Protein AF-0000000085180875 (afdb_homodimer)

Solvent-accessible surface area (backbone atoms only — not comparable to full-atom values): 29212 Å² total; per-residue (Å²): 130,82,75,75,70,64,61,53,44,63,60,20,46,56,50,46,49,47,49,50,52,55,62,44,45,40,51,49,42,30,55,54,34,19,26,27,38,70,79,54,93,87,38,73,40,86,44,51,62,46,39,47,50,53,46,75,67,27,64,68,47,51,51,15,48,50,47,34,52,50,48,37,49,51,48,51,66,47,28,49,58,49,9,45,54,52,26,71,31,47,62,91,64,67,81,59,31,60,54,51,52,51,60,45,46,50,52,66,65,49,45,51,56,40,52,8,45,32,49,40,52,18,42,31,34,81,73,9,58,56,10,25,44,33,37,73,70,71,61,41,94,46,35,35,74,72,31,50,66,42,23,50,52,47,53,51,50,50,47,44,63,41,48,22,36,58,34,19,52,47,41,32,54,38,57,69,66,52,61,64,63,61,56,52,52,36,54,74,69,64,53,48,71,66,49,44,41,65,69,46,50,48,65,69,24,42,66,47,49,48,50,41,50,50,52,49,47,55,50,51,65,63,48,42,57,35,56,41,57,43,49,64,14,23,28,82,63,66,54,26,29,51,52,49,50,46,48,45,36,41,68,70,62,61,39,62,23,54,26,27,24,48,36,53,50,54,40,51,48,51,51,49,53,51,49,51,53,50,50,64,61,46,59,63,63,79,101,132,81,74,75,72,63,63,54,43,62,61,19,46,56,49,45,48,47,49,50,51,55,62,46,45,41,52,49,40,28,56,53,34,19,26,27,37,71,83,54,92,88,38,74,40,85,44,52,61,48,40,46,50,52,47,76,67,27,65,68,48,52,50,15,49,51,48,35,52,50,49,36,50,51,48,50,66,48,25,50,58,49,9,46,53,53,26,71,32,48,62,92,64,66,83,59,31,61,53,51,53,51,59,44,46,50,51,65,67,50,46,52,58,39,50,10,45,31,48,40,52,17,42,31,36,81,73,9,56,56,11,25,43,33,37,73,70,69,62,41,94,46,37,34,74,72,31,48,65,44,24,51,52,47,52,52,50,50,48,44,63,42,48,22,35,58,32,19,53,46,42,32,53,38,56,69,66,52,62,64,65,60,57,52,52,35,54,74,69,64,54,49,71,66,50,44,40,65,70,46,52,49,63,70,25,42,66,48,49,48,50,42,51,51,51,49,47,56,50,50,66,62,49,44,58,33,56,41,57,44,50,64,15,24,28,83,63,66,54,25,30,53,52,48,49,46,48,44,37,41,67,69,62,61,37,61,24,54,26,27,24,46,37,52,50,52,41,49,49,52,50,49,51,52,47,50,53,49,49,64,61,47,60,64,64,79,101

Radius of gyration: 25.82 Å; Cα contacts (8 Å, |Δi|>4): 760; chains: 2; bounding box: 64×76×68 Å

Foldseek 3Di:
DPPPPCVVVVVVVVVCCVVVVVVCVVLVVLVVLLQWADPDPPDTDGNGNVLVVCLVPDPLNVLQAVLLVVLLVLLLVPLQVVLLVLLVVADLDDPCNVVSLVVLCVLQPDDLLRLQQVLLQQCDLCRHVVNNCQCPVVNHNADLQADLVNVSVSVSVSCSSRCSSVSNVLLNVQQSPFDCVLVVVCVVVVHDPVRCCVPPSCVSCLVSSLVSSLVSSLDSSQDDNRSCSNHVCDPVNSNPHLNSVLCCVCPVVVGSNNSSSSVVVSVVVSVVVSVVSNCVSCVVVVD/DPPPPCVVVVVVVVVCCVVVVVVCVVLVVLVVLLQWADPDPPDTDGNGNVLVVCLVPDPLNVLQAVLLVVLLVLLLVPLQVVLLVLLVVADLDDPCNVVSLVVLCVLQPDDLLRLQQVLLQQCDLCRHVVNNCQCPVVNHNADLQADLVNVSVSVSVSCSSRCSSVNNVLLNVQQSPFDCVLVVVCVVVVHDPVRCCVPPSCVSCLVSSLVSSLVSSLPSSQDDNRSCSNHVCDDVNSNPHLNSVLCCVCPVVVGSNNSSSSVVVSVVVSVVVSVVSNCVSCVVVVD

Nearest PDB structures (foldseek):
  8ja7-assembly1_A  TM=8.973E-01  e=9.874E-13  Mycobacterium tuberculosis H37Rv
  7cad-assembly1_A  TM=8.819E-01  e=2.146E-12  Mycolicibacterium smegmatis MC2 155
  8hps-assembly1_A  TM=8.565E-01  e=3.602E-12  Mycolicibacterium smegmatis MC2 155
  3puz-assembly1_F  TM=8.350E-01  e=1.767E-08  Escherichia coli K-12
  2r6g-assembly1_F  TM=8.407E-01  e=3.096E-08  Escherichia coli K-12

Secondary structure (DSSP, 8-state):
-----THHHHHHHHHHHHHHHHHHHHHHHHHHHHTEEE-STT-EEE-TTHHHHHHHT-HHHHHHHHHHHHHHHHHHHHHHHHHHHHHHHS-SSSTHHHHHHHHHHHHHHS-HHHHHHHHHHHT-TTTSHHHHIIIIII-----TTT-HHHHHHHHHHHHHHHHHHHHHHHHHHHHHTS-HHHHHHHHHTT--HHHHIIIIIHHHTHHHHHHHHHHHHHHHHT--HHHHHHHTT-STTTT--HHHHHHIIIIIS--HHHHHHHHHHHHHHHHHHHHHHHHHHHTTT--/-----THHHHHHHHHHHHHHHHHHHHHHHHHHHHTEEE-STT-EEE-TTHHHHHHHT-HHHHHHHHHHHHHHHHHHHHHHHHHHHHHHHS-SSSTHHHHHHHHHHHHHHS-HHHHHHHHHHHT-TTTSHHHHIIIIII-----TTT-HHHHHHHHHHHHHHHHHHHHHHHHHHHHHTS-HHHHHHHHHTT--HHHHIIIIIHHHTHHHHHHHHHHHHHHHHT--HHHHHHHTT-STTTT--HHHHHHIIIIIS--HHHHHHHHHHHHHHHHHHHHHHHHHHHTTT--

Structure (mmCIF, N/CA/C/O backbone):
data_AF-0000000085180875-model_v1
#
loop_
_entity.id
_entity.type
_entity.pdbx_description
1 polymer 'Sugar ABC transporter permease'
#
loop_
_atom_site.group_PDB
_atom_site.id
_atom_site.type_symbol
_atom_site.label_atom_id
_atom_site.label_alt_id
_atom_site.label_comp_id
_atom_site.label_asym_id
_atom_site.label_entity_id
_atom_site.label_seq_id
_atom_site.pdbx_PDB_ins_code
_atom_site.Cartn_x
_atom_site.Cartn_y
_atom_site.Cartn_z
_atom_site.occupancy
_atom_site.B_iso_or_equiv
_atom_site.auth_seq_id
_atom_site.auth_comp_id
_atom_site.auth_asym_id
_atom_site.auth_atom_id
_atom_site.pdbx_PDB_model_num
ATOM 1 N N . MET A 1 1 ? -27.078 21.562 34.969 1 32.06 1 MET A N 1
ATOM 2 C CA . MET A 1 1 ? -26.094 21 34.062 1 32.06 1 MET A CA 1
ATOM 3 C C . MET A 1 1 ? -26.734 19.922 33.188 1 32.06 1 MET A C 1
ATOM 5 O O . MET A 1 1 ? -27.156 18.891 33.656 1 32.06 1 MET A O 1
ATOM 9 N N . ARG A 1 2 ? -27.578 20.344 32.156 1 39.72 2 ARG A N 1
ATOM 10 C CA . ARG A 1 2 ? -28.469 19.484 31.391 1 39.72 2 ARG A CA 1
ATOM 11 C C . ARG A 1 2 ? -27.734 18.25 30.859 1 39.72 2 ARG A C 1
ATOM 13 O O . ARG A 1 2 ? -26.547 18.328 30.531 1 39.72 2 ARG A O 1
ATOM 20 N N . LYS A 1 3 ? -28.188 17.078 31.109 1 38.84 3 LYS A N 1
ATOM 21 C CA . LYS A 1 3 ? -27.75 15.711 30.844 1 38.84 3 LYS A CA 1
ATOM 22 C C . LYS A 1 3 ? -27.344 15.523 29.391 1 38.84 3 LYS A C 1
ATOM 24 O O . LYS A 1 3 ? -28.125 15.828 28.484 1 38.84 3 LYS A O 1
ATOM 29 N N . VAL A 1 4 ? -26.125 15.727 29.062 1 44.25 4 VAL A N 1
ATOM 30 C CA . VAL A 1 4 ? -25.562 15.375 27.766 1 44.25 4 VAL A CA 1
ATOM 31 C C . VAL A 1 4 ? -26.188 14.07 27.266 1 44.25 4 VAL A C 1
ATOM 33 O O . VAL A 1 4 ? -26.203 13.07 28 1 44.25 4 VAL A O 1
ATOM 36 N N . ASN A 1 5 ? -27.297 14.117 26.609 1 43 5 ASN A N 1
ATOM 37 C CA . ASN A 1 5 ? -28.047 13 26.062 1 43 5 ASN A CA 1
ATOM 38 C C . ASN A 1 5 ? -27.125 11.859 25.641 1 43 5 ASN A C 1
ATOM 40 O O . ASN A 1 5 ? -26.406 11.961 24.641 1 43 5 ASN A O 1
ATOM 44 N N . GLN A 1 6 ? -26.594 11.094 26.516 1 45 6 GLN A N 1
ATOM 45 C CA . GLN A 1 6 ? -25.922 9.797 26.422 1 45 6 GLN A CA 1
ATOM 46 C C . GLN A 1 6 ? -26.594 8.914 25.359 1 45 6 GLN A C 1
ATOM 48 O O . GLN A 1 6 ? -26.203 7.762 25.172 1 45 6 GLN A O 1
ATOM 53 N N . LYS A 1 7 ? -27.688 9.312 24.891 1 45.12 7 LYS A N 1
ATOM 54 C CA . LYS A 1 7 ? -28.422 8.5 23.922 1 45.12 7 LYS A CA 1
ATOM 55 C C . LYS A 1 7 ? -27.625 8.336 22.625 1 45.12 7 LYS A C 1
ATOM 57 O O . LYS A 1 7 ? -27.922 7.453 21.812 1 45.12 7 LYS A O 1
ATOM 62 N N . ALA A 1 8 ? -26.812 9.266 22.344 1 48.25 8 ALA A N 1
ATOM 63 C CA . ALA A 1 8 ? -25.969 9.102 21.172 1 48.25 8 ALA A CA 1
ATOM 64 C C . ALA A 1 8 ? -25.062 7.875 21.312 1 48.25 8 ALA A C 1
ATOM 66 O O . ALA A 1 8 ? -24.703 7.25 20.312 1 48.25 8 ALA A O 1
ATOM 67 N N . TRP A 1 9 ? -24.812 7.551 22.531 1 48.56 9 TRP A N 1
ATOM 68 C CA . TRP A 1 9 ? -24.047 6.344 22.797 1 48.56 9 TRP A CA 1
ATOM 69 C C . TRP A 1 9 ? -24.797 5.102 22.328 1 48.56 9 TRP A C 1
ATOM 71 O O . TRP A 1 9 ? -24.172 4.129 21.891 1 48.56 9 TRP A O 1
ATOM 81 N N . PHE A 1 10 ? -26.047 5.062 22.547 1 50.56 10 PHE A N 1
ATOM 82 C CA . PHE A 1 10 ? -26.828 3.891 22.188 1 50.56 10 PHE A CA 1
ATOM 83 C C . PHE A 1 10 ? -26.734 3.625 20.688 1 50.56 10 PHE A C 1
ATOM 85 O O . PHE A 1 10 ? -26.812 2.475 20.25 1 50.56 10 PHE A O 1
ATOM 92 N N . PHE A 1 11 ? -26.609 4.594 19.953 1 50.25 11 PHE A N 1
ATOM 93 C CA . PHE A 1 11 ? -26.484 4.363 18.531 1 50.25 11 PHE A CA 1
ATOM 94 C C . PHE A 1 11 ? -25.047 4.02 18.156 1 50.25 11 PHE A C 1
ATOM 96 O O . PHE A 1 11 ? -24.797 3.305 17.172 1 50.25 11 PHE A O 1
ATOM 103 N N . VAL A 1 12 ? -24.172 4.52 18.953 1 51.34 12 VAL A N 1
ATOM 104 C CA . VAL A 1 12 ? -22.75 4.305 18.672 1 51.34 12 VAL A CA 1
ATOM 105 C C . VAL A 1 12 ? -22.359 2.891 19.078 1 51.34 12 VAL A C 1
ATOM 107 O O . VAL A 1 12 ? -21.562 2.238 18.406 1 51.34 12 VAL A O 1
ATOM 110 N N . LEU A 1 13 ? -22.875 2.459 20.219 1 55.06 13 LEU A N 1
ATOM 111 C CA . LEU A 1 13 ? -22.5 1.152 20.75 1 55.06 13 LEU A CA 1
ATOM 112 C C . LEU A 1 13 ? -22.781 0.054 19.734 1 55.06 13 LEU A C 1
ATOM 114 O O . LEU A 1 13 ? -21.938 -0.815 19.5 1 55.06 13 LEU A O 1
ATOM 118 N N . PRO A 1 14 ? -23.953 0.112 19.203 1 54.34 14 PRO A N 1
ATOM 119 C CA . PRO A 1 14 ? -24.188 -0.973 18.25 1 54.34 14 PRO A CA 1
ATOM 120 C C . PRO A 1 14 ? -23.203 -0.927 17.078 1 54.34 14 PRO A C 1
ATOM 122 O O . PRO A 1 14 ? -22.734 -1.972 16.609 1 54.34 14 PRO A O 1
ATOM 125 N N . VAL A 1 15 ? -22.969 0.274 16.688 1 55.22 15 VAL A N 1
ATOM 126 C CA . VAL A 1 15 ? -22.078 0.363 15.547 1 55.22 15 VAL A CA 1
ATOM 127 C C . VAL A 1 15 ? -20.672 -0.065 15.953 1 55.22 15 VAL A C 1
ATOM 129 O O . VAL A 1 15 ? -20 -0.797 15.219 1 55.22 15 VAL A O 1
ATOM 132 N N . LEU A 1 16 ? -20.297 0.406 17.172 1 55.19 16 LEU A N 1
ATOM 133 C CA . LEU A 1 16 ? -18.969 0.04 17.656 1 55.19 16 LEU A CA 1
ATOM 134 C C . LEU A 1 16 ? -18.875 -1.463 17.906 1 55.19 16 LEU A C 1
ATOM 136 O O . LEU A 1 16 ? -17.859 -2.088 17.578 1 55.19 16 LEU A O 1
ATOM 140 N N . VAL A 1 17 ? -19.859 -1.943 18.594 1 56.47 17 VAL A N 1
ATOM 141 C CA . VAL A 1 17 ? -19.875 -3.385 18.828 1 56.47 17 VAL A CA 1
ATOM 142 C C . VAL A 1 17 ? -19.844 -4.117 17.484 1 56.47 17 VAL A C 1
ATOM 144 O O . VAL A 1 17 ? -19.125 -5.109 17.328 1 56.47 17 VAL A O 1
ATOM 147 N N . LEU A 1 18 ? -20.516 -3.561 16.547 1 55.06 18 LEU A N 1
ATOM 148 C CA . LEU A 1 18 ? -20.562 -4.176 15.227 1 55.06 18 LEU A CA 1
ATOM 149 C C . LEU A 1 18 ? -19.203 -4.098 14.547 1 55.06 18 LEU A C 1
ATOM 151 O O . LEU A 1 18 ? -18.75 -5.078 13.953 1 55.06 18 LEU A O 1
ATOM 155 N N . VAL A 1 19 ? -18.734 -2.928 14.703 1 55.16 19 VAL A N 1
ATOM 156 C CA . VAL A 1 19 ? -17.453 -2.775 14.008 1 55.16 19 VAL A CA 1
ATOM 157 C C . VAL A 1 19 ? -16.375 -3.562 14.75 1 55.16 19 VAL A C 1
ATOM 159 O O . VAL A 1 19 ? -15.562 -4.242 14.125 1 55.16 19 VAL A O 1
ATOM 162 N N . ALA A 1 20 ? -16.344 -3.377 16.094 1 54.97 20 ALA A N 1
ATOM 163 C CA . ALA A 1 20 ? -15.359 -4.098 16.891 1 54.97 20 ALA A CA 1
ATOM 164 C C . ALA A 1 20 ? -15.523 -5.605 16.734 1 54.97 20 ALA A C 1
ATOM 166 O O . ALA A 1 20 ? -14.547 -6.324 16.547 1 54.97 20 ALA A O 1
ATOM 167 N N . PHE A 1 21 ? -16.734 -6.055 16.984 1 56.59 21 PHE A N 1
ATOM 168 C CA . PHE A 1 21 ? -16.984 -7.484 16.859 1 56.59 21 PHE A CA 1
ATOM 169 C C . PHE A 1 21 ? -16.625 -7.977 15.461 1 56.59 21 PHE A C 1
ATOM 171 O O . PHE A 1 21 ? -16.047 -9.055 15.305 1 56.59 21 PHE A O 1
ATOM 178 N N . ASN A 1 22 ? -16.938 -7.137 14.547 1 55.28 22 ASN A N 1
ATOM 179 C CA . ASN A 1 22 ? -16.656 -7.516 13.172 1 55.28 22 ASN A CA 1
ATOM 180 C C . ASN A 1 22 ? -15.148 -7.516 12.891 1 55.28 22 ASN A C 1
ATOM 182 O O . ASN A 1 22 ? -14.656 -8.328 12.102 1 55.28 22 ASN A O 1
ATOM 186 N N . ALA A 1 23 ? -14.5 -6.629 13.617 1 58.94 23 ALA A N 1
ATOM 187 C CA . ALA A 1 23 ? -13.055 -6.582 13.406 1 58.94 23 ALA A CA 1
ATOM 188 C C . ALA A 1 23 ? -12.375 -7.816 13.992 1 58.94 23 ALA A C 1
ATOM 190 O O . ALA A 1 23 ? -11.414 -8.336 13.414 1 58.94 23 ALA A O 1
ATOM 191 N N . LEU A 1 24 ? -13 -8.391 14.992 1 72.56 24 LEU A N 1
ATOM 192 C CA . LEU A 1 24 ? -12.32 -9.453 15.734 1 72.56 24 LEU A CA 1
ATOM 193 C C . LEU A 1 24 ? -12.742 -10.828 15.227 1 72.56 24 LEU A C 1
ATOM 195 O O . LEU A 1 24 ? -12.016 -11.805 15.406 1 72.56 24 LEU A O 1
ATOM 199 N N . VAL A 1 25 ? -13.781 -10.812 14.484 1 79.5 25 VAL A N 1
ATOM 200 C CA . VAL A 1 25 ? -14.367 -12.109 14.141 1 79.5 25 VAL A CA 1
ATOM 201 C C . VAL A 1 25 ? -13.453 -12.844 13.172 1 79.5 25 VAL A C 1
ATOM 203 O O . VAL A 1 25 ? -13.117 -14.016 13.391 1 79.5 25 VAL A O 1
ATOM 206 N N . PRO A 1 26 ? -12.977 -12.18 12.164 1 80.94 26 PRO A N 1
ATOM 207 C CA . PRO A 1 26 ? -12.07 -12.914 11.281 1 80.94 26 PRO A CA 1
ATOM 208 C C . PRO A 1 26 ? -10.812 -13.391 11.992 1 80.94 26 PRO A C 1
ATOM 210 O O . PRO A 1 26 ? -10.305 -14.484 11.703 1 80.94 26 PRO A O 1
ATOM 213 N N . MET A 1 27 ? -10.508 -12.586 12.867 1 82.44 27 MET A N 1
ATOM 214 C CA . MET A 1 27 ? -9.289 -12.93 13.602 1 82.44 27 MET A CA 1
ATOM 215 C C . MET A 1 27 ? -9.523 -14.141 14.5 1 82.44 27 MET A C 1
ATOM 217 O O . MET A 1 27 ? -8.633 -14.977 14.664 1 82.44 27 MET A O 1
ATOM 221 N N . MET A 1 28 ? -10.68 -14.219 15.016 1 82.25 28 MET A N 1
ATOM 222 C CA . MET A 1 28 ? -11.008 -15.336 15.898 1 82.25 28 MET A CA 1
ATOM 223 C C . MET A 1 28 ? -10.961 -16.656 15.141 1 82.25 28 MET A C 1
ATOM 225 O O . MET A 1 28 ? -10.531 -17.672 15.68 1 82.25 28 MET A O 1
ATOM 229 N N . THR A 1 29 ? -11.445 -16.656 13.906 1 82.12 29 THR A N 1
ATOM 230 C CA . THR A 1 29 ? -11.406 -17.859 13.086 1 82.12 29 THR A CA 1
ATOM 231 C C . THR A 1 29 ? -9.961 -18.281 12.828 1 82.12 29 THR A C 1
ATOM 233 O O . THR A 1 29 ? -9.656 -19.484 12.875 1 82.12 29 THR A O 1
ATOM 236 N N . VAL A 1 30 ? -9.133 -17.328 12.578 1 84.88 30 VAL A N 1
ATOM 237 C CA . VAL A 1 30 ? -7.734 -17.625 12.297 1 84.88 30 VAL A CA 1
ATOM 238 C C . VAL A 1 30 ? -7.059 -18.172 13.547 1 84.88 30 VAL A C 1
ATOM 240 O O . VAL A 1 30 ? -6.277 -19.125 13.477 1 84.88 30 VAL A O 1
ATOM 243 N N . VAL A 1 31 ? -7.426 -17.594 14.656 1 86.56 31 VAL A N 1
ATOM 244 C CA . VAL A 1 31 ? -6.883 -18.078 15.922 1 86.56 31 VAL A CA 1
ATOM 245 C C . VAL A 1 31 ? -7.309 -19.531 16.156 1 86.56 31 VAL A C 1
ATOM 247 O O . VAL A 1 31 ? -6.492 -20.359 16.547 1 86.56 31 VAL A O 1
ATOM 250 N N . ASN A 1 32 ? -8.516 -19.812 15.836 1 84.06 32 ASN A N 1
ATOM 251 C CA . ASN A 1 32 ? -9.039 -21.172 16.016 1 84.06 32 ASN A CA 1
ATOM 252 C C . ASN A 1 32 ? -8.312 -22.172 15.133 1 84.06 32 ASN A C 1
ATOM 254 O O . ASN A 1 32 ? -7.941 -23.25 15.602 1 84.06 32 ASN A O 1
ATOM 258 N N . TYR A 1 33 ? -8.031 -21.844 13.945 1 86.31 33 TYR A N 1
ATOM 259 C CA . TYR A 1 33 ? -7.406 -22.781 13.016 1 86.31 33 TYR A CA 1
ATOM 260 C C . TYR A 1 33 ? -5.906 -22.875 13.266 1 86.31 33 TYR A C 1
ATOM 262 O O . TYR A 1 33 ? -5.27 -23.859 12.906 1 86.31 33 TYR A O 1
ATOM 270 N N . SER A 1 34 ? -5.398 -21.828 13.898 1 89.94 34 SER A N 1
ATOM 271 C CA . SER A 1 34 ? -3.971 -21.859 14.195 1 89.94 34 SER A CA 1
ATOM 272 C C . SER A 1 34 ? -3.643 -22.906 15.25 1 89.94 34 SER A C 1
ATOM 274 O O . SER A 1 34 ? -2.482 -23.281 15.422 1 89.94 34 SER A O 1
ATOM 276 N N . VAL A 1 35 ? -4.707 -23.344 15.922 1 88.75 35 VAL A N 1
ATOM 277 C CA . VAL A 1 35 ? -4.465 -24.312 16.984 1 88.75 35 VAL A CA 1
ATOM 278 C C . VAL A 1 35 ? -5.109 -25.656 16.609 1 88.75 35 VAL A C 1
ATOM 280 O O . VAL A 1 35 ? -5.277 -26.531 17.453 1 88.75 35 VAL A O 1
ATOM 283 N N . GLN A 1 36 ? -5.555 -25.766 15.359 1 86.69 36 GLN A N 1
ATOM 284 C CA . GLN A 1 36 ? -6.215 -26.984 14.906 1 86.69 36 GLN A CA 1
ATOM 285 C C . GLN A 1 36 ? -5.484 -27.594 13.711 1 86.69 36 GLN A C 1
ATOM 287 O O . GLN A 1 36 ? -4.762 -26.891 13 1 86.69 36 GLN A O 1
ATOM 292 N N . GLU A 1 37 ? -5.578 -28.875 13.602 1 80.19 37 GLU A N 1
ATOM 293 C CA . GLU A 1 37 ? -5.109 -29.609 12.438 1 80.19 37 GLU A CA 1
ATOM 294 C C . GLU A 1 37 ? -6.281 -30.188 11.641 1 80.19 37 GLU A C 1
ATOM 296 O O . GLU A 1 37 ? -7.305 -30.562 12.211 1 80.19 37 GLU A O 1
ATOM 301 N N . THR A 1 38 ? -6.117 -29.969 10.273 1 75.5 38 THR A N 1
ATOM 302 C CA . THR A 1 38 ? -7.191 -30.484 9.438 1 75.5 38 THR A CA 1
ATOM 303 C C . THR A 1 38 ? -6.703 -31.688 8.633 1 75.5 38 THR A C 1
ATOM 305 O O . THR A 1 38 ? -5.621 -31.656 8.047 1 75.5 38 THR A O 1
ATOM 308 N N . PHE A 1 39 ? -7.336 -32.844 8.844 1 65.81 39 PHE A N 1
ATOM 309 C CA . PHE A 1 39 ? -7.004 -34.062 8.102 1 65.81 39 PHE A CA 1
ATOM 310 C C . PHE A 1 39 ? -7.988 -34.281 6.953 1 65.81 39 PHE A C 1
ATOM 312 O O . PHE A 1 39 ? -8.289 -35.406 6.59 1 65.81 39 PHE A O 1
ATOM 319 N N . GLY A 1 40 ? -8.445 -33.25 6.461 1 63.62 40 GLY A N 1
ATOM 320 C CA . GLY A 1 40 ? -9.422 -33.438 5.398 1 63.62 40 GLY A CA 1
ATOM 321 C C . GLY A 1 40 ? -10.836 -33.656 5.922 1 63.62 40 GLY A C 1
ATOM 322 O O . GLY A 1 40 ? -11.031 -33.906 7.109 1 63.62 40 GLY A O 1
ATOM 323 N N . ASN A 1 41 ? -11.891 -33.531 5.074 1 67.12 41 ASN A N 1
ATOM 324 C CA . ASN A 1 41 ? -13.305 -33.75 5.344 1 67.12 41 ASN A CA 1
ATOM 325 C C . ASN A 1 41 ? -13.812 -32.875 6.48 1 67.12 41 ASN A C 1
ATOM 327 O O . ASN A 1 41 ? -14.594 -33.312 7.316 1 67.12 41 ASN A O 1
ATOM 331 N N . ASN A 1 42 ? -13.195 -31.75 6.672 1 70.19 42 ASN A N 1
ATOM 332 C CA . ASN A 1 42 ? -13.633 -30.75 7.648 1 70.19 42 ASN A CA 1
ATOM 333 C C . ASN A 1 42 ? -13.492 -31.281 9.078 1 70.19 42 ASN A C 1
ATOM 335 O O . ASN A 1 42 ? -14.336 -30.984 9.93 1 70.19 42 ASN A O 1
ATOM 339 N N . GLN A 1 43 ? -12.625 -32.281 9.219 1 77 43 GLN A N 1
ATOM 340 C CA . GLN A 1 43 ? -12.312 -32.75 10.562 1 77 43 GLN A CA 1
ATOM 341 C C . GLN A 1 43 ? -11.117 -32.031 11.148 1 77 43 GLN A C 1
ATOM 343 O O . GLN A 1 43 ? -10.117 -31.812 10.453 1 77 43 GLN A O 1
ATOM 348 N N . PHE A 1 44 ? -11.461 -31.562 12.406 1 82.19 44 PHE A N 1
ATOM 349 C CA . PHE A 1 44 ? -10.43 -30.75 13.047 1 82.19 44 PHE A CA 1
ATOM 350 C C . PHE A 1 44 ? -10.031 -31.359 14.391 1 82.19 44 PHE A C 1
ATOM 352 O O . PHE A 1 44 ? -10.875 -31.875 15.125 1 82.19 44 PHE A O 1
ATOM 359 N N . PHE A 1 45 ? -8.719 -31.469 14.562 1 84.06 45 PHE A N 1
ATOM 360 C CA . PHE A 1 45 ? -8.172 -31.953 15.82 1 84.06 45 PHE A CA 1
ATOM 361 C C . PHE A 1 45 ? -7.324 -30.875 16.484 1 84.06 45 PHE A C 1
ATOM 363 O O . PHE A 1 45 ? -6.664 -30.078 15.805 1 84.06 45 PHE A O 1
ATOM 370 N N . TRP A 1 46 ? -7.438 -30.922 17.812 1 87.69 46 TRP A N 1
ATOM 371 C CA . TRP A 1 46 ? -6.652 -29.969 18.578 1 87.69 46 TRP A CA 1
ATOM 372 C C . TRP A 1 46 ? -5.156 -30.219 18.391 1 87.69 46 TRP A C 1
ATOM 374 O O . TRP A 1 46 ? -4.68 -31.328 18.578 1 87.69 46 TRP A O 1
ATOM 384 N N . HIS A 1 47 ? -4.422 -29.266 17.891 1 87.44 47 HIS A N 1
ATOM 385 C CA . HIS A 1 47 ? -2.986 -29.344 17.641 1 87.44 47 HIS A CA 1
ATOM 386 C C . HIS A 1 47 ? -2.217 -28.406 18.562 1 87.44 47 HIS A C 1
ATOM 388 O O . HIS A 1 47 ? -0.984 -28.391 18.562 1 87.44 47 HIS A O 1
ATOM 394 N N . GLY A 1 48 ? -2.994 -27.625 19.422 1 88.56 48 GLY A N 1
ATOM 395 C CA . GLY A 1 48 ? -2.357 -26.703 20.344 1 88.56 48 GLY A CA 1
ATOM 396 C C . GLY A 1 48 ? -1.466 -25.688 19.656 1 88.56 48 GLY A C 1
ATOM 397 O O . GLY A 1 48 ? -1.88 -25.047 18.688 1 88.56 48 GLY A O 1
ATOM 398 N N . LEU A 1 49 ? -0.309 -25.594 20.219 1 91.69 49 LEU A N 1
ATOM 399 C CA . LEU A 1 49 ? 0.622 -24.594 19.688 1 91.69 49 LEU A CA 1
ATOM 400 C C . LEU A 1 49 ? 1.634 -25.25 18.75 1 91.69 49 LEU A C 1
ATOM 402 O O . LEU A 1 49 ? 2.684 -24.656 18.469 1 91.69 49 LEU A O 1
ATOM 406 N N . GLY A 1 50 ? 1.272 -26.391 18.25 1 92.56 50 GLY A N 1
ATOM 407 C CA . GLY A 1 50 ? 2.168 -27.156 17.391 1 92.56 50 GLY A CA 1
ATOM 408 C C . GLY A 1 50 ? 2.584 -26.406 16.141 1 92.56 50 GLY A C 1
ATOM 409 O O . GLY A 1 50 ? 3.768 -26.359 15.805 1 92.56 50 GLY A O 1
ATOM 410 N N . TRP A 1 51 ? 1.628 -25.797 15.523 1 92.75 51 TRP A N 1
ATOM 411 C CA . TRP A 1 51 ? 1.929 -25.062 14.297 1 92.75 51 TRP A CA 1
ATOM 412 C C . TRP A 1 51 ? 2.836 -23.875 14.594 1 92.75 51 TRP A C 1
ATOM 414 O O . TRP A 1 51 ? 3.73 -23.562 13.805 1 92.75 51 TRP A O 1
ATOM 424 N N . PHE A 1 52 ? 2.598 -23.266 15.742 1 94.69 52 PHE A N 1
ATOM 425 C CA . PHE A 1 52 ? 3.434 -22.141 16.141 1 94.69 52 PHE A CA 1
ATOM 426 C C . PHE A 1 52 ? 4.871 -22.594 16.375 1 94.69 52 PHE A C 1
ATOM 428 O O . PHE A 1 52 ? 5.812 -21.938 15.914 1 94.69 52 PHE A O 1
ATOM 435 N N . GLN A 1 53 ? 4.98 -23.656 16.984 1 94.25 53 GLN A N 1
ATOM 436 C CA . GLN A 1 53 ? 6.309 -24.203 17.25 1 94.25 53 GLN A CA 1
ATOM 437 C C . GLN A 1 53 ? 7.008 -24.594 15.961 1 94.25 53 GLN A C 1
ATOM 439 O O . GLN A 1 53 ? 8.195 -24.328 15.781 1 94.25 53 GLN A O 1
ATOM 444 N N . ASP A 1 54 ? 6.289 -25.234 15.109 1 93.62 54 ASP A N 1
ATOM 445 C CA . ASP A 1 54 ? 6.848 -25.656 13.828 1 93.62 54 ASP A CA 1
ATOM 446 C C . ASP A 1 54 ? 7.352 -24.469 13.023 1 93.62 54 ASP A C 1
ATOM 448 O O . ASP A 1 54 ? 8.445 -24.516 12.453 1 93.62 54 ASP A O 1
ATOM 452 N N . ILE A 1 55 ? 6.598 -23.453 13.016 1 94.06 55 ILE A N 1
ATOM 453 C CA . ILE A 1 55 ? 6.953 -22.266 12.234 1 94.06 55 ILE A CA 1
ATOM 454 C C . ILE A 1 55 ? 8.133 -21.547 12.891 1 94.06 55 ILE A C 1
ATOM 456 O O . ILE A 1 55 ? 9.102 -21.203 12.211 1 94.06 55 ILE A O 1
ATOM 460 N N . LEU A 1 56 ? 8.07 -21.391 14.25 1 94.75 56 LEU A N 1
ATOM 461 C CA . LEU A 1 56 ? 9.086 -20.625 14.961 1 94.75 56 LEU A CA 1
ATOM 462 C C . LEU A 1 56 ? 10.422 -21.375 14.969 1 94.75 56 LEU A C 1
ATOM 464 O O . LEU A 1 56 ? 11.477 -20.75 15.125 1 94.75 56 LEU A O 1
ATOM 468 N N . ARG A 1 57 ? 10.383 -22.641 14.711 1 94.69 57 ARG A N 1
ATOM 469 C CA . ARG A 1 57 ? 11.602 -23.438 14.711 1 94.69 57 ARG A CA 1
ATOM 470 C C . ARG A 1 57 ? 12.062 -23.734 13.289 1 94.69 57 ARG A C 1
ATOM 472 O O . ARG A 1 57 ? 13.141 -24.312 13.086 1 94.69 57 ARG A O 1
ATOM 479 N N . SER A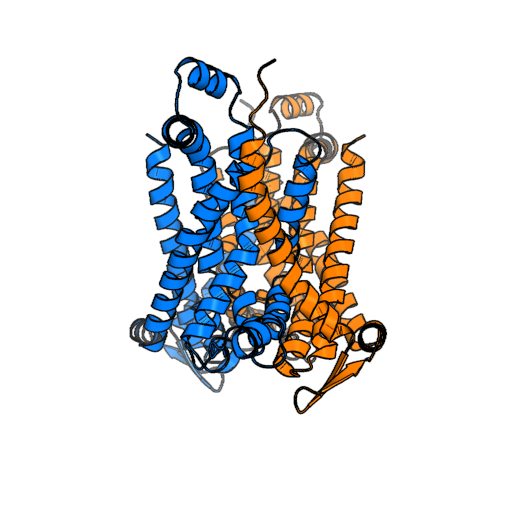 1 58 ? 11.305 -23.297 12.391 1 95.12 58 SER A N 1
ATOM 480 C CA . SER A 1 58 ? 11.617 -23.562 10.992 1 95.12 58 SER A CA 1
ATOM 481 C C . SER A 1 58 ? 12.773 -22.703 10.5 1 95.12 58 SER A C 1
ATOM 483 O O . SER A 1 58 ? 12.797 -21.5 10.75 1 95.12 58 SER A O 1
ATOM 485 N N . GLU A 1 59 ? 13.719 -23.375 9.828 1 95.5 59 GLU A N 1
ATOM 486 C CA . GLU A 1 59 ? 14.82 -22.641 9.211 1 95.5 59 GLU A CA 1
ATOM 487 C C . GLU A 1 59 ? 14.328 -21.719 8.109 1 95.5 59 GLU A C 1
ATOM 489 O O . GLU A 1 59 ? 14.875 -20.625 7.91 1 95.5 59 GLU A O 1
ATOM 494 N N . ARG A 1 60 ? 13.312 -22.188 7.453 1 93.94 60 ARG A N 1
ATOM 495 C CA . ARG A 1 60 ? 12.719 -21.375 6.395 1 93.94 60 ARG A CA 1
ATOM 496 C C . ARG A 1 60 ? 12.188 -20.062 6.949 1 93.94 60 ARG A C 1
ATOM 498 O O . ARG A 1 60 ? 12.414 -19 6.363 1 93.94 60 ARG A O 1
ATOM 505 N N . PHE A 1 61 ? 11.5 -20.219 8.109 1 96 61 PHE A N 1
ATOM 506 C CA . PHE A 1 61 ? 10.93 -19.031 8.742 1 96 61 PHE A CA 1
ATOM 507 C C . PHE A 1 61 ? 12.023 -18.094 9.227 1 96 61 PHE A C 1
ATOM 509 O O . PHE A 1 61 ? 11.961 -16.891 8.992 1 96 61 PHE A O 1
ATOM 516 N N . HIS A 1 62 ? 13.055 -18.594 9.836 1 97.19 62 HIS A N 1
ATOM 517 C CA . HIS A 1 62 ? 14.148 -17.781 10.352 1 97.19 62 HIS A CA 1
ATOM 518 C C . HIS A 1 62 ? 14.898 -17.094 9.219 1 97.19 62 HIS A C 1
ATOM 520 O O . HIS A 1 62 ? 15.312 -15.938 9.359 1 97.19 62 HIS A O 1
ATOM 526 N N . ALA A 1 63 ? 15.062 -17.812 8.156 1 97.56 63 ALA A N 1
ATOM 527 C CA . ALA A 1 63 ? 15.734 -17.234 6.996 1 97.56 63 ALA A CA 1
ATOM 528 C C . ALA A 1 63 ? 14.922 -16.078 6.414 1 97.56 63 ALA A C 1
ATOM 530 O O . ALA A 1 63 ? 15.469 -15.023 6.098 1 97.56 63 ALA A O 1
ATOM 531 N N . ALA A 1 64 ? 13.641 -16.25 6.273 1 97.31 64 ALA A N 1
ATOM 532 C CA . ALA A 1 64 ? 12.773 -15.203 5.758 1 97.31 64 ALA A CA 1
ATOM 533 C C . ALA A 1 64 ? 12.766 -13.992 6.688 1 97.31 64 ALA A C 1
ATOM 535 O O . ALA A 1 64 ? 12.781 -12.844 6.227 1 97.31 64 ALA A O 1
ATOM 536 N N . LEU A 1 65 ? 12.711 -14.273 7.992 1 97 65 LEU A N 1
ATOM 537 C CA . LEU A 1 65 ? 12.742 -13.211 8.984 1 97 65 LEU A CA 1
ATOM 538 C C . LEU A 1 65 ? 14.047 -12.43 8.906 1 97 65 LEU A C 1
ATOM 540 O O . LEU A 1 65 ? 14.047 -11.195 8.945 1 97 65 LEU A O 1
ATOM 544 N N . GLY A 1 66 ? 15.125 -13.172 8.812 1 97.62 66 GLY A N 1
ATOM 545 C CA . GLY A 1 66 ? 16.422 -12.531 8.656 1 97.62 66 GLY A CA 1
ATOM 546 C C . GLY A 1 66 ? 16.516 -11.664 7.414 1 97.62 66 GLY A C 1
ATOM 547 O O . GLY A 1 66 ? 17.031 -10.555 7.465 1 97.62 66 GLY A O 1
ATOM 548 N N . ARG A 1 67 ? 16.031 -12.156 6.293 1 98.12 67 ARG A N 1
ATOM 549 C CA . ARG A 1 67 ? 16.016 -11.391 5.051 1 98.12 67 ARG A CA 1
ATOM 550 C C . ARG A 1 67 ? 15.148 -10.133 5.195 1 98.12 67 ARG A C 1
ATOM 552 O O . ARG A 1 67 ? 15.484 -9.086 4.648 1 98.12 67 ARG A O 1
ATOM 559 N N . GLN A 1 68 ? 14.031 -10.273 5.953 1 97.5 68 GLN A N 1
ATOM 560 C CA . GLN A 1 68 ? 13.148 -9.133 6.168 1 97.5 68 GLN A CA 1
ATOM 561 C C . GLN A 1 68 ? 13.859 -8.023 6.938 1 97.5 68 GLN A C 1
ATOM 563 O O . GLN A 1 68 ? 13.797 -6.852 6.559 1 97.5 68 GLN A O 1
ATOM 568 N N . PHE A 1 69 ? 14.547 -8.391 7.996 1 97.31 69 PHE A N 1
ATOM 569 C CA . PHE A 1 69 ? 15.273 -7.406 8.797 1 97.31 69 PHE A CA 1
ATOM 570 C C . PHE A 1 69 ? 16.422 -6.793 7.996 1 97.31 69 PHE A C 1
ATOM 572 O O . PHE A 1 69 ? 16.656 -5.586 8.078 1 97.31 69 PHE A O 1
ATOM 579 N N . LEU A 1 70 ? 17.094 -7.66 7.266 1 98.12 70 LEU A N 1
ATOM 580 C CA . LEU A 1 70 ? 18.188 -7.164 6.449 1 98.12 70 LEU A CA 1
ATOM 581 C C . LEU A 1 70 ? 17.688 -6.176 5.402 1 98.12 70 LEU A C 1
ATOM 583 O O . LEU A 1 70 ? 18.297 -5.113 5.207 1 98.12 70 LEU A O 1
ATOM 587 N N . PHE A 1 71 ? 16.641 -6.52 4.785 1 98.25 71 PHE A N 1
ATOM 588 C CA . PHE A 1 71 ? 16.062 -5.648 3.777 1 98.25 71 PHE A CA 1
ATOM 589 C C . PHE A 1 71 ? 15.688 -4.297 4.375 1 98.25 71 PHE A C 1
ATOM 591 O O . PHE A 1 71 ? 16.078 -3.252 3.85 1 98.25 71 PHE A O 1
ATOM 598 N N . THR A 1 72 ? 14.906 -4.316 5.418 1 97.56 72 THR A N 1
ATOM 599 C CA . THR A 1 72 ? 14.453 -3.09 6.066 1 97.56 72 THR A CA 1
ATOM 600 C C . THR A 1 72 ? 15.641 -2.254 6.535 1 97.56 72 THR A C 1
ATOM 602 O O . THR A 1 72 ? 15.648 -1.032 6.363 1 97.56 72 THR A O 1
ATOM 605 N N . PHE A 1 73 ? 16.594 -2.924 7.09 1 97.56 73 PHE A N 1
ATOM 606 C CA . PHE A 1 73 ? 17.781 -2.23 7.57 1 97.56 73 PHE A CA 1
ATOM 607 C C . PHE A 1 73 ? 18.484 -1.517 6.426 1 97.56 73 PHE A C 1
ATOM 609 O O . PHE A 1 73 ? 18.812 -0.331 6.527 1 97.56 73 PHE A O 1
ATOM 616 N N . LEU A 1 74 ? 18.719 -2.18 5.348 1 98 74 LEU A N 1
ATOM 617 C CA . LEU A 1 74 ? 19.422 -1.621 4.207 1 98 74 LEU A CA 1
ATOM 618 C C . LEU A 1 74 ? 18.641 -0.478 3.578 1 98 74 LEU A C 1
ATOM 620 O O . LEU A 1 74 ? 19.203 0.549 3.207 1 98 74 LEU A O 1
ATOM 624 N N . ILE A 1 75 ? 17.359 -0.645 3.49 1 97.56 75 ILE A N 1
ATOM 625 C CA . ILE A 1 75 ? 16.5 0.369 2.881 1 97.56 75 ILE A CA 1
ATOM 626 C C . ILE A 1 75 ? 16.547 1.649 3.711 1 97.56 75 ILE A C 1
ATOM 628 O O . ILE A 1 75 ? 16.656 2.748 3.162 1 97.56 75 ILE A O 1
ATOM 632 N N . LEU A 1 76 ? 16.453 1.495 5.012 1 96.81 76 LEU A N 1
ATOM 633 C CA . LEU A 1 76 ? 16.469 2.67 5.875 1 96.81 76 LEU A CA 1
ATOM 634 C C . LEU A 1 76 ? 17.828 3.361 5.848 1 96.81 76 LEU A C 1
ATOM 636 O O . LEU A 1 76 ? 17.891 4.59 5.773 1 96.81 76 LEU A O 1
ATOM 640 N N . VAL A 1 77 ? 18.875 2.574 5.859 1 97.38 77 VAL A N 1
ATOM 641 C CA . VAL A 1 77 ? 20.219 3.123 5.918 1 97.38 77 VAL A CA 1
ATOM 642 C C . VAL A 1 77 ? 20.531 3.855 4.617 1 97.38 77 VAL A C 1
ATOM 644 O O . VAL A 1 77 ? 21.297 4.828 4.613 1 97.38 77 VAL A O 1
ATOM 647 N N . ILE A 1 78 ? 19.906 3.459 3.551 1 97.25 78 ILE A N 1
ATOM 648 C CA . ILE A 1 78 ? 20.203 4.062 2.254 1 97.25 78 ILE A CA 1
ATOM 649 C C . ILE A 1 78 ? 19.234 5.215 1.991 1 97.25 78 ILE A C 1
ATOM 651 O O . ILE A 1 78 ? 19.672 6.324 1.657 1 97.25 78 ILE A O 1
ATOM 655 N N . GLU A 1 79 ? 17.953 5.039 2.178 1 95.81 79 GLU A N 1
ATOM 656 C CA . GLU A 1 79 ? 16.922 5.984 1.766 1 95.81 79 GLU A CA 1
ATOM 657 C C . GLU A 1 79 ? 16.938 7.238 2.641 1 95.81 79 GLU A C 1
ATOM 659 O O . GLU A 1 79 ? 16.703 8.344 2.154 1 95.81 79 GLU A O 1
ATOM 664 N N . VAL A 1 80 ? 17.234 7.059 3.906 1 96.25 80 VAL A N 1
ATOM 665 C CA . VAL A 1 80 ? 17.141 8.195 4.82 1 96.25 80 VAL A CA 1
ATOM 666 C C . VAL A 1 80 ? 18.25 9.195 4.512 1 96.25 80 VAL A C 1
ATOM 668 O O . VAL A 1 80 ? 17.984 10.359 4.219 1 96.25 80 VAL A O 1
ATOM 671 N N . PRO A 1 81 ? 19.5 8.742 4.512 1 95.38 81 PRO A N 1
ATOM 672 C CA . PRO A 1 81 ? 20.547 9.703 4.156 1 95.38 81 PRO A CA 1
ATOM 673 C C . PRO A 1 81 ? 20.406 10.234 2.732 1 95.38 81 PRO A C 1
ATOM 675 O O . PRO A 1 81 ? 20.625 11.414 2.484 1 95.38 81 PRO A O 1
ATOM 678 N N . LEU A 1 82 ? 20.047 9.391 1.844 1 93.25 82 LEU A N 1
ATOM 679 C CA . LEU A 1 82 ? 19.875 9.812 0.459 1 93.25 82 LEU A CA 1
ATOM 680 C C . LEU A 1 82 ? 18.766 10.844 0.342 1 93.25 82 LEU A C 1
ATOM 682 O O . LEU A 1 82 ? 18.906 11.828 -0.388 1 93.25 82 LEU A O 1
ATOM 686 N N . GLY A 1 83 ? 17.656 10.586 1.017 1 94 83 GLY A N 1
ATOM 687 C CA . GLY A 1 83 ? 16.547 11.531 1.021 1 94 83 GLY A CA 1
ATOM 688 C C . GLY A 1 83 ? 16.938 12.891 1.581 1 94 83 GLY A C 1
ATOM 689 O O . GLY A 1 83 ? 16.547 13.922 1.029 1 94 83 GLY A O 1
ATOM 690 N N . VAL A 1 84 ? 17.703 12.859 2.623 1 94.19 84 VAL A N 1
ATOM 691 C CA . VAL A 1 84 ? 18.156 14.094 3.246 1 94.19 84 VAL A CA 1
ATOM 692 C C . VAL A 1 84 ? 19.094 14.844 2.293 1 94.19 84 VAL A C 1
ATOM 694 O O . VAL A 1 84 ? 18.938 16.047 2.086 1 94.19 84 VAL A O 1
ATOM 697 N N . ILE A 1 85 ? 20.016 14.125 1.699 1 91.88 85 ILE A N 1
ATOM 698 C CA . ILE A 1 85 ? 20.984 14.727 0.798 1 91.88 85 ILE A CA 1
ATOM 699 C C . ILE A 1 85 ? 20.266 15.367 -0.387 1 91.88 85 ILE A C 1
ATOM 701 O O . ILE A 1 85 ? 20.562 16.5 -0.755 1 91.88 85 ILE A O 1
ATOM 705 N N . ILE A 1 86 ? 19.297 14.719 -0.934 1 90.31 86 ILE A N 1
ATOM 706 C CA . ILE A 1 86 ? 18.578 15.242 -2.088 1 90.31 86 ILE A CA 1
ATOM 707 C C . ILE A 1 86 ? 17.734 16.453 -1.673 1 90.31 86 ILE A C 1
ATOM 709 O O . ILE A 1 86 ? 17.703 17.453 -2.381 1 90.31 86 ILE A O 1
ATOM 713 N N . ALA A 1 87 ? 17.078 16.297 -0.53 1 92.5 87 ALA A N 1
ATOM 714 C CA . ALA A 1 87 ? 16.281 17.422 -0.04 1 92.5 87 ALA A CA 1
ATOM 715 C C . ALA A 1 87 ? 17.141 18.656 0.165 1 92.5 87 ALA A C 1
ATOM 717 O O . ALA A 1 87 ? 16.719 19.766 -0.165 1 92.5 87 ALA A O 1
ATOM 718 N N . LEU A 1 88 ? 18.328 18.484 0.725 1 90.88 88 LEU A N 1
ATOM 719 C CA . LEU A 1 88 ? 19.234 19.594 0.983 1 90.88 88 LEU A CA 1
ATOM 720 C C . LEU A 1 88 ? 19.719 20.219 -0.322 1 90.88 88 LEU A C 1
ATOM 722 O O . LEU A 1 88 ? 20.062 21.406 -0.354 1 90.88 88 LEU A O 1
ATOM 726 N N . SER A 1 89 ? 19.703 19.453 -1.372 1 87.94 89 SER A N 1
ATOM 727 C CA . SER A 1 89 ? 20.219 19.922 -2.656 1 87.94 89 SER A CA 1
ATOM 728 C C . SER A 1 89 ? 19.125 20.609 -3.471 1 87.94 89 SER A C 1
ATOM 730 O O . SER A 1 89 ? 19.406 21.203 -4.516 1 87.94 89 SER A O 1
ATOM 732 N N . MET A 1 90 ? 17.953 20.516 -3.043 1 87.5 90 MET A N 1
ATOM 733 C CA . MET A 1 90 ? 16.828 21.125 -3.764 1 87.5 90 MET A CA 1
ATOM 734 C C . MET A 1 90 ? 16.734 22.609 -3.471 1 87.5 90 MET A C 1
ATOM 736 O O . MET A 1 90 ? 17.016 23.047 -2.355 1 87.5 90 MET A O 1
ATOM 740 N N . PRO A 1 91 ? 16.312 23.312 -4.508 1 87 91 PRO A N 1
ATOM 741 C CA . PRO A 1 91 ? 16.156 24.766 -4.293 1 87 91 PRO A CA 1
ATOM 742 C C . PRO A 1 91 ? 14.984 25.094 -3.379 1 87 91 PRO A C 1
ATOM 744 O O . PRO A 1 91 ? 14.008 24.344 -3.322 1 87 91 PRO A O 1
ATOM 747 N N . ARG A 1 92 ? 15.156 26.188 -2.672 1 85.69 92 ARG A N 1
ATOM 748 C CA . ARG A 1 92 ? 14.117 26.625 -1.745 1 85.69 92 ARG A CA 1
ATOM 749 C C . ARG A 1 92 ? 13.18 27.625 -2.4 1 85.69 92 ARG A C 1
ATOM 751 O O . ARG A 1 92 ? 12.086 27.891 -1.897 1 85.69 92 ARG A O 1
ATOM 758 N N . LYS A 1 93 ? 13.711 28.188 -3.518 1 84.62 93 LYS A N 1
ATOM 759 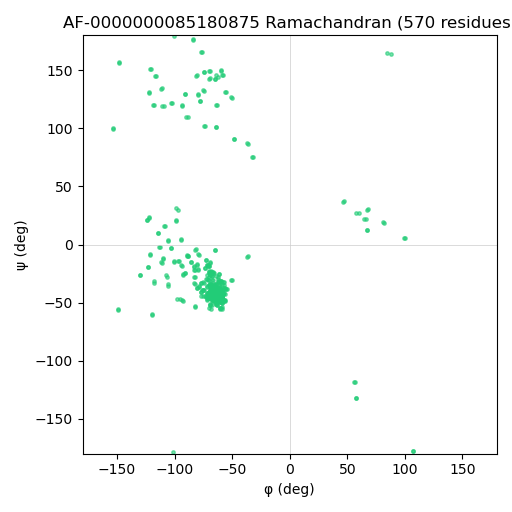C CA . LYS A 1 93 ? 12.906 29.188 -4.219 1 84.62 93 LYS A CA 1
ATOM 760 C C . LYS A 1 93 ? 13.172 29.156 -5.723 1 84.62 93 LYS A C 1
ATOM 762 O O . LYS A 1 93 ? 14.18 28.594 -6.164 1 84.62 93 LYS A O 1
ATOM 767 N N . GLY A 1 94 ? 12.188 29.641 -6.48 1 85.62 94 GLY A N 1
ATOM 768 C CA . GLY A 1 94 ? 12.391 29.781 -7.914 1 85.62 94 GLY A CA 1
ATOM 769 C C . GLY A 1 94 ? 11.633 28.75 -8.727 1 85.62 94 GLY A C 1
ATOM 770 O O . GLY A 1 94 ? 10.867 27.953 -8.172 1 85.62 94 GLY A O 1
ATOM 771 N N . PHE A 1 95 ? 11.82 28.797 -9.984 1 85.5 95 PHE A N 1
ATOM 772 C CA . PHE A 1 95 ? 11.062 28 -10.945 1 85.5 95 PHE A CA 1
ATOM 773 C C . PHE A 1 95 ? 11.492 26.531 -10.891 1 85.5 95 PHE A C 1
ATOM 775 O O . PHE A 1 95 ? 10.758 25.641 -11.328 1 85.5 95 PHE A O 1
ATOM 782 N N . TRP A 1 96 ? 12.57 26.234 -10.273 1 85.69 96 TRP A N 1
ATOM 783 C CA . TRP A 1 96 ? 13.078 24.875 -10.227 1 85.69 96 TRP A CA 1
ATOM 784 C C . TRP A 1 96 ? 12.438 24.078 -9.086 1 85.69 96 TRP A C 1
ATOM 786 O O . TRP A 1 96 ? 12.516 22.859 -9.047 1 85.69 96 TRP A O 1
ATOM 796 N N . VAL A 1 97 ? 11.805 24.828 -8.188 1 86.81 97 VAL A N 1
ATOM 797 C CA . VAL A 1 97 ? 11.203 24.172 -7.027 1 86.81 97 VAL A CA 1
ATOM 798 C C . VAL A 1 97 ? 10.086 23.234 -7.48 1 86.81 97 VAL A C 1
ATOM 800 O O . VAL A 1 97 ? 10.125 22.031 -7.215 1 86.81 97 VAL A O 1
ATOM 803 N N . PRO A 1 98 ? 9.172 23.734 -8.289 1 85.81 98 PRO A N 1
ATOM 804 C CA . PRO A 1 98 ? 8.109 22.828 -8.742 1 85.81 98 PRO A CA 1
ATOM 805 C C . PRO A 1 98 ? 8.625 21.703 -9.633 1 85.81 98 PRO A C 1
ATOM 807 O O . PRO A 1 98 ? 8.07 20.594 -9.617 1 85.81 98 PRO A O 1
ATOM 810 N N . VAL A 1 99 ? 9.578 21.984 -10.367 1 83.56 99 VAL A N 1
ATOM 811 C CA . VAL A 1 99 ? 10.141 20.953 -11.242 1 83.56 99 VAL A CA 1
ATOM 812 C C . VAL A 1 99 ? 10.711 19.812 -10.398 1 83.56 99 VAL A C 1
ATOM 814 O O . VAL A 1 99 ? 10.453 18.641 -10.68 1 83.56 99 VAL A O 1
ATOM 817 N N . CYS A 1 100 ? 11.414 20.172 -9.32 1 84.12 100 CYS A N 1
ATOM 818 C CA . CYS A 1 100 ? 11.992 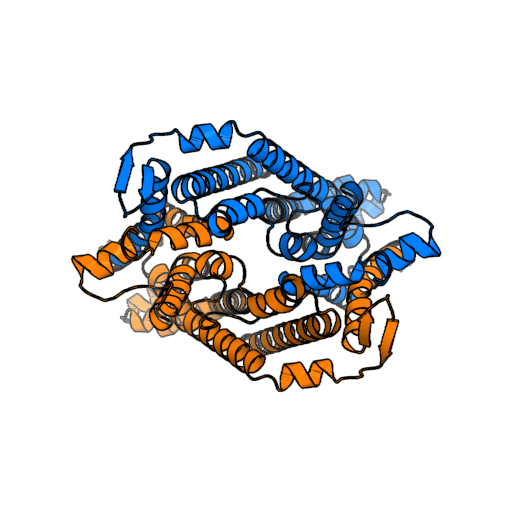19.172 -8.43 1 84.12 100 CYS A CA 1
ATOM 819 C C . CYS A 1 100 ? 10.898 18.391 -7.703 1 84.12 100 CYS A C 1
ATOM 821 O O . CYS A 1 100 ? 10.977 17.156 -7.594 1 84.12 100 CYS A O 1
ATOM 823 N N . LEU A 1 101 ? 9.945 19.094 -7.328 1 85.88 101 LEU A N 1
ATOM 824 C CA . LEU A 1 101 ? 8.867 18.453 -6.57 1 85.88 101 LEU A CA 1
ATOM 825 C C . LEU A 1 101 ? 8.086 17.484 -7.445 1 85.88 101 LEU A C 1
ATOM 827 O O . LEU A 1 101 ? 7.789 16.359 -7.02 1 85.88 101 LEU A O 1
ATOM 831 N N . VAL A 1 102 ? 7.824 17.844 -8.617 1 81.69 102 VAL A N 1
ATOM 832 C CA . VAL A 1 102 ? 7.051 17 -9.531 1 81.69 102 VAL A CA 1
ATOM 833 C C . VAL A 1 102 ? 7.871 15.781 -9.93 1 81.69 102 VAL A C 1
ATOM 835 O O . VAL A 1 102 ? 7.363 14.656 -9.938 1 81.69 102 VAL A O 1
ATOM 838 N N . THR A 1 103 ? 9.078 16.031 -10.227 1 82.94 103 THR A N 1
ATOM 839 C CA . THR A 1 103 ? 9.945 14.938 -10.633 1 82.94 103 THR A CA 1
ATOM 840 C C . THR A 1 103 ? 10.109 13.922 -9.508 1 82.94 103 THR A C 1
ATOM 842 O O . THR A 1 103 ? 10.117 12.719 -9.75 1 82.94 103 THR A O 1
ATOM 845 N N . MET A 1 104 ? 10.258 14.422 -8.297 1 84.44 104 MET A N 1
ATOM 846 C CA . MET A 1 104 ? 10.414 13.531 -7.152 1 84.44 104 MET A CA 1
ATOM 847 C C . MET A 1 104 ? 9.109 12.789 -6.863 1 84.44 104 MET A C 1
ATOM 849 O O . MET A 1 104 ? 9.133 11.656 -6.387 1 84.44 104 MET A O 1
ATOM 853 N N . ALA A 1 105 ? 8.031 13.344 -7.227 1 83.94 105 ALA A N 1
ATOM 854 C CA . ALA A 1 105 ? 6.734 12.758 -6.91 1 83.94 105 ALA A CA 1
ATOM 855 C C . ALA A 1 105 ? 6.355 11.68 -7.922 1 83.94 105 ALA A C 1
ATOM 857 O O . ALA A 1 105 ? 5.551 10.797 -7.625 1 83.94 105 ALA A O 1
ATOM 858 N N . LEU A 1 106 ? 6.91 11.617 -9.055 1 83.12 106 LEU A N 1
ATOM 859 C CA . LEU A 1 106 ? 6.508 10.773 -10.18 1 83.12 106 LEU A CA 1
ATOM 860 C C . LEU A 1 106 ? 6.598 9.297 -9.812 1 83.12 106 LEU A C 1
ATOM 862 O O . LEU A 1 106 ? 5.648 8.539 -10.031 1 83.12 106 LEU A O 1
ATOM 866 N N . PRO A 1 107 ? 7.715 8.805 -9.234 1 85.81 107 PRO A N 1
ATOM 867 C CA . PRO A 1 107 ? 7.797 7.379 -8.906 1 85.81 107 PRO A CA 1
ATOM 868 C C . PRO A 1 107 ? 6.711 6.938 -7.926 1 85.81 107 PRO A C 1
ATOM 870 O O . PRO A 1 107 ? 6.238 5.801 -7.996 1 85.81 107 PRO A O 1
ATOM 873 N N . MET A 1 108 ? 6.34 7.836 -7.086 1 86.81 108 MET A N 1
ATOM 874 C CA . MET A 1 108 ? 5.379 7.492 -6.043 1 86.81 108 MET A CA 1
ATOM 875 C C . MET A 1 108 ? 3.986 7.289 -6.629 1 86.81 108 MET A C 1
ATOM 877 O O . MET A 1 108 ? 3.123 6.688 -5.988 1 86.81 108 MET A O 1
ATOM 881 N N . LEU A 1 109 ? 3.803 7.793 -7.828 1 83.69 109 LEU A N 1
ATOM 882 C CA . LEU A 1 109 ? 2.486 7.715 -8.453 1 83.69 109 LEU A CA 1
ATOM 883 C C . LEU A 1 109 ? 2.328 6.414 -9.234 1 83.69 109 LEU A C 1
ATOM 885 O O . LEU A 1 109 ? 1.225 6.074 -9.664 1 83.69 109 LEU A O 1
ATOM 889 N N . ILE A 1 110 ? 3.396 5.668 -9.422 1 88.44 110 ILE A N 1
ATOM 890 C CA . ILE A 1 110 ? 3.357 4.418 -10.164 1 88.44 110 ILE A CA 1
ATOM 891 C C . ILE A 1 110 ? 2.805 3.305 -9.281 1 88.44 110 ILE A C 1
ATOM 893 O O . ILE A 1 110 ? 3.283 3.098 -8.164 1 88.44 110 ILE A O 1
ATOM 897 N N . PRO A 1 111 ? 1.784 2.562 -9.805 1 91.69 111 PRO A N 1
ATOM 898 C CA . PRO A 1 111 ? 1.288 1.422 -9.031 1 91.69 111 PRO A CA 1
ATOM 899 C C . PRO A 1 111 ? 2.377 0.394 -8.727 1 91.69 111 PRO A C 1
ATOM 901 O O . PRO A 1 111 ? 3.254 0.156 -9.562 1 91.69 111 PRO A O 1
ATOM 904 N N . TRP A 1 112 ? 2.256 -0.191 -7.578 1 93.94 112 TRP A N 1
ATOM 905 C CA . TRP A 1 112 ? 3.291 -1.101 -7.098 1 93.94 112 TRP A CA 1
ATOM 906 C C . TRP A 1 112 ? 3.496 -2.256 -8.07 1 93.94 112 TRP A C 1
ATOM 908 O O . TRP A 1 112 ? 4.625 -2.695 -8.297 1 93.94 112 TRP A O 1
ATOM 918 N N . ASN A 1 113 ? 2.387 -2.744 -8.633 1 94.44 113 ASN A N 1
ATOM 919 C CA . ASN A 1 113 ? 2.48 -3.84 -9.586 1 94.44 113 ASN A CA 1
ATOM 920 C C . ASN A 1 113 ? 3.246 -3.422 -10.844 1 94.44 113 ASN A C 1
ATOM 922 O O . ASN A 1 113 ? 3.988 -4.223 -11.414 1 94.44 113 ASN A O 1
ATOM 926 N N . VAL A 1 114 ? 2.988 -2.221 -11.211 1 92.06 114 VAL A N 1
ATOM 927 C CA . VAL A 1 114 ? 3.65 -1.689 -12.398 1 92.06 114 VAL A CA 1
ATOM 928 C C . VAL A 1 114 ? 5.145 -1.538 -12.133 1 92.06 114 VAL A C 1
ATOM 930 O O . VAL A 1 114 ? 5.973 -1.863 -12.984 1 92.06 114 VAL A O 1
ATOM 933 N N . VAL A 1 115 ? 5.477 -1.104 -10.953 1 93 115 VAL A N 1
ATOM 934 C CA . VAL A 1 115 ? 6.879 -0.969 -10.586 1 93 115 VAL A CA 1
ATOM 935 C C . VAL A 1 115 ? 7.57 -2.328 -10.68 1 93 115 VAL A C 1
ATOM 937 O O . VAL A 1 115 ? 8.633 -2.451 -11.289 1 93 115 VAL A O 1
ATOM 940 N N . GLY A 1 116 ? 6.945 -3.291 -10.094 1 93.69 116 GLY A N 1
ATOM 941 C CA . GLY A 1 116 ? 7.508 -4.629 -10.148 1 93.69 116 GLY A CA 1
ATOM 942 C C . GLY A 1 116 ? 7.676 -5.152 -11.562 1 93.69 116 GLY A C 1
ATOM 943 O O . GLY A 1 116 ? 8.734 -5.68 -11.914 1 93.69 116 GLY A O 1
ATOM 944 N N . ALA A 1 117 ? 6.707 -4.984 -12.367 1 91.31 117 ALA A N 1
ATOM 945 C CA . ALA A 1 117 ? 6.727 -5.465 -13.742 1 91.31 117 ALA A CA 1
ATOM 946 C C . ALA A 1 117 ? 7.766 -4.715 -14.57 1 91.31 117 ALA A C 1
ATOM 948 O O . ALA A 1 117 ? 8.5 -5.32 -15.352 1 91.31 117 ALA A O 1
ATOM 949 N N . MET A 1 118 ? 7.785 -3.463 -14.359 1 90.19 118 MET A N 1
ATOM 950 C CA . MET A 1 118 ? 8.734 -2.619 -15.078 1 90.19 118 MET A CA 1
ATOM 951 C C . MET A 1 118 ? 10.172 -3.027 -14.766 1 90.19 118 MET A C 1
ATOM 953 O O . MET A 1 118 ? 10.992 -3.182 -15.68 1 90.19 118 MET A O 1
ATOM 957 N N . TRP A 1 119 ? 10.453 -3.217 -13.57 1 92.25 119 TRP A N 1
ATOM 958 C CA . TRP A 1 119 ? 11.812 -3.562 -13.172 1 92.25 119 TRP A CA 1
ATOM 959 C C . TRP A 1 119 ? 12.148 -4.992 -13.586 1 92.25 119 TRP A C 1
ATOM 961 O O . TRP A 1 119 ? 13.32 -5.316 -13.82 1 92.25 119 TRP A O 1
ATOM 971 N N . ASN A 1 120 ? 11.141 -5.836 -13.641 1 91.56 120 ASN A N 1
ATOM 972 C CA . ASN A 1 120 ? 11.367 -7.184 -14.148 1 91.56 120 ASN A CA 1
ATOM 973 C C . ASN A 1 120 ? 11.906 -7.16 -15.57 1 91.56 120 ASN A C 1
ATOM 975 O O . ASN A 1 120 ? 12.852 -7.879 -15.898 1 91.56 120 ASN A O 1
ATOM 979 N N . ILE A 1 121 ? 11.359 -6.32 -16.406 1 87.56 121 ILE A N 1
ATOM 980 C CA . ILE A 1 121 ? 11.789 -6.195 -17.797 1 87.56 121 ILE A CA 1
ATOM 981 C C . ILE A 1 121 ? 13.117 -5.441 -17.859 1 87.56 121 ILE A C 1
ATOM 983 O O . ILE A 1 121 ? 14.039 -5.852 -18.578 1 87.56 121 ILE A O 1
ATOM 987 N N . PHE A 1 122 ? 13.266 -4.492 -17.078 1 90.06 122 PHE A N 1
ATOM 988 C CA . PHE A 1 122 ? 14.406 -3.59 -17.047 1 90.06 122 PHE A CA 1
ATOM 989 C C . PHE A 1 122 ? 15.688 -4.352 -16.719 1 90.06 122 PHE A C 1
ATOM 991 O O . PHE A 1 122 ? 16.75 -4.043 -17.25 1 90.06 122 PHE A O 1
ATOM 998 N N . THR A 1 123 ? 15.57 -5.387 -15.953 1 91.94 123 THR A N 1
ATOM 999 C CA . THR A 1 123 ? 16.766 -6.016 -15.406 1 91.94 123 THR A CA 1
ATOM 1000 C C . THR A 1 123 ? 17.062 -7.328 -16.125 1 91.94 123 THR A C 1
ATOM 1002 O O . THR A 1 123 ? 17.984 -8.055 -15.734 1 91.94 123 THR A O 1
ATOM 1005 N N . LEU A 1 124 ? 16.344 -7.684 -17.109 1 88.81 124 LEU A N 1
ATOM 1006 C CA . LEU A 1 124 ? 16.656 -8.891 -17.859 1 88.81 124 LEU A CA 1
ATOM 1007 C C . LEU A 1 124 ? 18.094 -8.844 -18.391 1 88.81 124 LEU A C 1
ATOM 1009 O O . LEU A 1 124 ? 18.516 -7.832 -18.953 1 88.81 124 LEU A O 1
ATOM 1013 N N . PRO A 1 125 ? 18.844 -9.859 -18.203 1 89.12 125 PRO A N 1
ATOM 1014 C CA . PRO A 1 125 ? 20.297 -9.852 -18.422 1 89.12 125 PRO A CA 1
ATOM 1015 C C . PRO A 1 125 ? 20.656 -9.508 -19.859 1 89.12 125 PRO A C 1
ATOM 1017 O O . PRO A 1 125 ? 21.656 -8.82 -20.109 1 89.12 125 PRO A O 1
ATOM 1020 N N . ASP A 1 126 ? 19.906 -9.977 -20.812 1 85.75 126 ASP A N 1
ATOM 1021 C CA . ASP A 1 126 ? 20.359 -9.828 -22.188 1 85.75 126 ASP A CA 1
ATOM 1022 C C . ASP A 1 126 ? 19.5 -8.828 -22.953 1 85.75 126 ASP A C 1
ATOM 1024 O O . ASP A 1 126 ? 19.906 -8.297 -23.984 1 85.75 126 ASP A O 1
ATOM 1028 N N . ILE A 1 127 ? 18.438 -8.516 -22.344 1 83.44 127 ILE A N 1
ATOM 1029 C CA . ILE A 1 127 ? 17.531 -7.734 -23.172 1 83.44 127 ILE A CA 1
ATOM 1030 C C . ILE A 1 127 ? 17.078 -6.484 -22.422 1 83.44 127 ILE A C 1
ATOM 1032 O O . ILE A 1 127 ? 16.672 -5.496 -23.031 1 83.44 127 ILE A O 1
ATOM 1036 N N . GLY A 1 128 ? 17.094 -6.566 -21.141 1 86.19 128 GLY A N 1
ATOM 1037 C CA . GLY A 1 128 ? 16.781 -5.371 -20.375 1 86.19 128 GLY A CA 1
ATOM 1038 C C . GLY A 1 128 ? 17.906 -4.348 -20.375 1 86.19 128 GLY A C 1
ATOM 1039 O O . GLY A 1 128 ? 19.078 -4.711 -20.438 1 86.19 128 GLY A O 1
ATOM 1040 N N . LEU A 1 129 ? 17.5 -3.125 -20.312 1 86.12 129 LEU A N 1
ATOM 1041 C CA . LEU A 1 129 ? 18.5 -2.053 -20.406 1 86.12 129 LEU A CA 1
ATOM 1042 C C . LEU A 1 129 ? 19.562 -2.203 -19.328 1 86.12 129 LEU A C 1
ATOM 1044 O O . LEU A 1 129 ? 20.75 -2.125 -19.609 1 86.12 129 LEU A O 1
ATOM 1048 N N . LEU A 1 130 ? 19.156 -2.395 -18.109 1 87.94 130 LEU A N 1
ATOM 1049 C CA . LEU A 1 130 ? 20.109 -2.529 -17.016 1 87.94 130 LEU A CA 1
ATOM 1050 C C . LEU A 1 130 ? 20.922 -3.818 -17.156 1 87.94 130 LEU A C 1
ATOM 1052 O O . LEU A 1 130 ? 22.141 -3.812 -17.016 1 87.94 130 LEU A O 1
ATOM 1056 N N . GLY A 1 131 ? 20.234 -4.91 -17.406 1 90.25 131 GLY A N 1
ATOM 1057 C CA . GLY A 1 131 ? 20.938 -6.172 -17.578 1 90.25 131 GLY A CA 1
ATOM 1058 C C . GLY A 1 131 ? 21.922 -6.152 -18.734 1 90.25 131 GLY A C 1
ATOM 1059 O O . GLY A 1 131 ? 23.062 -6.598 -18.609 1 90.25 131 GLY A O 1
ATOM 1060 N N . TYR A 1 132 ? 21.438 -5.59 -19.797 1 88.19 132 TYR A N 1
ATOM 1061 C CA . TYR A 1 132 ? 22.281 -5.5 -20.969 1 88.19 132 TYR A CA 1
ATOM 1062 C C . TYR A 1 132 ? 23.5 -4.633 -20.703 1 88.19 132 TYR A C 1
ATOM 1064 O O . TYR A 1 132 ? 24.625 -4.996 -21.062 1 88.19 132 TYR A O 1
ATOM 1072 N N . PHE A 1 133 ? 23.281 -3.469 -20.094 1 89.5 133 PHE A N 1
ATOM 1073 C CA . PHE A 1 133 ? 24.359 -2.543 -19.797 1 89.5 133 PHE A CA 1
ATOM 1074 C C . PHE A 1 133 ? 25.391 -3.197 -18.875 1 89.5 133 PHE A C 1
ATOM 1076 O O . PHE A 1 133 ? 26.609 -3.062 -19.109 1 89.5 133 PHE A O 1
ATOM 1083 N N . MET A 1 134 ? 24.984 -3.936 -17.922 1 93 134 MET A N 1
ATOM 1084 C CA . MET A 1 134 ? 25.875 -4.582 -16.969 1 93 134 MET A CA 1
ATOM 1085 C C . MET A 1 134 ? 26.672 -5.703 -17.625 1 93 134 MET A C 1
ATOM 1087 O O . MET A 1 134 ? 27.891 -5.781 -17.469 1 93 134 MET A O 1
ATOM 1091 N N . ASN A 1 135 ? 25.984 -6.504 -18.375 1 93.88 135 ASN A N 1
ATOM 1092 C CA . ASN A 1 135 ? 26.609 -7.707 -18.922 1 93.88 135 ASN A CA 1
ATOM 1093 C C . ASN A 1 135 ? 27.438 -7.398 -20.156 1 93.88 135 ASN A C 1
ATOM 1095 O O . ASN A 1 135 ? 28.547 -7.926 -20.312 1 93.88 135 ASN A O 1
ATOM 1099 N N . HIS A 1 136 ? 26.984 -6.496 -20.984 1 91.94 136 HIS A N 1
ATOM 1100 C CA . HIS A 1 136 ? 27.609 -6.34 -22.297 1 91.94 136 HIS A CA 1
ATOM 1101 C C . HIS A 1 136 ? 28.438 -5.062 -22.359 1 91.94 136 HIS A C 1
ATOM 1103 O O . HIS A 1 136 ? 29.375 -4.965 -23.172 1 91.94 136 HIS A O 1
ATOM 1109 N N . THR A 1 137 ? 28.125 -4.062 -21.578 1 91.69 137 THR A N 1
ATOM 1110 C CA . THR A 1 137 ? 28.891 -2.824 -21.609 1 91.69 137 THR A CA 1
ATOM 1111 C C . THR A 1 137 ? 29.922 -2.814 -20.484 1 91.69 137 THR A C 1
ATOM 1113 O O . THR A 1 137 ? 31.109 -2.59 -20.734 1 91.69 137 THR A O 1
ATOM 1116 N N . LEU A 1 138 ? 29.531 -3.154 -19.297 1 93.38 138 LEU A N 1
ATOM 1117 C CA . LEU A 1 138 ? 30.422 -3.104 -18.156 1 93.38 138 LEU A CA 1
ATOM 1118 C C . LEU A 1 138 ? 31.141 -4.438 -17.969 1 93.38 138 LEU A C 1
ATOM 1120 O O . LEU A 1 138 ? 32.188 -4.504 -17.297 1 93.38 138 LEU A O 1
ATOM 1124 N N . GLY A 1 139 ? 30.594 -5.535 -18.438 1 92.75 139 GLY A N 1
ATOM 1125 C CA . GLY A 1 139 ? 31.203 -6.848 -18.344 1 92.75 139 GLY A CA 1
ATOM 1126 C C . GLY A 1 139 ? 30.984 -7.504 -16.984 1 92.75 139 GLY A C 1
ATOM 1127 O O . GLY A 1 139 ? 31.766 -8.367 -16.578 1 92.75 139 GLY A O 1
ATOM 1128 N N . ILE A 1 140 ? 30.062 -7.07 -16.281 1 93.25 140 ILE A N 1
ATOM 1129 C CA . ILE A 1 140 ? 29.703 -7.648 -15 1 93.25 140 ILE A CA 1
ATOM 1130 C C . ILE A 1 140 ? 28.594 -8.68 -15.18 1 93.25 140 ILE A C 1
ATOM 1132 O O . ILE A 1 140 ? 27.547 -8.383 -15.773 1 93.25 140 ILE A O 1
ATOM 1136 N N . ASP A 1 141 ? 28.906 -9.922 -14.789 1 93.81 141 ASP A N 1
ATOM 1137 C CA . ASP A 1 141 ? 27.906 -10.969 -14.898 1 93.81 141 ASP A CA 1
ATOM 1138 C C . ASP A 1 141 ? 26.703 -10.688 -14 1 93.81 141 ASP A C 1
ATOM 1140 O O . ASP A 1 141 ? 26.766 -10.906 -12.789 1 93.81 141 ASP A O 1
ATOM 1144 N N . TYR A 1 142 ? 25.641 -10.195 -14.648 1 94.56 142 TYR A N 1
ATOM 1145 C CA . TYR A 1 142 ? 24.438 -9.812 -13.93 1 94.56 142 TYR A CA 1
ATOM 1146 C C . TYR A 1 142 ? 23.234 -10.633 -14.383 1 94.56 142 TYR A C 1
ATOM 1148 O O . TYR A 1 142 ? 22.891 -10.625 -15.57 1 94.56 142 TYR A O 1
ATOM 1156 N N . ASN A 1 143 ? 22.656 -11.344 -13.438 1 95.62 143 ASN A N 1
ATOM 1157 C CA . ASN A 1 143 ? 21.438 -12.102 -13.641 1 95.62 143 ASN A CA 1
ATOM 1158 C C . ASN A 1 143 ? 20.656 -12.273 -12.344 1 95.62 143 ASN A C 1
ATOM 1160 O O . ASN A 1 143 ? 20.969 -13.164 -11.547 1 95.62 143 ASN A O 1
ATOM 1164 N N . MET A 1 144 ? 19.672 -11.461 -12.203 1 92.81 144 MET A N 1
ATOM 1165 C CA . MET A 1 144 ? 18.938 -11.484 -10.938 1 92.81 144 MET A CA 1
ATOM 1166 C C . MET A 1 144 ? 18.109 -12.75 -10.82 1 92.81 144 MET A C 1
ATOM 1168 O O . MET A 1 144 ? 17.656 -13.094 -9.727 1 92.81 144 MET A O 1
ATOM 1172 N N . THR A 1 145 ? 17.844 -13.43 -11.898 1 90.31 145 THR A N 1
ATOM 1173 C CA . THR A 1 145 ? 17.047 -14.648 -11.867 1 90.31 145 THR A CA 1
ATOM 1174 C C . THR A 1 145 ? 17.891 -15.836 -11.43 1 90.31 145 THR A C 1
ATOM 1176 O O . THR A 1 145 ? 17.359 -16.875 -11.031 1 90.31 145 THR A O 1
ATOM 1179 N N . ARG A 1 146 ? 19.188 -15.68 -11.492 1 93.62 146 ARG A N 1
ATOM 1180 C CA . ARG A 1 146 ? 20.078 -16.812 -11.172 1 93.62 146 ARG A CA 1
ATOM 1181 C C . ARG A 1 146 ? 20.953 -16.484 -9.977 1 93.62 146 ARG A C 1
ATOM 1183 O O . ARG A 1 146 ? 21.344 -17.391 -9.227 1 93.62 146 ARG A O 1
ATOM 1190 N N . SER A 1 147 ? 21.312 -15.281 -9.836 1 96.19 147 SER A N 1
ATOM 1191 C CA . SER A 1 147 ? 22.25 -14.867 -8.797 1 96.19 147 SER A CA 1
ATOM 1192 C C . SER A 1 147 ? 21.516 -14.219 -7.629 1 96.19 147 SER A C 1
ATOM 1194 O O . SER A 1 147 ? 20.922 -13.148 -7.773 1 96.19 147 SER A O 1
ATOM 1196 N N . PRO A 1 148 ? 21.688 -14.789 -6.402 1 96.75 148 PRO A N 1
ATOM 1197 C CA . PRO A 1 148 ? 21.078 -14.188 -5.219 1 96.75 148 PRO A CA 1
ATOM 1198 C C . PRO A 1 148 ? 21.562 -12.773 -4.949 1 96.75 148 PRO A C 1
ATOM 1200 O O . PRO A 1 148 ? 20.766 -11.898 -4.574 1 96.75 148 PRO A O 1
ATOM 1203 N N . LEU A 1 149 ? 22.797 -12.57 -5.137 1 96.62 149 LEU A N 1
ATOM 1204 C CA . LEU A 1 149 ? 23.328 -11.242 -4.898 1 96.62 149 LEU A CA 1
ATOM 1205 C C . LEU A 1 149 ? 22.734 -10.227 -5.871 1 96.62 149 LEU A C 1
ATOM 1207 O O . LEU A 1 149 ? 22.344 -9.133 -5.469 1 96.62 149 LEU A O 1
ATOM 1211 N N . ALA A 1 150 ? 22.672 -10.609 -7.148 1 96.12 150 ALA A N 1
ATOM 1212 C CA . ALA A 1 150 ? 22.078 -9.727 -8.148 1 96.12 150 ALA A CA 1
ATOM 1213 C C . ALA A 1 150 ? 20.609 -9.453 -7.824 1 96.12 150 ALA A C 1
ATOM 1215 O O . ALA A 1 150 ? 20.125 -8.336 -8.008 1 96.12 150 ALA A O 1
ATOM 1216 N N . ALA A 1 151 ? 19.953 -10.484 -7.348 1 97.31 151 ALA A N 1
ATOM 1217 C CA . ALA A 1 151 ? 18.547 -10.336 -6.977 1 97.31 151 ALA A CA 1
ATOM 1218 C C . ALA A 1 151 ? 18.375 -9.336 -5.836 1 97.31 151 ALA A C 1
ATOM 1220 O O . ALA A 1 151 ? 17.531 -8.445 -5.895 1 97.31 151 ALA A O 1
ATOM 1221 N N . TRP A 1 152 ? 19.219 -9.422 -4.848 1 97.94 152 TRP A N 1
ATOM 1222 C CA . TRP A 1 152 ? 19.156 -8.523 -3.691 1 97.94 152 TRP A CA 1
ATOM 1223 C C . TRP A 1 152 ? 19.484 -7.09 -4.098 1 97.94 152 TRP A C 1
ATOM 1225 O O . TRP A 1 152 ? 18.766 -6.16 -3.709 1 97.94 152 TRP A O 1
ATOM 1235 N N . VAL A 1 153 ? 20.453 -6.93 -4.852 1 96.31 153 VAL A N 1
ATOM 1236 C CA . VAL A 1 153 ? 20.828 -5.594 -5.297 1 96.31 153 VAL A CA 1
ATOM 1237 C C . VAL A 1 153 ? 19.688 -4.973 -6.094 1 96.31 153 VAL A C 1
ATOM 1239 O O . VAL A 1 153 ? 19.391 -3.783 -5.945 1 96.31 153 VAL A O 1
ATOM 1242 N N . THR A 1 154 ? 19.047 -5.816 -6.871 1 95.81 154 THR A N 1
ATOM 1243 C CA . THR A 1 154 ? 17.969 -5.34 -7.723 1 95.81 154 THR A CA 1
ATOM 1244 C C . THR A 1 154 ? 16.766 -4.898 -6.883 1 95.81 154 THR A C 1
ATOM 1246 O O . THR A 1 154 ? 16.234 -3.814 -7.086 1 95.81 154 THR A O 1
ATOM 1249 N N . ILE A 1 155 ? 16.375 -5.699 -5.891 1 97.12 155 ILE A N 1
ATOM 1250 C CA . ILE A 1 155 ? 15.203 -5.367 -5.094 1 97.12 155 ILE A CA 1
ATOM 1251 C C . ILE A 1 155 ? 15.484 -4.117 -4.258 1 97.12 155 ILE A C 1
ATOM 1253 O O . ILE A 1 155 ? 14.602 -3.27 -4.086 1 97.12 155 ILE A O 1
ATOM 1257 N N . ILE A 1 156 ? 16.703 -3.971 -3.76 1 96.81 156 ILE A N 1
ATOM 1258 C CA . ILE A 1 156 ? 17.078 -2.809 -2.959 1 96.81 156 ILE A CA 1
ATOM 1259 C C . ILE A 1 156 ? 17.078 -1.56 -3.838 1 96.81 156 ILE A C 1
ATOM 1261 O O . ILE A 1 156 ? 16.516 -0.527 -3.463 1 96.81 156 ILE A O 1
ATOM 1265 N N . THR A 1 157 ? 17.672 -1.683 -5 1 93.75 157 THR A N 1
ATOM 1266 C CA . THR A 1 157 ? 17.75 -0.537 -5.898 1 93.75 157 THR A CA 1
ATOM 1267 C C . THR A 1 157 ? 16.359 -0.109 -6.355 1 93.75 157 THR A C 1
ATOM 1269 O O . THR A 1 157 ? 16.078 1.086 -6.453 1 93.75 157 THR A O 1
ATOM 1272 N N . MET A 1 158 ? 15.539 -1.078 -6.66 1 93.88 158 MET A N 1
ATOM 1273 C CA . MET A 1 158 ? 14.164 -0.784 -7.066 1 93.88 158 MET A CA 1
ATOM 1274 C C . MET A 1 158 ? 13.422 -0.026 -5.973 1 93.88 158 MET A C 1
ATOM 1276 O O . MET A 1 158 ? 12.773 0.984 -6.242 1 93.88 158 MET A O 1
ATOM 1280 N N . ASP A 1 159 ? 13.547 -0.516 -4.734 1 95.88 159 ASP A N 1
ATOM 1281 C CA . ASP A 1 159 ? 12.852 0.115 -3.619 1 95.88 159 ASP A CA 1
ATOM 1282 C C . ASP A 1 159 ? 13.391 1.519 -3.354 1 95.88 159 ASP A C 1
ATOM 1284 O O . ASP A 1 159 ? 12.625 2.455 -3.133 1 95.88 159 ASP A O 1
ATOM 1288 N N . VAL A 1 160 ? 14.68 1.601 -3.383 1 93.44 160 VAL A N 1
ATOM 1289 C CA . VAL A 1 160 ? 15.305 2.9 -3.164 1 93.44 160 VAL A CA 1
ATOM 1290 C C . VAL A 1 160 ? 14.844 3.885 -4.234 1 93.44 160 VAL A C 1
ATOM 1292 O O . VAL A 1 160 ? 14.5 5.031 -3.928 1 93.44 160 VAL A O 1
ATOM 1295 N N . TRP A 1 161 ? 14.82 3.389 -5.383 1 90.38 161 TRP A N 1
ATOM 1296 C CA . TRP A 1 161 ? 14.352 4.211 -6.492 1 90.38 161 TRP A CA 1
ATOM 1297 C C . TRP A 1 161 ? 12.906 4.633 -6.281 1 90.38 161 TRP A C 1
ATOM 1299 O O . TRP A 1 161 ? 12.555 5.801 -6.473 1 90.38 161 TRP A O 1
ATOM 1309 N N . HIS A 1 162 ? 12.156 3.775 -5.879 1 91.62 162 HIS A N 1
ATOM 1310 C CA . HIS A 1 162 ? 10.711 3.986 -5.793 1 91.62 162 HIS A CA 1
ATOM 1311 C C . HIS A 1 162 ? 10.352 4.84 -4.586 1 91.62 162 HIS A C 1
ATOM 1313 O O . HIS A 1 162 ? 9.477 5.703 -4.672 1 91.62 162 HIS A O 1
ATOM 1319 N N . TRP A 1 163 ? 11.102 4.762 -3.43 1 93.56 163 TRP A N 1
ATOM 1320 C CA . TRP A 1 163 ? 10.547 5.27 -2.18 1 93.56 163 TRP A CA 1
ATOM 1321 C C . TRP A 1 163 ? 11.438 6.355 -1.588 1 93.56 163 TRP A C 1
ATOM 1323 O O . TRP A 1 163 ? 11.062 7.012 -0.613 1 93.56 163 TRP A O 1
ATOM 1333 N N . THR A 1 164 ? 12.594 6.543 -2.156 1 92.88 164 THR A N 1
ATOM 1334 C CA . THR A 1 164 ? 13.414 7.645 -1.663 1 92.88 164 THR A CA 1
ATOM 1335 C C . THR A 1 164 ? 12.656 8.969 -1.773 1 92.88 164 THR A C 1
ATOM 1337 O O . THR A 1 164 ? 12.836 9.859 -0.943 1 92.88 164 THR A O 1
ATOM 1340 N N . SER A 1 165 ? 11.82 9.062 -2.781 1 90.94 165 SER A N 1
ATOM 1341 C CA . SER A 1 165 ? 11.047 10.273 -3.035 1 90.94 165 SER A CA 1
ATOM 1342 C C . SER A 1 165 ? 10.234 10.672 -1.81 1 90.94 165 SER A C 1
ATOM 1344 O O . SER A 1 165 ? 10.086 11.859 -1.514 1 90.94 165 SER A O 1
ATOM 1346 N N . LEU A 1 166 ? 9.703 9.711 -1.12 1 93.88 166 LEU A N 1
ATOM 1347 C CA . LEU A 1 166 ? 8.914 10.008 0.071 1 93.88 166 LEU A CA 1
ATOM 1348 C C . LEU A 1 166 ? 9.766 10.711 1.123 1 93.88 166 LEU A C 1
ATOM 1350 O O . LEU A 1 166 ? 9.336 11.719 1.701 1 93.88 166 LEU A O 1
ATOM 1354 N N . VAL A 1 167 ? 10.906 10.234 1.343 1 95.12 167 VAL A N 1
ATOM 1355 C CA . VAL A 1 167 ? 11.812 10.812 2.33 1 95.12 167 VAL A CA 1
ATOM 1356 C C . VAL A 1 167 ? 12.242 12.203 1.882 1 95.12 167 VAL A C 1
ATOM 1358 O O . VAL A 1 167 ? 12.289 13.133 2.689 1 95.12 167 VAL A O 1
ATOM 1361 N N . VAL A 1 168 ? 12.492 12.352 0.617 1 93.56 168 VAL A N 1
ATOM 1362 C CA . VAL A 1 168 ? 12.922 13.633 0.071 1 93.56 168 VAL A CA 1
ATOM 1363 C C . VAL A 1 168 ? 11.844 14.688 0.307 1 93.56 168 VAL A C 1
ATOM 1365 O O . VAL A 1 168 ? 12.133 15.781 0.797 1 93.56 168 VAL A O 1
ATOM 1368 N N . LEU A 1 169 ? 10.672 14.336 -0.011 1 93.38 169 LEU A N 1
ATOM 1369 C CA . LEU A 1 169 ? 9.586 15.297 0.055 1 93.38 169 LEU A CA 1
ATOM 1370 C C . LEU A 1 169 ? 9.281 15.68 1.501 1 93.38 169 LEU A C 1
ATOM 1372 O O . LEU A 1 169 ? 9.023 16.844 1.798 1 93.38 169 LEU A O 1
ATOM 1376 N N . LEU A 1 170 ? 9.344 14.727 2.363 1 94.12 170 LEU A N 1
ATOM 1377 C CA . LEU A 1 170 ? 9.133 15.016 3.777 1 94.12 170 LEU A CA 1
ATOM 1378 C C . LEU A 1 170 ? 10.25 15.898 4.324 1 94.12 170 LEU A C 1
ATOM 1380 O O . LEU A 1 170 ? 9.984 16.906 4.992 1 94.12 170 LEU A O 1
ATOM 1384 N N . CYS A 1 171 ? 11.43 15.555 4.012 1 95.56 171 CYS A N 1
ATOM 1385 C CA . CYS A 1 171 ? 12.57 16.328 4.488 1 95.56 171 CYS A CA 1
ATOM 1386 C C . CYS A 1 171 ? 12.578 17.734 3.887 1 95.56 171 CYS A C 1
ATOM 1388 O O . CYS A 1 171 ? 12.922 18.703 4.566 1 95.56 171 CYS A O 1
ATOM 1390 N N . TYR A 1 172 ? 12.258 17.781 2.629 1 94.44 172 TYR A N 1
ATOM 1391 C CA . TYR A 1 172 ? 12.203 19.078 1.969 1 94.44 172 TYR A CA 1
ATOM 1392 C C . TYR A 1 172 ? 11.188 20 2.643 1 94.44 172 TYR A C 1
ATOM 1394 O O . TYR A 1 172 ? 11.469 21.172 2.9 1 94.44 172 TYR A O 1
ATOM 1402 N N . ALA A 1 173 ? 10.078 19.422 2.877 1 92.62 173 ALA A N 1
ATOM 1403 C CA . ALA A 1 173 ? 9.055 20.188 3.576 1 92.62 173 ALA A CA 1
ATOM 1404 C C . ALA A 1 173 ? 9.547 20.656 4.941 1 92.62 173 ALA A C 1
ATOM 1406 O O . ALA A 1 173 ? 9.273 21.781 5.363 1 92.62 173 ALA A O 1
ATOM 1407 N N . GLY A 1 174 ? 10.25 19.812 5.645 1 93.25 174 GLY A N 1
ATOM 1408 C CA . GLY A 1 174 ? 10.828 20.172 6.93 1 93.25 174 GLY A CA 1
ATOM 1409 C C . GLY A 1 174 ? 11.883 21.266 6.82 1 93.25 174 GLY A C 1
ATOM 1410 O O . GLY A 1 174 ? 11.93 22.172 7.652 1 93.25 174 GLY A O 1
ATOM 1411 N N . LEU A 1 175 ? 12.641 21.219 5.852 1 93.94 175 LEU A N 1
ATOM 1412 C CA . LEU A 1 175 ? 13.719 22.188 5.66 1 93.94 175 LEU A CA 1
ATOM 1413 C C . LEU A 1 175 ? 13.164 23.562 5.301 1 93.94 175 LEU A C 1
ATOM 1415 O O . LEU A 1 175 ? 13.664 24.578 5.785 1 93.94 175 LEU A O 1
ATOM 1419 N N . VAL A 1 176 ? 12.18 23.547 4.473 1 91.94 176 VAL A N 1
ATOM 1420 C CA . VAL A 1 176 ? 11.586 24.797 4.004 1 91.94 176 VAL A CA 1
ATOM 1421 C C . VAL A 1 176 ? 10.867 25.484 5.16 1 91.94 176 VAL A C 1
ATOM 1423 O O . VAL A 1 176 ? 10.719 26.703 5.164 1 91.94 176 VAL A O 1
ATOM 1426 N N . SER A 1 177 ? 10.508 24.688 6.121 1 91.81 177 SER A N 1
ATOM 1427 C CA . SER A 1 177 ? 9.758 25.234 7.242 1 91.81 177 SER A CA 1
ATOM 1428 C C . SER A 1 177 ? 10.68 25.953 8.219 1 91.81 177 SER A C 1
ATOM 1430 O O . SER A 1 177 ? 10.219 26.688 9.094 1 91.81 177 SER A O 1
ATOM 1432 N N . ILE A 1 178 ? 11.969 25.875 8.102 1 93.25 178 ILE A N 1
ATOM 1433 C CA . ILE A 1 178 ? 12.93 26.516 8.984 1 93.25 178 ILE A CA 1
ATOM 1434 C C . ILE A 1 178 ? 13.039 28 8.625 1 93.25 178 ILE A C 1
ATOM 1436 O O . ILE A 1 178 ? 13.352 28.344 7.484 1 93.25 178 ILE A O 1
ATOM 1440 N N . PRO A 1 179 ? 12.797 28.844 9.586 1 93.88 179 PRO A N 1
ATOM 1441 C CA . PRO A 1 179 ? 12.859 30.281 9.312 1 93.88 179 PRO A CA 1
ATOM 1442 C C . PRO A 1 179 ? 14.227 30.719 8.82 1 93.88 179 PRO A C 1
ATOM 1444 O O . PRO A 1 179 ? 15.25 30.219 9.289 1 93.88 179 PRO A O 1
ATOM 1447 N N . ASP A 1 180 ? 14.234 31.703 8.039 1 91.31 180 ASP A N 1
ATOM 1448 C CA . ASP A 1 180 ? 15.445 32.25 7.422 1 91.31 180 ASP A CA 1
ATOM 1449 C C . ASP A 1 180 ? 16.375 32.875 8.469 1 91.31 180 ASP A C 1
ATOM 1451 O O . ASP A 1 180 ? 17.578 32.938 8.273 1 91.31 180 ASP A O 1
ATOM 1455 N N . ALA A 1 181 ? 15.766 33.219 9.492 1 93.62 181 ALA A N 1
ATOM 1456 C CA . ALA A 1 181 ? 16.516 33.875 10.562 1 93.62 181 ALA A CA 1
ATOM 1457 C C . ALA A 1 181 ? 17.641 32.969 11.07 1 93.62 181 ALA A C 1
ATOM 1459 O O . ALA A 1 181 ? 18.703 33.438 11.445 1 93.62 181 ALA A O 1
ATOM 1460 N N . TYR A 1 182 ? 17.422 31.703 11.086 1 93.12 182 TYR A N 1
ATOM 1461 C CA . TYR A 1 182 ? 18.422 30.75 11.555 1 93.12 182 TYR A CA 1
ATOM 1462 C C . TYR A 1 182 ? 19.609 30.688 10.594 1 93.12 182 TYR A C 1
ATOM 1464 O O . TYR A 1 182 ? 20.766 30.609 11.023 1 93.12 182 TYR A O 1
ATOM 1472 N N . TYR A 1 183 ? 19.344 30.844 9.414 1 90.56 183 TYR A N 1
ATOM 1473 C CA . TYR A 1 183 ? 20.391 30.766 8.398 1 90.56 183 TYR A CA 1
ATOM 1474 C C . TYR A 1 183 ? 21.188 32.062 8.344 1 90.56 183 TYR A C 1
ATOM 1476 O O . TYR A 1 183 ? 22.406 32.062 8.125 1 90.56 183 TYR A O 1
ATOM 1484 N N . GLN A 1 184 ? 20.469 33.125 8.531 1 92.44 184 GLN A N 1
ATOM 1485 C CA . GLN A 1 184 ? 21.125 34.438 8.578 1 92.44 184 GLN A CA 1
ATOM 1486 C C . GLN A 1 184 ? 22.078 34.531 9.766 1 92.44 184 GLN A C 1
ATOM 1488 O O . GLN A 1 184 ? 23.203 35 9.633 1 92.44 184 GLN A O 1
ATOM 1493 N N . ALA A 1 185 ? 21.594 34.062 10.859 1 94.19 185 ALA A N 1
ATOM 1494 C CA . ALA A 1 185 ? 22.438 34.031 12.055 1 94.19 185 ALA A CA 1
ATOM 1495 C C . ALA A 1 185 ? 23.656 33.156 11.859 1 94.19 185 ALA A C 1
ATOM 1497 O O . ALA A 1 185 ? 24.766 33.5 12.281 1 94.19 185 ALA A O 1
ATOM 1498 N N . ALA A 1 186 ? 23.484 32.094 11.25 1 93.19 186 ALA A N 1
ATOM 1499 C CA . ALA A 1 186 ? 24.594 31.172 10.992 1 93.19 186 ALA A CA 1
ATOM 1500 C C . ALA A 1 186 ? 25.609 31.812 10.047 1 93.19 186 ALA A C 1
ATOM 1502 O O . ALA A 1 186 ? 26.812 31.609 10.203 1 93.19 186 ALA A O 1
ATOM 1503 N N . LYS A 1 187 ? 25.094 32.531 9.117 1 91.44 187 LYS A N 1
ATOM 1504 C CA . LYS A 1 187 ? 25.969 33.25 8.18 1 91.44 187 LYS A CA 1
ATOM 1505 C C . LYS A 1 187 ? 26.797 34.312 8.891 1 91.44 187 LYS A C 1
ATOM 1507 O O . LYS A 1 187 ? 27.984 34.469 8.602 1 91.44 187 LYS A O 1
ATOM 1512 N N . ILE A 1 188 ? 26.188 34.969 9.695 1 94.06 188 ILE A N 1
ATOM 1513 C CA . ILE A 1 188 ? 26.859 36 10.469 1 94.06 188 ILE A CA 1
ATOM 1514 C C . ILE A 1 188 ? 27.953 35.344 11.32 1 94.06 188 ILE A C 1
ATOM 1516 O O . ILE A 1 188 ? 29.047 35.906 11.461 1 94.06 188 ILE A O 1
ATOM 1520 N N . ASP A 1 189 ? 27.781 34.156 11.828 1 93.75 189 ASP A N 1
ATOM 1521 C CA . ASP A 1 189 ? 28.719 33.438 12.672 1 93.75 189 ASP A CA 1
ATOM 1522 C C . ASP A 1 189 ? 29.781 32.75 11.828 1 93.75 189 ASP A C 1
ATOM 1524 O O . ASP A 1 189 ? 30.734 32.156 12.367 1 93.75 189 ASP A O 1
ATOM 1528 N N . GLY A 1 190 ? 29.672 32.812 10.602 1 93.12 190 GLY A N 1
ATOM 1529 C CA . GLY A 1 190 ? 30.625 32.156 9.719 1 93.12 190 GLY A CA 1
ATOM 1530 C C . GLY A 1 190 ? 30.547 30.641 9.781 1 93.12 190 GLY A C 1
ATOM 1531 O O . GLY A 1 190 ? 31.578 29.953 9.648 1 93.12 190 GLY A O 1
ATOM 1532 N N . ALA A 1 191 ? 29.375 30.172 10.055 1 92.56 191 ALA A N 1
ATOM 1533 C CA . ALA A 1 191 ? 29.203 28.734 10.203 1 92.56 191 ALA A CA 1
ATOM 1534 C C . ALA A 1 191 ? 29.344 28.016 8.859 1 92.56 191 ALA A C 1
ATOM 1536 O O . ALA A 1 191 ? 28.906 28.531 7.828 1 92.56 191 ALA A O 1
ATOM 1537 N N . SER A 1 192 ? 29.938 26.859 8.875 1 92.81 192 SER A N 1
ATOM 1538 C CA . SER A 1 192 ? 30.062 26.016 7.684 1 92.81 192 SER A CA 1
ATOM 1539 C C . SER A 1 192 ? 28.75 25.328 7.352 1 92.81 192 SER A C 1
ATOM 1541 O O . SER A 1 192 ? 27.828 25.297 8.172 1 92.81 192 SER A O 1
ATOM 1543 N N . ASN A 1 193 ? 28.703 24.797 6.121 1 89.25 193 ASN A N 1
ATOM 1544 C CA . ASN A 1 193 ? 27.516 24.078 5.715 1 89.25 193 ASN A CA 1
ATOM 1545 C C . ASN A 1 193 ? 27.266 22.859 6.598 1 89.25 193 ASN A C 1
ATOM 1547 O O . ASN A 1 193 ? 26.125 22.531 6.906 1 89.25 193 ASN A O 1
ATOM 1551 N N . TRP A 1 194 ? 28.312 22.25 6.941 1 91.69 194 TRP A N 1
ATOM 1552 C CA . TRP A 1 194 ? 28.188 21.078 7.801 1 91.69 194 TRP A CA 1
ATOM 1553 C C . TRP A 1 194 ? 27.703 21.484 9.195 1 91.69 194 TRP A C 1
ATOM 1555 O O . TRP A 1 194 ? 26.922 20.766 9.812 1 91.69 194 TRP A O 1
ATOM 1565 N N . ALA A 1 195 ? 28.156 22.641 9.664 1 93.94 195 ALA A N 1
ATOM 1566 C CA . ALA A 1 195 ? 27.703 23.141 10.961 1 93.94 195 ALA A CA 1
ATOM 1567 C C . ALA A 1 195 ? 26.219 23.5 10.914 1 93.94 195 ALA A C 1
ATOM 1569 O O . ALA A 1 195 ? 25.469 23.219 11.859 1 93.94 195 ALA A O 1
ATOM 1570 N N . VAL A 1 196 ? 25.844 24.156 9.836 1 94.25 196 VAL A N 1
ATOM 1571 C CA . VAL A 1 196 ? 24.453 24.531 9.672 1 94.25 196 VAL A CA 1
ATOM 1572 C C . VAL A 1 196 ? 23.578 23.281 9.648 1 94.25 196 VAL A C 1
ATOM 1574 O O . VAL A 1 196 ? 22.516 23.234 10.281 1 94.25 196 VAL A O 1
ATOM 1577 N N . PHE A 1 197 ? 24.062 22.203 8.883 1 94.25 197 PHE A N 1
ATOM 1578 C CA . PHE A 1 197 ? 23.328 20.953 8.797 1 94.25 197 PHE A CA 1
ATOM 1579 C C . PHE A 1 197 ? 23.219 20.297 10.172 1 94.25 197 PHE A C 1
ATOM 1581 O O . PHE A 1 197 ? 22.141 19.922 10.609 1 94.25 197 PHE A O 1
ATOM 1588 N N . ARG A 1 198 ? 24.266 20.203 10.867 1 94.56 198 ARG A N 1
ATOM 1589 C CA . ARG A 1 198 ? 24.359 19.438 12.109 1 94.56 198 ARG A CA 1
ATOM 1590 C C . ARG A 1 198 ? 23.656 20.156 13.25 1 94.56 198 ARG A C 1
ATOM 1592 O O . ARG A 1 198 ? 23.016 19.516 14.086 1 94.56 198 ARG A O 1
ATOM 1599 N N . TYR A 1 199 ? 23.656 21.531 13.281 1 94.94 199 TYR A N 1
ATOM 1600 C CA . TYR A 1 199 ? 23.219 22.25 14.477 1 94.94 199 TYR A CA 1
ATOM 1601 C C . TYR A 1 199 ? 21.891 22.969 14.227 1 94.94 199 TYR A C 1
ATOM 1603 O O . TYR A 1 199 ? 21.219 23.391 15.164 1 94.94 199 TYR A O 1
ATOM 1611 N N . ILE A 1 200 ? 21.484 23.141 13.023 1 94.62 200 ILE A N 1
ATOM 1612 C CA . ILE A 1 200 ? 20.25 23.859 12.734 1 94.62 200 ILE A CA 1
ATOM 1613 C C . ILE A 1 200 ? 19.281 22.938 12.008 1 94.62 200 ILE A C 1
ATOM 1615 O O . ILE A 1 200 ? 18.234 22.578 12.555 1 94.62 200 ILE A O 1
ATOM 1619 N N . GLN A 1 201 ? 19.641 22.438 10.836 1 94.81 201 GLN A N 1
ATOM 1620 C CA . GLN A 1 201 ? 18.734 21.703 9.977 1 94.81 201 GLN A CA 1
ATOM 1621 C C . GLN A 1 201 ? 18.344 20.359 10.586 1 94.81 201 GLN A C 1
ATOM 1623 O O . GLN A 1 201 ? 17.172 20.031 10.711 1 94.81 201 GLN A O 1
ATOM 1628 N N . LEU A 1 202 ? 19.312 19.562 10.984 1 94.69 202 LEU A N 1
ATOM 1629 C CA . LEU A 1 202 ? 19.078 18.203 11.477 1 94.69 202 LEU A CA 1
ATOM 1630 C C . LEU A 1 202 ? 18.219 18.234 12.734 1 94.69 202 LEU A C 1
ATOM 1632 O O . LEU A 1 202 ? 17.219 17.516 12.812 1 94.69 202 LEU A O 1
ATOM 1636 N N . PRO A 1 203 ? 18.516 19.094 13.672 1 93.88 203 PRO A N 1
ATOM 1637 C CA . PRO A 1 203 ? 17.672 19.156 14.875 1 93.88 203 PRO A CA 1
ATOM 1638 C C . PRO A 1 203 ? 16.25 19.625 14.57 1 93.88 203 PRO A C 1
ATOM 1640 O O . PRO A 1 203 ? 15.297 19.141 15.18 1 93.88 203 PRO A O 1
ATOM 1643 N N . LYS A 1 204 ? 16.141 20.562 13.695 1 93.75 204 LYS A N 1
ATOM 1644 C CA . LYS A 1 204 ? 14.82 21.094 13.383 1 93.75 204 LYS A CA 1
ATOM 1645 C C . LYS A 1 204 ? 14.008 20.094 12.547 1 93.75 204 LYS A C 1
ATOM 1647 O O . LYS A 1 204 ? 12.781 20.156 12.523 1 93.75 204 LYS A O 1
ATOM 1652 N N . MET A 1 205 ? 14.695 19.172 11.906 1 94 205 MET A N 1
ATOM 1653 C CA . MET A 1 205 ? 14.047 18.172 11.07 1 94 205 MET A CA 1
ATOM 1654 C C . MET A 1 205 ? 13.781 16.891 11.859 1 94 205 MET A C 1
ATOM 1656 O O . MET A 1 205 ? 13.273 15.914 11.312 1 94 205 MET A O 1
ATOM 1660 N N . LYS A 1 206 ? 14.047 16.891 13.055 1 92.06 206 LYS A N 1
ATOM 1661 C CA . LYS A 1 206 ? 13.984 15.664 13.852 1 92.06 206 LYS A CA 1
ATOM 1662 C C . LYS A 1 206 ? 12.602 15.023 13.773 1 92.06 206 LYS A C 1
ATOM 1664 O O . LYS A 1 206 ? 12.484 13.812 13.57 1 92.06 206 LYS A O 1
ATOM 1669 N N . GLN A 1 207 ? 11.641 15.805 13.961 1 89.19 207 GLN A N 1
ATOM 1670 C CA . GLN A 1 207 ? 10.281 15.281 13.953 1 89.19 207 GLN A CA 1
ATOM 1671 C C . GLN A 1 207 ? 9.922 14.703 12.586 1 89.19 207 GLN A C 1
ATOM 1673 O O . GLN A 1 207 ? 9.375 13.602 12.492 1 89.19 207 GLN A O 1
ATOM 1678 N N . VAL A 1 208 ? 10.227 15.438 11.617 1 92.38 208 VAL A N 1
ATOM 1679 C CA . VAL A 1 208 ? 9.914 15.016 10.258 1 92.38 208 VAL A CA 1
ATOM 1680 C C . VAL A 1 208 ? 10.719 13.773 9.898 1 92.38 208 VAL A C 1
ATOM 1682 O O . VAL A 1 208 ? 10.203 12.859 9.25 1 92.38 208 VAL A O 1
ATOM 1685 N N . LEU A 1 209 ? 11.969 13.742 10.305 1 93.94 209 LEU A N 1
ATOM 1686 C CA . LEU A 1 209 ? 12.812 12.586 10.047 1 93.94 209 LEU A CA 1
ATOM 1687 C C . LEU A 1 209 ? 12.281 11.352 10.766 1 93.94 209 LEU A C 1
ATOM 1689 O O . LEU A 1 209 ? 12.312 10.242 10.219 1 93.94 209 LEU A O 1
ATOM 1693 N N . THR A 1 210 ? 11.836 11.617 11.969 1 92.5 210 THR A N 1
ATOM 1694 C CA . THR A 1 210 ? 11.258 10.508 12.727 1 92.5 210 THR A CA 1
ATOM 1695 C C . THR A 1 210 ? 10.047 9.93 11.992 1 92.5 210 THR A C 1
ATOM 1697 O O . THR A 1 210 ? 9.914 8.711 11.875 1 92.5 210 THR A O 1
ATOM 1700 N N . ILE A 1 211 ? 9.258 10.75 11.5 1 90.56 211 ILE A N 1
ATOM 1701 C CA . ILE A 1 211 ? 8.078 10.32 10.766 1 90.56 211 ILE A CA 1
ATOM 1702 C C . ILE A 1 211 ? 8.492 9.578 9.5 1 90.56 211 ILE A C 1
ATOM 1704 O O . ILE A 1 211 ? 7.941 8.516 9.18 1 90.56 211 ILE A O 1
ATOM 1708 N N . ALA A 1 212 ? 9.438 10.148 8.82 1 94.5 212 ALA A N 1
ATOM 1709 C CA . ALA A 1 212 ? 9.93 9.531 7.582 1 94.5 212 ALA A CA 1
ATOM 1710 C C . ALA A 1 212 ? 10.469 8.133 7.844 1 94.5 212 ALA A C 1
ATOM 1712 O O . ALA A 1 212 ? 10.141 7.188 7.125 1 94.5 212 ALA A O 1
ATOM 1713 N N . VAL A 1 213 ? 11.242 8.023 8.867 1 94.75 213 VAL A N 1
ATOM 1714 C CA . VAL A 1 213 ? 11.859 6.75 9.195 1 94.75 213 VAL A CA 1
ATOM 1715 C C . VAL A 1 213 ? 10.789 5.75 9.617 1 94.75 213 VAL A C 1
ATOM 1717 O O . VAL A 1 213 ? 10.828 4.582 9.227 1 94.75 213 VAL A O 1
ATOM 1720 N N . LEU A 1 214 ? 9.828 6.219 10.383 1 91.12 214 LEU A N 1
ATOM 1721 C CA . LEU A 1 214 ? 8.758 5.344 10.844 1 91.12 214 LEU A CA 1
ATOM 1722 C C . LEU A 1 214 ? 7.918 4.852 9.664 1 91.12 214 LEU A C 1
ATOM 1724 O O . LEU A 1 214 ? 7.613 3.66 9.57 1 91.12 214 LEU A O 1
ATOM 1728 N N . LEU A 1 215 ? 7.59 5.715 8.828 1 91.75 215 LEU A N 1
ATOM 1729 C CA . LEU A 1 215 ? 6.773 5.359 7.668 1 91.75 215 LEU A CA 1
ATOM 1730 C C . LEU A 1 215 ? 7.512 4.375 6.766 1 91.75 215 LEU A C 1
ATOM 1732 O O . LEU A 1 215 ? 6.934 3.381 6.32 1 91.75 215 LEU A O 1
ATOM 1736 N N . ARG A 1 216 ? 8.734 4.668 6.551 1 95.38 216 ARG A N 1
ATOM 1737 C CA . ARG A 1 216 ? 9.516 3.791 5.68 1 95.38 216 ARG A CA 1
ATOM 1738 C C . ARG A 1 216 ? 9.758 2.438 6.34 1 95.38 216 ARG A C 1
ATOM 1740 O O . ARG A 1 216 ? 9.797 1.409 5.664 1 95.38 216 ARG A O 1
ATOM 1747 N N . PHE A 1 217 ? 9.969 2.465 7.59 1 93.5 217 PHE A N 1
ATOM 1748 C CA . PHE A 1 217 ? 10.141 1.213 8.32 1 93.5 217 PHE A CA 1
ATOM 1749 C C . PHE A 1 217 ? 8.906 0.331 8.172 1 93.5 217 PHE A C 1
ATOM 1751 O O . PHE A 1 217 ? 9.016 -0.837 7.793 1 93.5 217 PHE A O 1
ATOM 1758 N N . MET A 1 218 ? 7.762 0.885 8.422 1 90.69 218 MET A N 1
ATOM 1759 C CA . MET A 1 218 ? 6.52 0.122 8.352 1 90.69 218 MET A CA 1
ATOM 1760 C C . MET A 1 218 ? 6.262 -0.378 6.938 1 90.69 218 MET A C 1
ATOM 1762 O O . MET A 1 218 ? 5.906 -1.541 6.738 1 90.69 218 MET A O 1
ATOM 1766 N N . ASP A 1 219 ? 6.512 0.458 6.035 1 92.25 219 ASP A N 1
ATOM 1767 C CA . ASP A 1 219 ? 6.258 0.111 4.641 1 92.25 219 ASP A CA 1
ATOM 1768 C C . ASP A 1 219 ? 7.223 -0.973 4.16 1 92.25 219 ASP A C 1
ATOM 1770 O O . ASP A 1 219 ? 6.812 -1.916 3.48 1 92.25 219 ASP A O 1
ATOM 1774 N N . SER A 1 220 ? 8.461 -0.828 4.48 1 94.81 220 SER A N 1
ATOM 1775 C CA . SER A 1 220 ? 9.461 -1.79 4.027 1 94.81 220 SER A CA 1
ATOM 1776 C C . SER A 1 220 ? 9.281 -3.139 4.715 1 94.81 220 SER A C 1
ATOM 1778 O O . SER A 1 220 ? 9.523 -4.188 4.109 1 94.81 220 SER A O 1
ATOM 1780 N N . PHE A 1 221 ? 8.891 -3.104 5.938 1 92.75 221 PHE A N 1
ATOM 1781 C CA . PHE A 1 221 ? 8.734 -4.344 6.688 1 92.75 221 PHE A CA 1
ATOM 1782 C C . PHE A 1 221 ? 7.535 -5.137 6.172 1 92.75 221 PHE A C 1
ATOM 1784 O O . PHE A 1 221 ? 7.5 -6.363 6.289 1 92.75 221 PHE A O 1
ATOM 1791 N N . ASN A 1 222 ? 6.594 -4.5 5.562 1 92.25 222 ASN A N 1
ATOM 1792 C CA . ASN A 1 222 ? 5.387 -5.16 5.074 1 92.25 222 ASN A CA 1
ATOM 1793 C C . ASN A 1 222 ? 5.375 -5.246 3.549 1 92.25 222 ASN A C 1
ATOM 1795 O O . ASN A 1 222 ? 4.336 -5.512 2.945 1 92.25 222 ASN A O 1
ATOM 1799 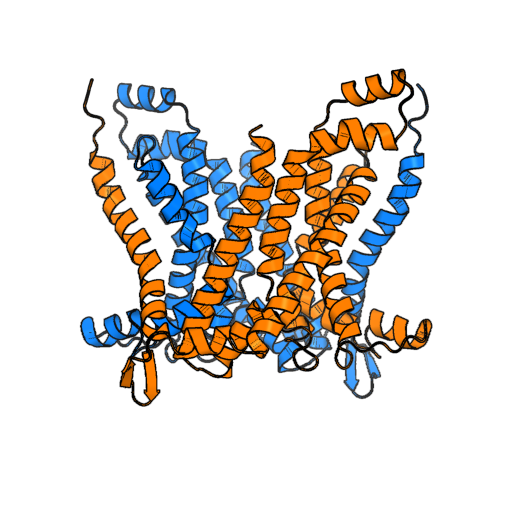N N . ILE A 1 223 ? 6.484 -5.047 2.953 1 95.12 223 ILE A N 1
ATOM 1800 C CA . ILE A 1 223 ? 6.547 -5.004 1.497 1 95.12 223 ILE A CA 1
ATOM 1801 C C . ILE A 1 223 ? 6.184 -6.367 0.921 1 95.12 223 ILE A C 1
ATOM 1803 O O . ILE A 1 223 ? 6.566 -7.402 1.474 1 95.12 223 ILE A O 1
ATOM 1807 N N . TYR A 1 224 ? 5.469 -6.367 -0.217 1 95.69 224 TYR A N 1
ATOM 1808 C CA . TYR A 1 224 ? 5.07 -7.629 -0.835 1 95.69 224 TYR A CA 1
ATOM 1809 C C . TYR A 1 224 ? 4.98 -7.488 -2.35 1 95.69 224 TYR A C 1
ATOM 1811 O O . TYR A 1 224 ? 5.738 -8.125 -3.086 1 95.69 224 TYR A O 1
ATOM 1819 N N . THR A 1 225 ? 4.191 -6.551 -2.883 1 95.12 225 THR A N 1
ATOM 1820 C CA . THR A 1 225 ? 3.764 -6.516 -4.277 1 95.12 225 THR A CA 1
ATOM 1821 C C . THR A 1 225 ? 4.965 -6.352 -5.207 1 95.12 225 THR A C 1
ATOM 1823 O O . THR A 1 225 ? 5.141 -7.133 -6.145 1 95.12 225 THR A O 1
ATOM 1826 N N . GLU A 1 226 ? 5.809 -5.434 -4.867 1 95.56 226 GLU A N 1
ATOM 1827 C CA . GLU A 1 226 ? 6.902 -5.105 -5.777 1 95.56 226 GLU A CA 1
ATOM 1828 C C . GLU A 1 226 ? 7.906 -6.25 -5.863 1 95.56 226 GLU A C 1
ATOM 1830 O O . GLU A 1 226 ? 8.188 -6.758 -6.953 1 95.56 226 GLU A O 1
ATOM 1835 N N . PRO A 1 227 ? 8.359 -6.688 -4.711 1 96.31 227 PRO A N 1
ATOM 1836 C CA . PRO A 1 227 ? 9.328 -7.789 -4.82 1 96.31 227 PRO A CA 1
ATOM 1837 C C . PRO A 1 227 ? 8.695 -9.07 -5.352 1 96.31 227 PRO A C 1
ATOM 1839 O O . PRO A 1 227 ? 9.367 -9.867 -6.008 1 96.31 227 PRO A O 1
ATOM 1842 N N . PHE A 1 228 ? 7.508 -9.289 -5.105 1 95.25 228 PHE A N 1
ATOM 1843 C CA . PHE A 1 228 ? 6.852 -10.484 -5.621 1 95.25 228 PHE A CA 1
ATOM 1844 C C . PHE A 1 228 ? 6.773 -10.453 -7.145 1 95.25 228 PHE A C 1
ATOM 1846 O O . PHE A 1 228 ? 7.09 -11.438 -7.812 1 95.25 228 PHE A O 1
ATOM 1853 N N . VAL A 1 229 ? 6.363 -9.336 -7.684 1 93.12 229 VAL A N 1
ATOM 1854 C CA . VAL A 1 229 ? 6.227 -9.203 -9.125 1 93.12 229 VAL A CA 1
ATOM 1855 C C . VAL A 1 229 ? 7.609 -9.211 -9.781 1 93.12 229 VAL A C 1
ATOM 1857 O O . VAL A 1 229 ? 7.766 -9.688 -10.906 1 93.12 229 VAL A O 1
ATOM 1860 N N . LEU A 1 230 ? 8.594 -8.812 -9.016 1 93.69 230 LEU A N 1
ATOM 1861 C CA . LEU A 1 230 ? 9.945 -8.68 -9.562 1 93.69 230 LEU A CA 1
ATOM 1862 C C . LEU A 1 230 ? 10.648 -10.031 -9.594 1 93.69 230 LEU A C 1
ATOM 1864 O O . LEU A 1 230 ? 11.117 -10.469 -10.656 1 93.69 230 LEU A O 1
ATOM 1868 N N . THR A 1 231 ? 10.688 -10.727 -8.422 1 93.38 231 THR A N 1
ATOM 1869 C CA . THR A 1 231 ? 11.5 -11.945 -8.336 1 93.38 231 THR A CA 1
ATOM 1870 C C . THR A 1 231 ? 10.641 -13.133 -7.918 1 93.38 231 THR A C 1
ATOM 1872 O O . THR A 1 231 ? 11.062 -14.281 -8.047 1 93.38 231 THR A O 1
ATOM 1875 N N . GLY A 1 232 ? 9.484 -12.859 -7.324 1 91.06 232 GLY A N 1
ATOM 1876 C CA . GLY A 1 232 ? 8.672 -13.93 -6.773 1 91.06 232 GLY A CA 1
ATOM 1877 C C . GLY A 1 232 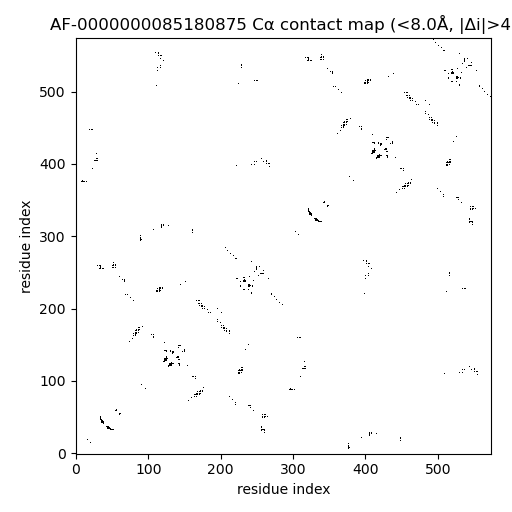? 9.32 -14.617 -5.582 1 91.06 232 GLY A C 1
ATOM 1878 O O . GLY A 1 232 ? 8.922 -15.719 -5.199 1 91.06 232 GLY A O 1
ATOM 1879 N N . GLY A 1 233 ? 10.359 -14.023 -5.051 1 94.19 233 GLY A N 1
ATOM 1880 C CA . GLY A 1 233 ? 11.094 -14.609 -3.936 1 94.19 233 GLY A CA 1
ATOM 1881 C C . GLY A 1 233 ? 12.367 -15.312 -4.363 1 94.19 233 GLY A C 1
ATOM 1882 O O . GLY A 1 233 ? 13.094 -15.852 -3.527 1 94.19 233 GLY A O 1
ATOM 1883 N N . GLY A 1 234 ? 12.711 -15.219 -5.648 1 94.19 234 GLY A N 1
ATOM 1884 C CA . GLY A 1 234 ? 13.844 -15.961 -6.18 1 94.19 234 GLY A CA 1
ATOM 1885 C C . GLY A 1 234 ? 15.086 -15.117 -6.352 1 94.19 234 GLY A C 1
ATOM 1886 O O . GLY A 1 234 ? 15.078 -13.922 -6.027 1 94.19 234 GLY A O 1
ATOM 1887 N N . PRO A 1 235 ? 16.094 -15.859 -6.875 1 94.81 235 PRO A N 1
ATOM 1888 C CA . PRO A 1 235 ? 16.219 -17.281 -7.168 1 94.81 235 PRO A CA 1
ATOM 1889 C C . PRO A 1 235 ? 16.109 -18.156 -5.918 1 94.81 235 PRO A C 1
ATOM 1891 O O . PRO A 1 235 ? 16.578 -17.766 -4.848 1 94.81 235 PRO A O 1
ATOM 1894 N N . GLY A 1 236 ? 15.461 -19.375 -6.148 1 93.06 236 GLY A N 1
ATOM 1895 C CA . GLY A 1 236 ? 15.172 -20.125 -4.941 1 93.06 236 GLY A CA 1
ATOM 1896 C C . GLY A 1 236 ? 14.336 -19.359 -3.938 1 93.06 236 GLY A C 1
ATOM 1897 O O . GLY A 1 236 ? 13.266 -18.859 -4.27 1 93.06 236 GLY A O 1
ATOM 1898 N N . ASN A 1 237 ? 14.891 -19.141 -2.775 1 94.81 237 ASN A N 1
ATOM 1899 C CA . ASN A 1 237 ? 14.242 -18.375 -1.721 1 94.81 237 ASN A CA 1
ATOM 1900 C C . ASN A 1 237 ? 15.086 -17.172 -1.289 1 94.81 237 ASN A C 1
ATOM 1902 O O . ASN A 1 237 ? 14.891 -16.625 -0.202 1 94.81 237 ASN A O 1
ATOM 1906 N N . SER A 1 238 ? 15.922 -16.766 -2.162 1 96.31 238 SER A N 1
ATOM 1907 C CA . SER A 1 238 ? 16.953 -15.805 -1.772 1 96.31 238 SER A CA 1
ATOM 1908 C C . SER A 1 238 ? 16.344 -14.438 -1.466 1 96.31 238 SER A C 1
ATOM 1910 O O . SER A 1 238 ? 16.938 -13.648 -0.729 1 96.31 238 SER A O 1
ATOM 1912 N N . THR A 1 239 ? 15.156 -14.148 -2.039 1 96.94 239 THR A N 1
ATOM 1913 C CA . THR A 1 239 ? 14.508 -12.867 -1.762 1 96.94 239 THR A CA 1
ATOM 1914 C C . THR A 1 239 ? 13.102 -13.086 -1.211 1 96.94 239 THR A C 1
ATOM 1916 O O . THR A 1 239 ? 12.234 -12.227 -1.358 1 96.94 239 THR A O 1
ATOM 1919 N N . THR A 1 240 ? 12.891 -14.297 -0.68 1 97.25 240 THR A N 1
ATOM 1920 C CA . THR A 1 240 ? 11.609 -14.586 -0.036 1 97.25 240 THR A CA 1
ATOM 1921 C C . THR A 1 240 ? 11.523 -13.891 1.323 1 97.25 240 THR A C 1
ATOM 1923 O O . THR A 1 240 ? 12.094 -14.375 2.307 1 97.25 240 THR A O 1
ATOM 1926 N N . LEU A 1 241 ? 10.805 -12.812 1.341 1 97.38 241 LEU A N 1
ATOM 1927 C CA . LEU A 1 241 ? 10.547 -12.078 2.578 1 97.38 241 LEU A CA 1
ATOM 1928 C C . LEU A 1 241 ? 9.367 -12.688 3.334 1 97.38 241 LEU A C 1
ATOM 1930 O O . LEU A 1 241 ? 8.742 -13.633 2.855 1 97.38 241 LEU A O 1
ATOM 1934 N N . LEU A 1 242 ? 9.07 -12.188 4.484 1 95.12 242 LEU A N 1
ATOM 1935 C CA . LEU A 1 242 ? 8.031 -12.75 5.344 1 95.12 242 LEU A CA 1
ATOM 1936 C C . LEU A 1 242 ? 6.676 -12.727 4.645 1 95.12 242 LEU A C 1
ATOM 1938 O O . LEU A 1 242 ? 5.941 -13.719 4.676 1 95.12 242 LEU A O 1
ATOM 1942 N N . SER A 1 243 ? 6.352 -11.648 4.039 1 95 243 SER A N 1
ATOM 1943 C CA . SER A 1 243 ? 5.07 -11.484 3.363 1 95 243 SER A CA 1
ATOM 1944 C C . SER A 1 243 ? 4.91 -12.484 2.225 1 95 243 SER A C 1
ATOM 1946 O O . SER A 1 243 ? 3.842 -13.078 2.057 1 95 243 SER A O 1
ATOM 1948 N N . ILE A 1 244 ? 5.957 -12.719 1.488 1 94.75 244 ILE A N 1
ATOM 1949 C CA . ILE A 1 244 ? 5.93 -13.656 0.37 1 94.75 244 ILE A CA 1
ATOM 1950 C C . ILE A 1 244 ? 5.824 -15.086 0.896 1 94.75 244 ILE A C 1
ATOM 1952 O O . ILE A 1 244 ? 5.09 -15.898 0.34 1 94.75 244 ILE A O 1
ATOM 1956 N N . ASP A 1 245 ? 6.566 -15.383 1.937 1 94 245 ASP A N 1
ATOM 1957 C CA . ASP A 1 245 ? 6.516 -16.719 2.535 1 94 245 ASP A CA 1
ATOM 1958 C C . ASP A 1 245 ? 5.105 -17.047 3.012 1 94 245 ASP A C 1
ATOM 1960 O O . ASP A 1 245 ? 4.629 -18.172 2.822 1 94 245 ASP A O 1
ATOM 1964 N N . LEU A 1 246 ? 4.461 -16.125 3.6 1 92.56 246 LEU A N 1
ATOM 1965 C CA . LEU A 1 246 ? 3.088 -16.328 4.051 1 92.56 246 LEU A CA 1
ATOM 1966 C C . LEU A 1 246 ? 2.182 -16.703 2.881 1 92.56 246 LEU A C 1
ATOM 1968 O O . LEU A 1 246 ? 1.383 -17.641 2.98 1 92.56 246 LEU A O 1
ATOM 1972 N N . VAL A 1 247 ? 2.301 -15.992 1.814 1 90.69 247 VAL A N 1
ATOM 1973 C CA . VAL A 1 247 ? 1.439 -16.219 0.66 1 90.69 247 VAL A CA 1
ATOM 1974 C C . VAL A 1 247 ? 1.734 -17.594 0.063 1 90.69 247 VAL A C 1
ATOM 1976 O O . VAL A 1 247 ? 0.821 -18.297 -0.379 1 90.69 247 VAL A O 1
ATOM 1979 N N . LYS A 1 248 ? 2.98 -17.969 0.075 1 90.44 248 LYS A N 1
ATOM 1980 C CA . LY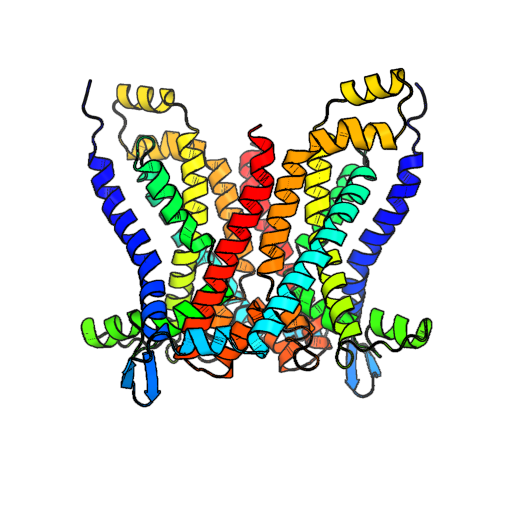S A 1 248 ? 3.35 -19.297 -0.411 1 90.44 248 LYS A CA 1
ATOM 1981 C C . LYS A 1 248 ? 2.695 -20.391 0.426 1 90.44 248 LYS A C 1
ATOM 1983 O O . LYS A 1 248 ? 2.211 -21.391 -0.115 1 90.44 248 LYS A O 1
ATOM 1988 N N . ILE A 1 249 ? 2.633 -20.203 1.729 1 88.5 249 ILE A N 1
ATOM 1989 C CA . ILE A 1 249 ? 2.031 -21.188 2.629 1 88.5 249 ILE A CA 1
ATOM 1990 C C . ILE A 1 249 ? 0.513 -21.156 2.473 1 88.5 249 ILE A C 1
ATOM 1992 O O . ILE A 1 249 ? -0.122 -22.219 2.381 1 88.5 249 ILE A O 1
ATOM 1996 N N . ALA A 1 250 ? -0.026 -19.984 2.43 1 83.44 250 ALA A N 1
ATOM 1997 C CA . ALA A 1 250 ? -1.477 -19.812 2.428 1 83.44 250 ALA A CA 1
ATOM 1998 C C . ALA A 1 250 ? -2.078 -20.234 1.091 1 83.44 250 ALA A C 1
ATOM 2000 O O . ALA A 1 250 ? -3.111 -20.906 1.054 1 83.44 250 ALA A O 1
ATOM 2001 N N . LEU A 1 251 ? -1.485 -19.906 -0.06 1 80.19 251 LEU A N 1
ATOM 2002 C CA . LEU A 1 251 ? -2.061 -20.141 -1.381 1 80.19 251 LEU A CA 1
ATOM 2003 C C . LEU A 1 251 ? -1.369 -21.297 -2.08 1 80.19 251 LEU A C 1
ATOM 2005 O O . LEU A 1 251 ? -1.994 -22.016 -2.863 1 80.19 251 LEU A O 1
ATOM 2009 N N . GLY A 1 252 ? -0.16 -21.438 -1.863 1 73.5 252 GLY A N 1
ATOM 2010 C CA . GLY A 1 252 ? 0.583 -22.484 -2.549 1 73.5 252 GLY A CA 1
ATOM 2011 C C . GLY A 1 252 ? 0.343 -23.875 -1.966 1 73.5 252 GLY A C 1
ATOM 2012 O O . GLY A 1 252 ? -0.018 -24.797 -2.689 1 73.5 252 GLY A O 1
ATOM 2013 N N . GLN A 1 253 ? 0.366 -23.875 -0.708 1 72.94 253 GLN A N 1
ATOM 2014 C CA . GLN A 1 253 ? 0.277 -25.172 -0.044 1 72.94 253 GLN A CA 1
ATOM 2015 C C . GLN A 1 253 ? -1.14 -25.422 0.459 1 72.94 253 GLN A C 1
ATOM 2017 O O . GLN A 1 253 ? -1.515 -26.578 0.701 1 72.94 253 GLN A O 1
ATOM 2022 N N . PHE A 1 254 ? -1.918 -24.438 0.509 1 73.25 254 PHE A N 1
ATOM 2023 C CA . PHE A 1 254 ? -3.289 -24.484 1 1 73.25 254 PHE A CA 1
ATOM 2024 C C . PHE A 1 254 ? -3.361 -25.234 2.33 1 73.25 254 PHE A C 1
ATOM 2026 O O . PHE A 1 254 ? -4.242 -26.062 2.533 1 73.25 254 PHE A O 1
ATOM 2033 N N . ASP A 1 255 ? -2.328 -25.047 3.184 1 81.12 255 ASP A N 1
ATOM 2034 C CA . ASP A 1 255 ? -2.32 -25.609 4.535 1 81.12 255 ASP A CA 1
ATOM 2035 C C . ASP A 1 255 ? -2.953 -24.625 5.527 1 81.12 255 ASP A C 1
ATOM 2037 O O . ASP A 1 255 ? -2.336 -23.641 5.906 1 81.12 255 ASP A O 1
ATOM 2041 N N . LEU A 1 256 ? -4.105 -25 5.984 1 83.94 256 LEU A N 1
ATOM 2042 C CA . LEU A 1 256 ? -4.895 -24.078 6.781 1 83.94 256 LEU A CA 1
ATOM 2043 C C . LEU A 1 256 ? -4.215 -23.797 8.117 1 83.94 256 LEU A C 1
ATOM 2045 O O . LEU A 1 256 ? -4.098 -22.641 8.531 1 83.94 256 LEU A O 1
ATOM 2049 N N . GLY A 1 257 ? -3.771 -24.859 8.805 1 87 257 GLY A N 1
ATOM 2050 C CA . GLY A 1 257 ? -3.16 -24.703 10.117 1 87 257 GLY A CA 1
ATOM 2051 C C . GLY A 1 257 ? -1.91 -23.844 10.102 1 87 257 GLY A C 1
ATOM 2052 O O . GLY A 1 257 ? -1.873 -22.781 10.719 1 87 257 GLY A O 1
ATOM 2053 N N . PRO A 1 258 ? -0.987 -24.25 9.258 1 89.31 258 PRO A N 1
ATOM 2054 C CA . PRO A 1 258 ? 0.244 -23.469 9.156 1 89.31 258 PRO A CA 1
ATOM 2055 C C . PRO A 1 258 ? 0.001 -22.062 8.633 1 89.31 258 PRO A C 1
ATOM 2057 O O . PRO A 1 258 ? 0.657 -21.109 9.078 1 89.31 258 PRO A O 1
ATOM 2060 N N . ALA A 1 259 ? -0.897 -21.922 7.746 1 89.56 259 ALA A N 1
ATOM 2061 C CA . ALA A 1 259 ? -1.205 -20.609 7.203 1 89.56 259 ALA A CA 1
ATOM 2062 C C . ALA A 1 259 ? -1.782 -19.688 8.281 1 89.56 259 ALA A C 1
ATOM 2064 O O . ALA A 1 259 ? -1.423 -18.516 8.359 1 89.56 259 ALA A O 1
ATOM 2065 N N . ALA A 1 260 ? -2.658 -20.219 9.062 1 91.75 260 ALA A N 1
ATOM 2066 C CA . ALA A 1 260 ? -3.26 -19.453 10.148 1 91.75 260 ALA A CA 1
ATOM 2067 C C . ALA A 1 260 ? -2.213 -19.062 11.188 1 91.75 260 ALA A C 1
ATOM 2069 O O . ALA A 1 260 ? -2.137 -17.906 11.602 1 91.75 260 ALA A O 1
ATOM 2070 N N . ALA A 1 261 ? -1.439 -20 11.547 1 92.62 261 ALA A N 1
ATOM 2071 C CA . ALA A 1 261 ? -0.392 -19.75 12.531 1 92.62 261 ALA A CA 1
ATOM 2072 C C . ALA A 1 261 ? 0.602 -18.703 12.008 1 92.62 261 ALA A C 1
ATOM 2074 O O . ALA A 1 261 ? 0.978 -17.781 12.727 1 92.62 261 ALA A O 1
ATOM 2075 N N . MET A 1 262 ? 1.001 -18.891 10.773 1 93.44 262 MET A N 1
ATOM 2076 C CA . MET A 1 262 ? 1.947 -17.969 10.164 1 93.44 262 MET A CA 1
ATOM 2077 C C . MET A 1 262 ? 1.361 -16.562 10.094 1 93.44 262 MET A C 1
ATOM 2079 O O . MET A 1 262 ? 2.074 -15.57 10.305 1 93.44 262 MET A O 1
ATOM 2083 N N . SER A 1 263 ? 0.115 -16.453 9.773 1 92.19 263 SER A N 1
ATOM 2084 C CA . SER A 1 263 ? -0.55 -15.164 9.719 1 92.19 263 SER A CA 1
ATOM 2085 C C . SER A 1 263 ? -0.493 -14.453 11.07 1 92.19 263 SER A C 1
ATOM 2087 O O . SER A 1 263 ? -0.178 -13.266 11.141 1 92.19 263 SER A O 1
ATOM 2089 N N . LEU A 1 264 ? -0.742 -15.156 12.102 1 91.81 264 LEU A N 1
ATOM 2090 C CA . LEU A 1 264 ? -0.749 -14.578 13.445 1 91.81 264 LEU A CA 1
ATOM 2091 C C . LEU A 1 264 ? 0.664 -14.211 13.883 1 91.81 264 LEU A C 1
ATOM 2093 O O . LEU A 1 264 ? 0.871 -13.172 14.508 1 91.81 264 LEU A O 1
ATOM 2097 N N . ILE A 1 265 ? 1.554 -15.055 13.57 1 93.88 265 ILE A N 1
ATOM 2098 C CA . ILE A 1 265 ? 2.947 -14.781 13.906 1 93.88 265 ILE A CA 1
ATOM 2099 C C . ILE A 1 265 ? 3.428 -13.539 13.164 1 93.88 265 ILE A C 1
ATOM 2101 O O . ILE A 1 265 ? 4.027 -12.641 13.766 1 93.88 265 ILE A O 1
ATOM 2105 N N . TYR A 1 266 ? 3.215 -13.562 11.867 1 93.06 266 TYR A N 1
ATOM 2106 C CA . TYR A 1 266 ? 3.615 -12.43 11.047 1 93.06 266 TYR A CA 1
ATOM 2107 C C . TYR A 1 266 ? 2.969 -11.141 11.547 1 93.06 266 TYR A C 1
ATOM 2109 O O . TYR A 1 266 ? 3.629 -10.102 11.641 1 93.06 266 TYR A O 1
ATOM 2117 N N . PHE A 1 267 ? 1.723 -11.188 11.898 1 91.44 267 PHE A N 1
ATOM 2118 C CA . PHE A 1 267 ? 1.018 -10.031 12.438 1 91.44 267 PHE A CA 1
ATOM 2119 C C . PHE A 1 267 ? 1.642 -9.586 13.75 1 91.44 267 PHE A C 1
ATOM 2121 O O . PHE A 1 267 ? 1.888 -8.398 13.961 1 91.44 267 PHE A O 1
ATOM 2128 N N . ALA A 1 268 ? 1.882 -10.492 14.625 1 92 268 ALA A N 1
ATOM 2129 C CA . ALA A 1 268 ? 2.465 -10.195 15.93 1 92 268 ALA A CA 1
ATOM 2130 C C . ALA A 1 268 ? 3.842 -9.555 15.781 1 92 268 ALA A C 1
ATOM 2132 O O . ALA A 1 268 ? 4.164 -8.594 16.484 1 92 268 ALA A O 1
ATOM 2133 N N . ILE A 1 269 ? 4.598 -10.047 14.891 1 93.5 269 ILE A N 1
ATOM 2134 C CA . ILE A 1 269 ? 5.934 -9.508 14.656 1 93.5 269 ILE A CA 1
ATOM 2135 C C . ILE A 1 269 ? 5.828 -8.078 14.125 1 93.5 269 ILE A C 1
ATOM 2137 O O . ILE A 1 269 ? 6.531 -7.184 14.602 1 93.5 269 ILE A O 1
ATOM 2141 N N . THR A 1 270 ? 4.957 -7.938 13.188 1 89.88 270 THR A N 1
ATOM 2142 C CA . THR A 1 270 ? 4.77 -6.609 12.617 1 89.88 270 THR A CA 1
ATOM 2143 C C . THR A 1 270 ? 4.344 -5.609 13.688 1 89.88 270 THR A C 1
ATOM 2145 O O . THR A 1 270 ? 4.883 -4.504 13.766 1 89.88 270 THR A O 1
ATOM 2148 N N . LEU A 1 271 ? 3.404 -6.004 14.508 1 87.88 271 LEU A N 1
ATOM 2149 C CA . LEU A 1 271 ? 2.928 -5.133 15.578 1 87.88 271 LEU A CA 1
ATOM 2150 C C . LEU A 1 271 ? 4.047 -4.832 16.562 1 87.88 271 LEU A C 1
ATOM 2152 O O . LEU A 1 271 ? 4.219 -3.684 16.984 1 87.88 271 LEU A O 1
ATOM 2156 N N . PHE A 1 272 ? 4.77 -5.828 16.906 1 91.31 272 PHE A N 1
ATOM 2157 C CA . PHE A 1 272 ? 5.828 -5.695 17.891 1 91.31 272 PHE A CA 1
ATOM 2158 C C . PHE A 1 272 ? 6.945 -4.793 17.375 1 91.31 272 PHE A C 1
ATOM 2160 O O . PHE A 1 272 ? 7.371 -3.867 18.078 1 91.31 272 PHE A O 1
ATOM 2167 N N . VAL A 1 273 ? 7.348 -5.047 16.203 1 90.06 273 VAL A N 1
ATOM 2168 C CA . VAL A 1 273 ? 8.461 -4.285 15.648 1 90.06 273 VAL A CA 1
ATOM 2169 C C . VAL A 1 273 ? 8.031 -2.842 15.406 1 90.06 273 VAL A C 1
ATOM 2171 O O . VAL A 1 273 ? 8.805 -1.908 15.633 1 90.06 273 VAL A O 1
ATOM 2174 N N . SER A 1 274 ? 6.812 -2.68 14.938 1 84.38 274 SER A N 1
ATOM 2175 C CA . SER A 1 274 ? 6.297 -1.328 14.742 1 84.38 274 SER A CA 1
ATOM 2176 C C . SER A 1 274 ? 6.195 -0.58 16.062 1 84.38 274 SER A C 1
ATOM 2178 O O . SER A 1 274 ? 6.535 0.603 16.141 1 84.38 274 SER A O 1
ATOM 2180 N N . TRP A 1 275 ? 5.738 -1.228 17.062 1 86.12 275 TRP A N 1
ATOM 2181 C CA . TRP A 1 275 ? 5.637 -0.634 18.391 1 86.12 275 TRP A CA 1
ATOM 2182 C C . TRP A 1 275 ? 7.016 -0.28 18.938 1 86.12 275 TRP A C 1
ATOM 2184 O O . TRP A 1 275 ? 7.219 0.814 19.469 1 86.12 275 TRP A O 1
ATOM 2194 N N . LEU A 1 276 ? 7.891 -1.201 18.828 1 88.75 276 LEU A N 1
ATOM 2195 C CA . LEU A 1 276 ? 9.25 -0.992 19.312 1 88.75 276 LEU A CA 1
ATOM 2196 C C . LEU A 1 276 ? 9.906 0.19 18.594 1 88.75 276 LEU A C 1
ATOM 2198 O O . LEU A 1 276 ? 10.5 1.054 19.25 1 88.75 276 LEU A O 1
ATOM 2202 N N . PHE A 1 277 ? 9.758 0.16 17.328 1 85.62 277 PHE A N 1
ATOM 2203 C CA . PHE A 1 277 ? 10.352 1.239 16.547 1 85.62 277 PHE A CA 1
ATOM 2204 C C . PHE A 1 277 ? 9.695 2.574 16.891 1 85.62 277 PHE A C 1
ATOM 2206 O O . PHE A 1 277 ? 10.383 3.586 17.047 1 85.62 277 PHE A O 1
ATOM 2213 N N . TYR A 1 278 ? 8.438 2.592 17.062 1 82.25 278 TYR A N 1
ATOM 2214 C CA . TYR A 1 278 ? 7.707 3.805 17.422 1 82.25 278 TYR A CA 1
ATOM 2215 C C . TYR A 1 278 ? 8.148 4.328 18.781 1 82.25 278 TYR A C 1
ATOM 2217 O O . TYR A 1 278 ? 8.438 5.516 18.938 1 82.25 278 TYR A O 1
ATOM 2225 N N . THR A 1 279 ? 8.281 3.484 19.766 1 86.12 279 THR A N 1
ATOM 2226 C CA . THR A 1 279 ? 8.648 3.848 21.141 1 86.12 279 THR A CA 1
ATOM 2227 C C . THR A 1 279 ? 10.086 4.344 21.188 1 86.12 279 THR A C 1
ATOM 2229 O O . THR A 1 279 ? 10.383 5.332 21.875 1 86.12 279 THR A O 1
ATOM 2232 N N . LEU A 1 280 ? 10.914 3.732 20.453 1 84.56 280 LEU A N 1
ATOM 2233 C CA . LEU A 1 280 ? 12.32 4.117 20.438 1 84.56 280 LEU A CA 1
ATOM 2234 C C . LEU A 1 280 ? 12.5 5.48 19.781 1 84.56 280 LEU A C 1
ATOM 2236 O O . LEU A 1 280 ? 13.336 6.277 20.219 1 84.56 280 LEU A O 1
ATOM 2240 N N . MET A 1 281 ? 11.68 5.734 18.828 1 81 281 MET A N 1
ATOM 2241 C CA . MET A 1 281 ? 11.828 6.977 18.078 1 81 281 MET A CA 1
ATOM 2242 C C . MET A 1 281 ? 11.156 8.141 18.797 1 81 281 MET A C 1
ATOM 2244 O O . MET A 1 281 ? 11.594 9.281 18.688 1 81 281 MET A O 1
ATOM 2248 N N . THR A 1 282 ? 10.047 7.902 19.516 1 75.94 282 THR A N 1
ATOM 2249 C CA . THR A 1 282 ? 9.297 8.977 20.156 1 75.94 282 THR A CA 1
ATOM 2250 C C . THR A 1 282 ? 9.766 9.172 21.594 1 75.94 282 THR A C 1
ATOM 2252 O O . THR A 1 282 ? 9.445 10.18 22.234 1 75.94 282 THR A O 1
ATOM 2255 N N . ARG A 1 283 ? 10.289 8.227 22.203 1 71.06 283 ARG A N 1
ATOM 2256 C CA . ARG A 1 283 ? 10.812 8.383 23.547 1 71.06 283 ARG A CA 1
ATOM 2257 C C . ARG A 1 283 ? 11.742 9.594 23.641 1 71.06 283 ARG A C 1
ATOM 2259 O O . ARG A 1 283 ? 11.773 10.281 24.656 1 71.06 283 ARG A O 1
ATOM 2266 N N . HIS A 1 284 ? 12.375 9.883 22.609 1 59.88 284 HIS A N 1
ATOM 2267 C CA . HIS A 1 284 ? 13.32 10.984 22.688 1 59.88 284 HIS A CA 1
ATOM 2268 C C . HIS A 1 284 ? 12.625 12.328 22.5 1 59.88 284 HIS A C 1
ATOM 2270 O O . HIS A 1 284 ? 13.188 13.375 22.812 1 59.88 284 HIS A O 1
ATOM 2276 N N . ASP A 1 285 ? 11.438 12.328 21.859 1 55.84 285 ASP A N 1
ATOM 2277 C CA . ASP A 1 285 ? 10.766 13.609 21.688 1 55.84 285 ASP A CA 1
ATOM 2278 C C . ASP A 1 285 ? 10.141 14.094 22.984 1 55.84 285 ASP A C 1
ATOM 2280 O O . ASP A 1 285 ? 9.992 15.297 23.203 1 55.84 285 ASP A O 1
ATOM 2284 N N . VAL A 1 286 ? 9.547 13.312 23.844 1 49.47 286 VAL A N 1
ATOM 2285 C CA . VAL A 1 286 ? 8.938 13.742 25.109 1 49.47 286 VAL A CA 1
ATOM 2286 C C . VAL A 1 286 ? 10.016 14.281 26.047 1 49.47 286 VAL A C 1
ATOM 2288 O O . VAL A 1 286 ? 9.711 14.945 27.031 1 49.47 286 VAL A O 1
ATOM 2291 N N . LYS A 1 287 ? 11.25 14.25 25.766 1 41.72 287 LYS A N 1
ATOM 2292 C CA . LYS A 1 287 ? 12.062 15 26.719 1 41.72 287 LYS A CA 1
ATOM 2293 C C . LYS A 1 287 ? 12.297 16.422 26.234 1 41.72 287 LYS A C 1
ATOM 2295 O O . LYS A 1 287 ? 12.578 16.656 25.047 1 41.72 287 LYS A O 1
ATOM 2300 N N . MET B 1 1 ? 24.031 42.844 -2.912 1 32.06 1 MET B N 1
ATOM 2301 C CA . MET B 1 1 ? 23.156 41.688 -2.816 1 32.06 1 MET B CA 1
ATOM 2302 C C . MET B 1 1 ? 23.922 40.406 -3.098 1 32.06 1 MET B C 1
ATOM 2304 O O . MET B 1 1 ? 24.422 40.188 -4.211 1 32.06 1 MET B O 1
ATOM 2308 N N . ARG B 1 2 ? 24.781 39.906 -2.109 1 40.53 2 ARG B N 1
ATOM 2309 C CA . ARG B 1 2 ? 25.781 38.875 -2.299 1 40.53 2 ARG B CA 1
ATOM 2310 C C . ARG B 1 2 ? 25.172 37.656 -2.969 1 40.53 2 ARG B C 1
ATOM 2312 O O . ARG B 1 2 ? 24 37.312 -2.75 1 40.53 2 ARG B O 1
ATOM 2319 N N . LYS B 1 3 ? 25.688 37.156 -4.035 1 39.5 3 LYS B N 1
ATOM 2320 C CA . LYS B 1 3 ? 25.375 36.062 -4.969 1 39.5 3 LYS B CA 1
ATOM 2321 C C . LYS B 1 3 ? 25.062 34.781 -4.227 1 39.5 3 LYS B C 1
ATOM 2323 O O . LYS B 1 3 ? 25.859 34.312 -3.41 1 39.5 3 LYS B O 1
ATOM 2328 N N . VAL B 1 4 ? 23.875 34.531 -3.904 1 44.62 4 VAL B N 1
ATOM 2329 C CA . VAL B 1 4 ? 23.422 33.25 -3.395 1 44.62 4 VAL B CA 1
ATOM 2330 C C . VAL B 1 4 ? 24.156 32.125 -4.117 1 44.62 4 VAL B C 1
ATOM 2332 O O . VAL B 1 4 ? 24.188 32.062 -5.348 1 44.62 4 VAL B O 1
ATOM 2335 N N . ASN B 1 5 ? 25.297 31.734 -3.648 1 43 5 ASN B N 1
ATOM 2336 C CA . ASN B 1 5 ? 26.156 30.688 -4.188 1 43 5 ASN B CA 1
ATOM 2337 C C . ASN B 1 5 ? 25.344 29.562 -4.832 1 43 5 ASN B C 1
ATOM 2339 O O . ASN B 1 5 ? 24.703 28.781 -4.133 1 43 5 ASN B O 1
ATOM 2343 N N . GLN B 1 6 ? 24.797 29.734 -5.961 1 45.16 6 GLN B N 1
ATOM 2344 C CA . GLN B 1 6 ? 24.219 28.797 -6.926 1 45.16 6 GLN B CA 1
ATOM 2345 C C . GLN B 1 6 ? 25.016 27.5 -6.973 1 45.16 6 GLN B C 1
ATOM 2347 O O . GLN B 1 6 ? 24.734 26.625 -7.785 1 45.16 6 GLN B O 1
ATOM 2352 N N . LYS B 1 7 ? 26.125 27.469 -6.359 1 45.22 7 LYS B N 1
ATOM 2353 C CA . LYS B 1 7 ? 26.969 26.281 -6.395 1 45.22 7 LYS B CA 1
ATOM 2354 C C . LYS B 1 7 ? 26.266 25.078 -5.766 1 45.22 7 LYS B C 1
ATOM 2356 O O . LYS B 1 7 ? 26.672 23.938 -5.973 1 45.22 7 LYS B O 1
ATOM 2361 N N . ALA B 1 8 ? 25.406 25.359 -4.879 1 48.47 8 ALA B N 1
ATOM 2362 C CA . ALA B 1 8 ? 24.641 24.234 -4.316 1 48.47 8 ALA B CA 1
ATOM 2363 C C . ALA B 1 8 ? 23.828 23.531 -5.402 1 48.47 8 ALA B C 1
ATOM 2365 O O . ALA B 1 8 ? 23.578 22.328 -5.309 1 48.47 8 ALA B O 1
ATOM 2366 N N . TRP B 1 9 ? 23.531 24.266 -6.414 1 48.62 9 TRP B N 1
ATOM 2367 C CA . TRP B 1 9 ? 22.844 23.672 -7.559 1 48.62 9 TRP B CA 1
ATOM 2368 C C . TRP B 1 9 ? 23.719 22.625 -8.234 1 48.62 9 TRP B C 1
ATOM 2370 O O . TRP B 1 9 ? 23.203 21.625 -8.75 1 48.62 9 TRP B O 1
ATOM 2380 N N . PHE B 1 10 ? 24.969 22.891 -8.352 1 50.59 10 PHE B N 1
ATOM 2381 C CA . PHE B 1 10 ? 25.859 21.969 -9.039 1 50.59 10 PHE B CA 1
ATOM 2382 C C . PHE B 1 10 ? 25.875 20.609 -8.344 1 50.59 10 PHE B C 1
ATOM 2384 O O . PHE B 1 10 ? 26.062 19.578 -8.984 1 50.59 10 PHE B O 1
ATOM 2391 N N . PHE B 1 11 ? 25.703 20.609 -7.141 1 50.06 11 PHE B N 1
ATOM 2392 C CA . PHE B 1 11 ? 25.672 19.328 -6.453 1 50.06 11 PHE B CA 1
ATOM 2393 C C . PHE B 1 11 ? 24.297 18.703 -6.547 1 50.06 11 PHE B C 1
ATOM 2395 O O . PHE B 1 11 ? 24.156 17.469 -6.535 1 50.06 11 PHE B O 1
ATOM 2402 N N . VAL B 1 12 ? 23.344 19.547 -6.656 1 51.25 12 VAL B N 1
ATOM 2403 C CA . VAL B 1 12 ? 21.953 19.062 -6.703 1 51.25 12 VAL B CA 1
ATOM 2404 C C . VAL B 1 12 ? 21.656 18.5 -8.086 1 51.25 12 VAL B C 1
ATOM 2406 O O . VAL B 1 12 ? 20.953 17.484 -8.211 1 51.25 12 VAL B O 1
ATOM 2409 N N . LEU B 1 13 ? 22.156 19.188 -9.109 1 54.91 13 LEU B N 1
ATOM 2410 C CA . LEU B 1 13 ? 21.859 18.766 -10.477 1 54.91 13 LEU B CA 1
ATOM 2411 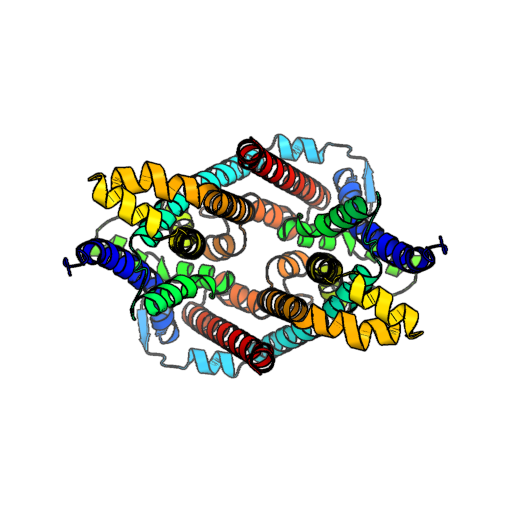C C . LEU B 1 13 ? 22.297 17.328 -10.711 1 54.91 13 LEU B C 1
ATOM 2413 O O . LEU B 1 13 ? 21.547 16.531 -11.289 1 54.91 13 LEU B O 1
ATOM 2417 N N . PRO B 1 14 ? 23.484 17.062 -10.312 1 54.12 14 PRO B N 1
ATOM 2418 C CA . PRO B 1 14 ? 23.859 15.664 -10.578 1 54.12 14 PRO B CA 1
ATOM 2419 C C . PRO B 1 14 ? 22.953 14.672 -9.852 1 54.12 14 PRO B C 1
ATOM 2421 O O . PRO B 1 14 ? 22.594 13.625 -10.414 1 54.12 14 PRO B O 1
ATOM 2424 N N . VAL B 1 15 ? 22.641 15.078 -8.672 1 55.06 15 VAL B N 1
ATOM 2425 C CA . VAL B 1 15 ? 21.812 14.133 -7.926 1 55.06 15 VAL B CA 1
ATOM 2426 C C . VAL B 1 15 ? 20.422 14.062 -8.555 1 55.06 15 VAL B C 1
ATOM 2428 O O . VAL B 1 15 ? 19.859 12.977 -8.711 1 55.06 15 VAL B O 1
ATOM 2431 N N . LEU B 1 16 ? 19.938 15.281 -8.93 1 55.09 16 LEU B N 1
ATOM 2432 C CA . LEU B 1 16 ? 18.625 15.32 -9.562 1 55.09 16 LEU B CA 1
ATOM 2433 C C . LEU B 1 16 ? 18.641 14.594 -10.898 1 55.09 16 LEU B C 1
ATOM 2435 O O . LEU B 1 16 ? 17.703 13.859 -11.234 1 55.09 16 LEU B O 1
ATOM 2439 N N . VAL B 1 17 ? 19.609 14.945 -11.672 1 56.47 17 VAL B N 1
ATOM 2440 C CA . VAL B 1 17 ? 19.75 14.258 -12.953 1 56.47 17 VAL B CA 1
ATOM 2441 C C . VAL B 1 17 ? 19.859 12.75 -12.719 1 56.47 17 VAL B C 1
ATOM 2443 O O . VAL B 1 17 ? 19.234 11.961 -13.438 1 56.47 17 VAL B O 1
ATOM 2446 N N . LEU B 1 18 ? 20.547 12.414 -11.695 1 54.75 18 LEU B N 1
ATOM 2447 C CA . LEU B 1 18 ? 20.719 11.008 -11.375 1 54.75 18 LEU B CA 1
ATOM 2448 C C . LEU B 1 18 ? 19.406 10.375 -10.945 1 54.75 18 LEU B C 1
ATOM 2450 O O . LEU B 1 18 ? 19.062 9.273 -11.383 1 54.75 18 LEU B O 1
ATOM 2454 N N . VAL B 1 19 ? 18.844 11.148 -10.117 1 54.78 19 VAL B N 1
ATOM 2455 C CA . VAL B 1 19 ? 17.594 10.562 -9.617 1 54.78 19 VAL B CA 1
ATOM 2456 C C . VAL B 1 19 ? 16.531 10.586 -10.719 1 54.78 19 VAL B C 1
ATOM 2458 O O . VAL B 1 19 ? 15.812 9.609 -10.914 1 54.78 19 VAL B O 1
ATOM 2461 N N . ALA B 1 20 ? 16.422 11.773 -11.383 1 54.78 20 ALA B N 1
ATOM 2462 C CA . ALA B 1 20 ? 15.445 11.891 -12.461 1 54.78 20 ALA B CA 1
ATOM 2463 C C . ALA B 1 20 ? 15.75 10.891 -13.578 1 54.78 20 ALA B C 1
ATOM 2465 O O . ALA B 1 20 ? 14.844 10.219 -14.078 1 54.78 20 ALA B O 1
ATOM 2466 N N . PHE B 1 21 ? 16.969 10.961 -14.055 1 56.12 21 PHE B N 1
ATOM 2467 C CA . PHE B 1 21 ? 17.344 10.039 -15.125 1 56.12 21 PHE B CA 1
ATOM 2468 C C . PHE B 1 21 ? 17.125 8.594 -14.688 1 56.12 21 PHE B C 1
ATOM 2470 O O . PHE B 1 21 ? 16.656 7.77 -15.477 1 56.12 21 PHE B O 1
ATOM 2477 N N . ASN B 1 22 ? 17.422 8.391 -13.461 1 54.75 22 ASN B N 1
ATOM 2478 C CA . ASN B 1 22 ? 17.25 7.035 -12.945 1 54.75 22 ASN B CA 1
ATOM 2479 C C . ASN B 1 22 ? 15.766 6.676 -12.82 1 54.75 22 ASN B C 1
ATOM 2481 O O . ASN B 1 22 ? 15.391 5.516 -12.984 1 54.75 22 ASN B O 1
ATOM 2485 N N . ALA B 1 23 ? 15.008 7.734 -12.562 1 58.34 23 ALA B N 1
ATOM 2486 C CA . ALA B 1 23 ? 13.578 7.469 -12.438 1 58.34 23 ALA B CA 1
ATOM 2487 C C . ALA B 1 23 ? 12.961 7.117 -13.789 1 58.34 23 ALA B C 1
ATOM 2489 O O . ALA B 1 23 ? 12.086 6.254 -13.875 1 58.34 23 ALA B O 1
ATOM 2490 N N . LEU B 1 24 ? 13.562 7.629 -14.844 1 72 24 LEU B N 1
ATOM 2491 C CA . LEU B 1 24 ? 12.93 7.504 -16.156 1 72 24 LEU B CA 1
ATOM 2492 C C . LEU B 1 24 ? 13.484 6.305 -16.906 1 72 24 LEU B C 1
ATOM 2494 O O . LEU B 1 24 ? 12.836 5.785 -17.828 1 72 24 LEU B O 1
ATOM 2498 N N . VAL B 1 25 ? 14.562 5.816 -16.406 1 79.06 25 VAL B N 1
ATOM 2499 C CA . VAL B 1 25 ? 15.266 4.809 -17.188 1 79.06 25 VAL B CA 1
ATOM 2500 C C . VAL B 1 25 ? 14.461 3.51 -17.203 1 79.06 25 VAL B C 1
ATOM 2502 O O . VAL B 1 25 ? 14.227 2.938 -18.266 1 79.06 25 VAL B O 1
ATOM 2505 N N . PRO B 1 26 ? 13.977 3.088 -16.078 1 80.31 26 PRO B N 1
ATOM 2506 C CA . PRO B 1 26 ? 13.172 1.862 -16.156 1 80.31 26 PRO B CA 1
ATOM 2507 C C . PRO B 1 26 ? 11.93 2.02 -17.016 1 80.31 26 PRO B C 1
ATOM 2509 O O . PRO B 1 26 ? 11.539 1.084 -17.719 1 80.31 26 PRO B O 1
ATOM 2512 N N . MET B 1 27 ? 11.516 3.174 -16.938 1 81.88 27 MET B N 1
ATOM 2513 C CA . MET B 1 27 ? 10.312 3.436 -17.719 1 81.88 27 MET B CA 1
ATOM 2514 C C . MET B 1 27 ? 10.609 3.416 -19.219 1 81.88 27 MET B C 1
ATOM 2516 O O . MET B 1 27 ? 9.789 2.955 -20.016 1 81.88 27 MET B O 1
ATOM 2520 N N . MET B 1 28 ? 11.75 3.875 -19.547 1 81.62 28 MET B N 1
ATOM 2521 C CA . MET B 1 28 ? 12.133 3.916 -20.953 1 81.62 28 MET B CA 1
ATOM 2522 C C . MET B 1 28 ? 12.227 2.51 -21.531 1 81.62 28 MET B C 1
ATOM 2524 O O . MET B 1 28 ? 11.859 2.279 -22.688 1 81.62 28 MET B O 1
ATOM 2528 N N . THR B 1 29 ? 12.766 1.582 -20.75 1 81.56 29 THR B N 1
ATOM 2529 C CA . THR B 1 29 ? 12.859 0.198 -21.203 1 81.56 29 THR B CA 1
ATOM 2530 C C . THR B 1 29 ? 11.477 -0.391 -21.438 1 81.56 29 THR B C 1
ATOM 2532 O O . THR B 1 29 ? 11.258 -1.113 -22.422 1 81.56 29 THR B O 1
ATOM 2535 N N . VAL B 1 30 ? 10.586 -0.073 -20.562 1 84.25 30 VAL B N 1
ATOM 2536 C CA . VAL B 1 30 ? 9.234 -0.595 -20.672 1 84.25 30 VAL B CA 1
ATOM 2537 C C . VAL B 1 30 ? 8.547 -0.004 -21.906 1 84.25 30 VAL B C 1
ATOM 2539 O O . VAL B 1 30 ? 7.859 -0.713 -22.641 1 84.25 30 VAL B O 1
ATOM 2542 N N . VAL B 1 31 ? 8.812 1.258 -22.109 1 85.62 31 VAL B N 1
ATOM 2543 C CA . VAL B 1 31 ? 8.266 1.914 -23.297 1 85.62 31 VAL B CA 1
ATOM 2544 C C . VAL B 1 31 ? 8.797 1.243 -24.562 1 85.62 31 VAL B C 1
ATOM 2546 O O . VAL B 1 31 ? 8.039 0.972 -25.484 1 85.62 31 VAL B O 1
ATOM 2549 N N . ASN B 1 32 ? 10.031 0.918 -24.547 1 83.31 32 ASN B N 1
ATOM 2550 C CA . ASN B 1 32 ? 10.664 0.284 -25.703 1 83.31 32 ASN B CA 1
ATOM 2551 C C . ASN B 1 32 ? 10.062 -1.087 -25.984 1 83.31 32 ASN B C 1
ATOM 2553 O O . ASN B 1 32 ? 9.766 -1.41 -27.141 1 83.31 32 ASN B O 1
ATOM 2557 N N . TYR B 1 33 ? 9.812 -1.844 -25 1 86 33 TYR B N 1
ATOM 2558 C CA . TYR B 1 33 ? 9.305 -3.199 -25.203 1 86 33 TYR B CA 1
ATOM 2559 C C . TYR B 1 33 ? 7.809 -3.186 -25.484 1 86 33 TYR B C 1
ATOM 2561 O O . TYR B 1 33 ? 7.273 -4.133 -26.062 1 86 33 TYR B O 1
ATOM 2569 N N . SER B 1 34 ? 7.195 -2.109 -25.078 1 89.56 34 SER B N 1
ATOM 2570 C CA . SER B 1 34 ? 5.762 -2.012 -25.344 1 89.56 34 SER B CA 1
ATOM 2571 C C . SER B 1 34 ? 5.48 -1.836 -26.828 1 89.56 34 SER B C 1
ATOM 2573 O O . SER B 1 34 ? 4.348 -2.031 -27.281 1 89.56 34 SER B O 1
ATOM 2575 N N . VAL B 1 35 ? 6.559 -1.491 -27.531 1 88.06 35 VAL B N 1
ATOM 2576 C CA . VAL B 1 35 ? 6.359 -1.273 -28.969 1 88.06 35 VAL B CA 1
ATOM 2577 C C . VAL B 1 35 ? 7.129 -2.326 -29.766 1 88.06 35 VAL B C 1
ATOM 2579 O O . VAL B 1 35 ? 7.332 -2.176 -30.969 1 88.06 35 VAL B O 1
ATOM 2582 N N . GLN B 1 36 ? 7.637 -3.32 -29.062 1 86.38 36 GLN B N 1
ATOM 2583 C CA . GLN B 1 36 ? 8.414 -4.367 -29.719 1 86.38 36 GLN B CA 1
ATOM 2584 C C . GLN B 1 36 ? 7.785 -5.738 -29.5 1 86.38 36 GLN B C 1
ATOM 2586 O O . GLN B 1 36 ? 7.031 -5.938 -28.547 1 86.38 36 GLN B O 1
ATOM 2591 N N . GLU B 1 37 ? 8 -6.605 -30.438 1 79.44 37 GLU B N 1
ATOM 2592 C CA . GLU B 1 37 ? 7.641 -8.016 -30.328 1 79.44 37 GLU B CA 1
ATOM 2593 C C . GLU B 1 37 ? 8.883 -8.898 -30.25 1 79.44 37 GLU B C 1
ATOM 2595 O O . GLU B 1 37 ? 9.914 -8.57 -30.844 1 79.44 37 GLU B O 1
ATOM 2600 N N . THR B 1 38 ? 8.766 -9.859 -29.234 1 74.94 38 THR B N 1
ATOM 2601 C CA . THR B 1 38 ? 9.906 -10.758 -29.125 1 74.94 38 THR B CA 1
ATOM 2602 C C . THR B 1 38 ? 9.531 -12.172 -29.562 1 74.94 38 THR B C 1
ATOM 2604 O O . THR B 1 38 ? 8.477 -12.688 -29.188 1 74.94 38 THR B O 1
ATOM 2607 N N . PHE B 1 39 ? 10.219 -12.664 -30.609 1 65.25 39 PHE B N 1
ATOM 2608 C CA . PHE B 1 39 ? 10.008 -14.023 -31.078 1 65.25 39 PHE B CA 1
ATOM 2609 C C . PHE B 1 39 ? 11.055 -14.969 -30.5 1 65.25 39 PHE B C 1
ATOM 2611 O O . PHE B 1 39 ? 11.414 -15.961 -31.125 1 65.25 39 PHE B O 1
ATOM 2618 N N . GLY B 1 40 ? 11.5 -14.648 -29.391 1 63.44 40 GLY B N 1
ATOM 2619 C CA . GLY B 1 40 ? 12.539 -15.5 -28.844 1 63.44 40 GLY B CA 1
ATOM 2620 C C . GLY B 1 40 ? 13.938 -15.102 -29.281 1 63.44 40 GLY B C 1
ATOM 2621 O O . GLY B 1 40 ? 14.094 -14.297 -30.203 1 63.44 40 GLY B O 1
ATOM 2622 N N . ASN B 1 41 ? 15.023 -15.586 -28.609 1 66.75 41 ASN B N 1
ATOM 2623 C CA . ASN B 1 41 ? 16.438 -15.398 -28.906 1 66.75 41 ASN B CA 1
ATOM 2624 C C . ASN B 1 41 ? 16.828 -13.922 -28.875 1 66.75 41 ASN B C 1
ATOM 2626 O O . ASN B 1 41 ? 17.609 -13.461 -29.719 1 66.75 41 ASN B O 1
ATOM 2630 N N . ASN B 1 42 ? 16.125 -13.148 -28.125 1 69.69 42 ASN B N 1
ATOM 2631 C CA . ASN B 1 42 ? 16.438 -11.734 -27.922 1 69.69 42 ASN B CA 1
ATOM 2632 C C . ASN B 1 42 ? 16.297 -10.938 -29.219 1 69.69 42 ASN B C 1
ATOM 2634 O O . ASN B 1 42 ? 17.078 -10.023 -29.484 1 69.69 42 ASN B O 1
ATOM 2638 N N . GLN B 1 43 ? 15.516 -11.508 -30.141 1 76.56 43 GLN B N 1
ATOM 2639 C CA . GLN B 1 43 ? 15.188 -10.766 -31.344 1 76.56 43 GLN B CA 1
ATOM 2640 C C . GLN B 1 43 ? 13.906 -9.961 -31.172 1 76.56 43 GLN B C 1
ATOM 2642 O O . GLN B 1 43 ? 12.93 -10.453 -30.609 1 76.56 43 GLN B O 1
ATOM 2647 N N . PHE B 1 44 ? 14.148 -8.656 -31.562 1 81.88 44 PHE B N 1
ATOM 2648 C CA . PHE B 1 44 ? 13.023 -7.746 -31.375 1 81.88 44 PHE B CA 1
ATOM 2649 C C . PHE B 1 44 ? 12.625 -7.102 -32.688 1 81.88 44 PHE B C 1
ATOM 2651 O O . PHE B 1 44 ? 13.477 -6.754 -33.5 1 81.88 44 PHE B O 1
ATOM 2658 N N . PHE B 1 45 ? 11.312 -7.176 -32.938 1 83.56 45 PHE B N 1
ATOM 2659 C CA . PHE B 1 45 ? 10.758 -6.52 -34.125 1 83.56 45 PHE B CA 1
ATOM 2660 C C . PHE B 1 45 ? 9.789 -5.414 -33.719 1 83.56 45 PHE B C 1
ATOM 2662 O O . PHE B 1 45 ? 9.086 -5.531 -32.719 1 83.56 45 PHE B O 1
ATOM 2669 N N . TRP B 1 46 ? 9.852 -4.391 -34.562 1 87.19 46 TRP B N 1
ATOM 2670 C CA . TRP B 1 46 ? 8.953 -3.271 -34.312 1 87.19 46 TRP B CA 1
ATOM 2671 C C . TRP B 1 46 ? 7.496 -3.695 -34.438 1 87.19 46 TRP B C 1
ATOM 2673 O O . TRP B 1 46 ? 7.109 -4.266 -35.469 1 87.19 46 TRP B O 1
ATOM 2683 N N . HIS B 1 47 ? 6.699 -3.574 -33.438 1 87.06 47 HIS B N 1
ATOM 2684 C CA . HIS B 1 47 ? 5.285 -3.936 -33.406 1 87.06 47 HIS B CA 1
ATOM 2685 C C . HIS B 1 47 ? 4.402 -2.701 -33.25 1 87.06 47 HIS B C 1
ATOM 2687 O O . HIS B 1 47 ? 3.176 -2.801 -33.312 1 87.06 47 HIS B O 1
ATOM 2693 N N . GLY B 1 48 ? 5.074 -1.481 -33.125 1 88 48 GLY B N 1
ATOM 2694 C CA . GLY B 1 48 ? 4.324 -0.243 -33 1 88 48 GLY B CA 1
ATOM 2695 C C . GLY B 1 48 ? 3.377 -0.246 -31.812 1 88 48 GLY B C 1
ATOM 2696 O O . GLY B 1 48 ? 3.771 -0.584 -30.703 1 88 48 GLY B O 1
ATOM 2697 N N . LEU B 1 49 ? 2.195 0.149 -32.125 1 91.31 49 LEU B N 1
ATOM 2698 C CA . LEU B 1 49 ? 1.203 0.265 -31.078 1 91.31 49 LEU B CA 1
ATOM 2699 C C . LEU B 1 49 ? 0.291 -0.958 -31.047 1 91.31 49 LEU B C 1
ATOM 2701 O O . LEU B 1 49 ? -0.794 -0.915 -30.469 1 91.31 49 LEU B O 1
ATOM 2705 N N . GLY B 1 50 ? 0.771 -2.031 -31.625 1 92.31 50 GLY B N 1
ATOM 2706 C CA . GLY B 1 50 ? -0.019 -3.248 -31.734 1 92.31 50 GLY B CA 1
ATOM 2707 C C . GLY B 1 50 ? -0.445 -3.812 -30.391 1 92.31 50 GLY B C 1
ATOM 2708 O O . GLY B 1 50 ? -1.615 -4.148 -30.203 1 92.31 50 GLY B O 1
ATOM 2709 N N . TRP B 1 51 ? 0.483 -3.846 -29.5 1 92.5 51 TRP B N 1
ATOM 2710 C CA . TRP B 1 51 ? 0.171 -4.383 -28.172 1 92.5 51 TRP B CA 1
ATOM 2711 C C . TRP B 1 51 ? -0.846 -3.504 -27.453 1 92.5 51 TRP B C 1
ATOM 2713 O O . TRP B 1 51 ? -1.73 -4.008 -26.75 1 92.5 51 TRP B O 1
ATOM 2723 N N . PHE B 1 52 ? -0.71 -2.213 -27.672 1 94.44 52 PHE B N 1
ATOM 2724 C CA . PHE B 1 52 ? -1.654 -1.284 -27.062 1 94.44 52 PHE B CA 1
ATOM 2725 C C . PHE B 1 52 ? -3.057 -1.491 -27.625 1 94.44 52 PHE B C 1
ATOM 2727 O O . PHE B 1 52 ? -4.031 -1.541 -26.875 1 94.44 52 PHE B O 1
ATOM 2734 N N . GLN B 1 53 ? -3.102 -1.66 -28.844 1 94 53 GLN B N 1
ATOM 2735 C CA . GLN B 1 53 ? -4.391 -1.896 -29.5 1 94 53 GLN B CA 1
ATOM 2736 C C . GLN B 1 53 ? -4.996 -3.223 -29.047 1 94 53 GLN B C 1
ATOM 2738 O O . GLN B 1 53 ? -6.195 -3.301 -28.766 1 94 53 GLN B O 1
ATOM 2743 N N . ASP B 1 54 ? -4.195 -4.219 -28.984 1 93.38 54 ASP B N 1
ATOM 2744 C CA . ASP B 1 54 ? -4.66 -5.535 -28.562 1 93.38 54 ASP B CA 1
ATOM 2745 C C . ASP B 1 54 ? -5.23 -5.492 -27.141 1 93.38 54 ASP B C 1
ATOM 2747 O O . ASP B 1 54 ? -6.289 -6.062 -26.875 1 93.38 54 ASP B O 1
ATOM 2751 N N . ILE B 1 55 ? -4.559 -4.816 -26.312 1 93.88 55 ILE B N 1
ATOM 2752 C CA . ILE B 1 55 ? -4.98 -4.75 -24.922 1 93.88 55 ILE B CA 1
ATOM 2753 C C . ILE B 1 55 ? -6.238 -3.895 -24.797 1 93.88 55 ILE B C 1
ATOM 2755 O O . ILE B 1 55 ? -7.211 -4.293 -24.156 1 93.88 55 ILE B O 1
ATOM 2759 N N . LEU B 1 56 ? -6.25 -2.723 -25.516 1 94.56 56 LEU B N 1
ATOM 2760 C CA . LEU B 1 56 ? -7.359 -1.782 -25.391 1 94.56 56 LEU B CA 1
ATOM 2761 C C . LEU B 1 56 ? -8.617 -2.338 -26.031 1 94.56 56 LEU B C 1
ATOM 2763 O O . LEU B 1 56 ? -9.734 -1.931 -25.688 1 94.56 56 LEU B O 1
ATOM 2767 N N . ARG B 1 57 ? -8.461 -3.309 -26.875 1 94.5 57 ARG B N 1
ATOM 2768 C CA . ARG B 1 57 ? -9.617 -3.896 -27.562 1 94.5 57 ARG B CA 1
ATOM 2769 C C . ARG B 1 57 ? -9.992 -5.238 -26.938 1 94.5 57 ARG B C 1
ATOM 2771 O O . ARG B 1 57 ? -10.992 -5.844 -27.312 1 94.5 57 ARG B O 1
ATOM 2778 N N . SER B 1 58 ? -9.242 -5.613 -26.016 1 95 58 SER B N 1
ATOM 2779 C CA . SER B 1 58 ? -9.477 -6.91 -25.375 1 95 58 SER B CA 1
ATOM 2780 C C . SER B 1 58 ? -10.68 -6.859 -24.438 1 95 58 SER B C 1
ATOM 2782 O O . SER B 1 58 ? -10.812 -5.934 -23.641 1 95 58 SER B O 1
ATOM 2784 N N . GLU B 1 59 ? -11.531 -7.887 -24.594 1 95.38 59 GLU B N 1
ATOM 2785 C CA . GLU B 1 59 ? -12.664 -8.016 -23.688 1 95.38 59 GLU B CA 1
ATOM 2786 C C . GLU B 1 59 ? -12.203 -8.273 -22.25 1 95.38 59 GLU B C 1
ATOM 2788 O O . GLU B 1 59 ? -12.836 -7.82 -21.297 1 95.38 59 GLU B O 1
ATOM 2793 N N . ARG B 1 60 ? -11.125 -9 -22.188 1 93.88 60 ARG B N 1
ATOM 2794 C CA . ARG B 1 60 ? -10.555 -9.289 -20.875 1 93.88 60 ARG B CA 1
ATOM 2795 C C . ARG B 1 60 ? -10.156 -8 -20.156 1 93.88 60 ARG B C 1
ATOM 2797 O O . ARG B 1 60 ? -10.445 -7.832 -18.969 1 93.88 60 ARG B O 1
ATOM 2804 N N . PHE B 1 61 ? -9.508 -7.117 -20.953 1 95.88 61 PHE B N 1
ATOM 2805 C CA . PHE B 1 61 ? -9.07 -5.852 -20.391 1 95.88 61 PHE B CA 1
ATOM 2806 C C . PHE B 1 61 ? -10.258 -4.984 -20 1 95.88 61 PHE B C 1
ATOM 2808 O O . PHE B 1 61 ? -10.289 -4.426 -18.891 1 95.88 61 PHE B O 1
ATOM 2815 N N . HIS B 1 62 ? -11.266 -4.91 -20.812 1 97.12 62 HIS B N 1
ATOM 2816 C CA . HIS B 1 62 ? -12.445 -4.102 -20.531 1 97.12 62 HIS B CA 1
ATOM 2817 C C . HIS B 1 62 ? -13.203 -4.633 -19.312 1 97.12 62 HIS B C 1
ATOM 2819 O O . HIS B 1 62 ? -13.727 -3.855 -18.516 1 97.12 62 HIS B O 1
ATOM 2825 N N . ALA B 1 63 ? -13.266 -5.926 -19.25 1 97.5 63 ALA B N 1
ATOM 2826 C CA . ALA B 1 63 ? -13.938 -6.543 -18.109 1 97.5 63 ALA B CA 1
ATOM 2827 C C . ALA B 1 63 ? -13.203 -6.227 -16.812 1 97.5 63 ALA B C 1
ATOM 2829 O O . ALA B 1 63 ? -13.828 -5.879 -15.805 1 97.5 63 ALA B O 1
ATOM 2830 N N . ALA B 1 64 ? -11.906 -6.336 -16.797 1 97.31 64 ALA B N 1
ATOM 2831 C CA . ALA B 1 64 ? -11.109 -6.023 -15.617 1 97.31 64 ALA B CA 1
ATOM 2832 C C . ALA B 1 64 ? -11.25 -4.551 -15.234 1 97.31 64 ALA B C 1
ATOM 2834 O O . ALA B 1 64 ? -11.344 -4.219 -14.055 1 97.31 64 ALA B O 1
ATOM 2835 N N . LEU B 1 65 ? -11.227 -3.688 -16.266 1 96.94 65 LEU B N 1
ATOM 2836 C CA . LEU B 1 65 ? -11.391 -2.258 -16.031 1 96.94 65 LEU B CA 1
ATOM 2837 C C . LEU B 1 65 ? -12.758 -1.961 -15.422 1 96.94 65 LEU B C 1
ATOM 2839 O O . LEU B 1 65 ? -12.859 -1.179 -14.477 1 96.94 65 LEU B O 1
ATOM 2843 N N . GLY B 1 66 ? -13.758 -2.578 -16 1 97.56 66 GLY B N 1
ATOM 2844 C CA . GLY B 1 66 ? -15.094 -2.426 -15.453 1 97.56 66 GLY B CA 1
ATOM 2845 C C . GLY B 1 66 ? -15.203 -2.881 -14.008 1 97.56 66 GLY B C 1
ATOM 2846 O O . GLY B 1 66 ? -15.828 -2.209 -13.188 1 97.56 66 GLY B O 1
ATOM 2847 N N . ARG B 1 67 ? -14.633 -4.02 -13.688 1 98.12 67 ARG B N 1
ATOM 2848 C CA . ARG B 1 67 ? -14.625 -4.523 -12.312 1 98.12 67 ARG B CA 1
ATOM 2849 C C . ARG B 1 67 ? -13.891 -3.572 -11.383 1 98.12 67 ARG B C 1
ATOM 2851 O O . ARG B 1 67 ? -14.289 -3.389 -10.227 1 98.12 67 ARG B O 1
ATOM 2858 N N . GLN B 1 68 ? -12.789 -2.963 -11.914 1 97.5 68 GLN B N 1
ATOM 2859 C CA . GLN B 1 68 ? -12.023 -2.02 -11.109 1 97.5 68 GLN B CA 1
ATOM 2860 C C . GLN B 1 68 ? -12.859 -0.798 -10.742 1 97.5 68 GLN B C 1
ATOM 2862 O O . GLN B 1 68 ? -12.875 -0.374 -9.586 1 97.5 68 GLN B O 1
ATOM 2867 N N . PHE B 1 69 ? -13.562 -0.254 -11.711 1 97.31 69 PHE B N 1
ATOM 2868 C CA . PHE B 1 69 ? -14.398 0.911 -11.461 1 97.31 69 PHE B CA 1
ATOM 2869 C C . PHE B 1 69 ? -15.555 0.557 -10.531 1 97.31 69 PHE B C 1
ATOM 2871 O O . PHE B 1 69 ? -15.906 1.334 -9.641 1 97.31 69 PHE B O 1
ATOM 2878 N N . LEU B 1 70 ? -16.125 -0.6 -10.789 1 98.12 70 LEU B N 1
ATOM 2879 C CA . LEU B 1 70 ? -17.234 -1.038 -9.945 1 98.12 70 LEU B CA 1
ATOM 2880 C C . LEU B 1 70 ? -16.766 -1.216 -8.5 1 98.12 70 LEU B C 1
ATOM 2882 O O . LEU B 1 70 ? -17.453 -0.772 -7.57 1 98.12 70 LEU B O 1
ATOM 2886 N N . PHE B 1 71 ? -15.688 -1.822 -8.352 1 98.25 71 PHE B N 1
ATOM 2887 C CA . PHE B 1 71 ? -15.133 -2.039 -7.02 1 98.25 71 PHE B CA 1
ATOM 2888 C C . PHE B 1 71 ? -14.906 -0.711 -6.305 1 98.25 71 PHE B C 1
ATOM 2890 O O . PHE B 1 71 ? -15.359 -0.521 -5.176 1 98.25 71 PHE B O 1
ATOM 2897 N N . THR B 1 72 ? -14.164 0.167 -6.93 1 97.5 72 THR B N 1
ATOM 2898 C CA . THR B 1 72 ? -13.844 1.464 -6.34 1 97.5 72 THR B CA 1
ATOM 2899 C C . THR B 1 72 ? -15.125 2.24 -6.023 1 97.5 72 THR B C 1
ATOM 2901 O O . THR B 1 72 ? -15.234 2.852 -4.957 1 97.5 72 THR B O 1
ATOM 2904 N N . PHE B 1 73 ? -16.031 2.193 -6.938 1 97.5 73 PHE B N 1
ATOM 2905 C CA . PHE B 1 73 ? -17.297 2.889 -6.738 1 97.5 73 PHE B CA 1
ATOM 2906 C C . PHE B 1 73 ? -18.016 2.359 -5.5 1 97.5 73 PHE B C 1
ATOM 2908 O O . PHE B 1 73 ? -18.438 3.137 -4.645 1 97.5 73 PHE B O 1
ATOM 2915 N N . LEU B 1 74 ? -18.141 1.091 -5.375 1 98 74 LEU B N 1
ATOM 2916 C CA . LEU B 1 74 ? -18.844 0.469 -4.262 1 98 74 LEU B CA 1
ATOM 2917 C C . LEU B 1 74 ? -18.141 0.741 -2.941 1 98 74 LEU B C 1
ATOM 2919 O O . LEU B 1 74 ? -18.781 1.026 -1.929 1 98 74 LEU B O 1
ATOM 2923 N N . ILE B 1 75 ? -16.844 0.675 -2.961 1 97.56 75 ILE B N 1
ATOM 2924 C CA . ILE B 1 75 ? -16.062 0.888 -1.751 1 97.56 75 ILE B CA 1
ATOM 2925 C C . ILE B 1 75 ? -16.25 2.32 -1.257 1 97.56 75 ILE B C 1
ATOM 2927 O O . ILE B 1 75 ? -16.422 2.553 -0.058 1 97.56 75 ILE B O 1
ATOM 2931 N N . LEU B 1 76 ? -16.203 3.258 -2.178 1 96.81 76 LEU B N 1
ATOM 2932 C CA . LEU B 1 76 ? -16.344 4.656 -1.787 1 96.81 76 LEU B CA 1
ATOM 2933 C C . LEU B 1 76 ? -17.75 4.938 -1.282 1 96.81 76 LEU B C 1
ATOM 2935 O O . LEU B 1 76 ? -17.922 5.621 -0.271 1 96.81 76 LEU B O 1
ATOM 2939 N N . VAL B 1 77 ? -18.734 4.379 -1.954 1 97.38 77 VAL B N 1
ATOM 2940 C CA . VAL B 1 77 ? -20.125 4.645 -1.613 1 97.38 77 VAL B CA 1
ATOM 2941 C C . VAL B 1 77 ? -20.453 4.039 -0.25 1 97.38 77 VAL B C 1
ATOM 2943 O O . VAL B 1 77 ? -21.281 4.562 0.486 1 97.38 77 VAL B O 1
ATOM 2946 N N . ILE B 1 78 ? -19.75 3.01 0.12 1 97.19 78 ILE B N 1
ATOM 2947 C CA . ILE B 1 78 ? -20.031 2.332 1.379 1 97.19 78 ILE B CA 1
ATOM 2948 C C . ILE B 1 78 ? -19.172 2.914 2.49 1 97.19 78 ILE B C 1
ATOM 2950 O O . ILE B 1 78 ? -19.672 3.289 3.551 1 97.19 78 ILE B O 1
ATOM 2954 N N . GLU B 1 79 ? -17.891 3.061 2.291 1 95.81 79 GLU B N 1
ATOM 2955 C CA . GLU B 1 79 ? -16.922 3.402 3.332 1 95.81 79 GLU B CA 1
ATOM 2956 C C . GLU B 1 79 ? -17.078 4.852 3.777 1 95.81 79 GLU B C 1
ATOM 2958 O O . GLU B 1 79 ? -16.906 5.168 4.957 1 95.81 79 GLU B O 1
ATOM 2963 N N . VAL B 1 80 ? -17.391 5.723 2.842 1 96.31 80 VAL B N 1
ATOM 2964 C CA . VAL B 1 80 ? -17.453 7.141 3.178 1 96.31 80 VAL B CA 1
ATOM 2965 C C . VAL B 1 80 ? -18.625 7.41 4.102 1 96.31 80 VAL B C 1
ATOM 2967 O O . VAL B 1 80 ? -18.453 7.914 5.215 1 96.31 80 VAL B O 1
ATOM 2970 N N . PRO B 1 81 ? -19.828 7.031 3.699 1 95.38 81 PRO B N 1
ATOM 2971 C CA . PRO B 1 81 ? -20.938 7.25 4.633 1 95.38 81 PRO B CA 1
ATOM 2972 C C . PRO B 1 81 ? -20.781 6.461 5.934 1 95.38 81 PRO B C 1
ATOM 2974 O O . PRO B 1 81 ? -21.094 6.973 7.008 1 95.38 81 PRO B O 1
ATOM 2977 N N . LEU B 1 82 ? -20.328 5.277 5.832 1 93.19 82 LEU B N 1
ATOM 2978 C CA . LEU B 1 82 ? -20.141 4.461 7.023 1 93.19 82 LEU B CA 1
ATOM 2979 C C . LEU B 1 82 ? -19.109 5.094 7.957 1 93.19 82 LEU B C 1
ATOM 2981 O O . LEU B 1 82 ? -19.297 5.105 9.18 1 93.19 82 LEU B O 1
ATOM 2985 N N . GLY B 1 83 ? -18 5.562 7.383 1 94 83 GLY B N 1
ATOM 2986 C CA . GLY B 1 83 ? -16.984 6.238 8.172 1 94 83 GLY B CA 1
ATOM 2987 C C . GLY B 1 83 ? -17.516 7.477 8.883 1 94 83 GLY B C 1
ATOM 2988 O O . GLY B 1 83 ? -17.203 7.703 10.055 1 94 83 GLY B O 1
ATOM 2989 N N . VAL B 1 84 ? -18.328 8.203 8.18 1 94.19 84 VAL B N 1
ATOM 2990 C CA . VAL B 1 84 ? -18.906 9.414 8.758 1 94.19 84 VAL B CA 1
ATOM 2991 C C . VAL B 1 84 ? -19.859 9.039 9.891 1 94.19 84 VAL B C 1
ATOM 2993 O O . VAL B 1 84 ? -19.797 9.625 10.977 1 94.19 84 VAL B O 1
ATOM 2996 N N . ILE B 1 85 ? -20.688 8.055 9.656 1 91.75 85 ILE B N 1
ATOM 2997 C CA . ILE B 1 85 ? -21.672 7.629 10.641 1 91.75 85 ILE B CA 1
ATOM 2998 C C . ILE B 1 85 ? -20.969 7.148 11.906 1 91.75 85 ILE B C 1
ATOM 3000 O O . ILE B 1 85 ? -21.344 7.527 13.016 1 91.75 85 ILE B O 1
ATOM 3004 N N . ILE B 1 86 ? -19.922 6.398 11.766 1 90.31 86 ILE B N 1
ATOM 3005 C CA . ILE B 1 86 ? -19.203 5.867 12.914 1 90.31 86 ILE B CA 1
ATOM 3006 C C . ILE B 1 86 ? -18.484 7.004 13.648 1 90.31 86 ILE B C 1
ATOM 3008 O O . ILE B 1 86 ? -18.5 7.062 14.883 1 90.31 86 ILE B O 1
ATOM 3012 N N . ALA B 1 87 ? -17.875 7.875 12.859 1 92.5 87 ALA B N 1
ATOM 3013 C CA . ALA B 1 87 ? -17.188 9.008 13.469 1 92.5 87 ALA B CA 1
ATOM 3014 C C . ALA B 1 87 ? -18.156 9.859 14.289 1 92.5 87 ALA B C 1
ATOM 3016 O O . ALA B 1 87 ? -17.828 10.312 15.391 1 92.5 87 ALA B O 1
ATOM 3017 N N . LEU B 1 88 ? -19.359 10.086 13.758 1 90.88 88 LEU B N 1
ATOM 3018 C CA . LEU B 1 88 ? -20.359 10.891 14.438 1 90.88 88 LEU B CA 1
ATOM 3019 C C . LEU B 1 88 ? -20.844 10.211 15.719 1 90.88 88 LEU B C 1
ATOM 3021 O O . LEU B 1 88 ? -21.297 10.875 16.656 1 90.88 88 LEU B O 1
ATOM 3025 N N . SER B 1 89 ? -20.719 8.906 15.758 1 87.94 89 SER B N 1
ATOM 3026 C CA . SER B 1 89 ? -21.219 8.141 16.891 1 87.94 89 SER B CA 1
ATOM 3027 C C . SER B 1 89 ? -20.156 8.008 17.969 1 87.94 89 SER B C 1
ATOM 3029 O O . SER B 1 89 ? -20.438 7.523 19.078 1 87.94 89 SER B O 1
ATOM 3031 N N . MET B 1 90 ? -19 8.391 17.703 1 87.56 90 MET B N 1
ATOM 3032 C CA . MET B 1 90 ? -17.906 8.281 18.672 1 87.56 90 MET B CA 1
ATOM 3033 C C . MET B 1 90 ? -17.938 9.43 19.656 1 87.56 90 MET B C 1
ATOM 3035 O O . MET B 1 90 ? -18.312 10.555 19.312 1 87.56 90 MET B O 1
ATOM 3039 N N . PRO B 1 91 ? -17.547 9.086 20.875 1 87.12 91 PRO B N 1
ATOM 3040 C CA . PRO B 1 91 ? -17.516 10.148 21.875 1 87.12 91 PRO B CA 1
ATOM 3041 C C . PRO B 1 91 ? -16.422 11.172 21.625 1 87.12 91 PRO B C 1
ATOM 3043 O O . PRO B 1 91 ? -15.383 10.836 21.047 1 87.12 91 PRO B O 1
ATOM 3046 N N . ARG B 1 92 ? -16.719 12.383 22.047 1 85.75 92 ARG B N 1
ATOM 3047 C CA . ARG B 1 92 ? -15.75 13.461 21.859 1 85.75 92 ARG B CA 1
ATOM 3048 C C . ARG B 1 92 ? -14.875 13.641 23.094 1 85.75 92 ARG B C 1
ATOM 3050 O O . ARG B 1 92 ? -13.828 14.289 23.031 1 85.75 92 ARG B O 1
ATOM 3057 N N . LYS B 1 93 ? -15.406 13.062 24.203 1 84.81 93 LYS B N 1
ATOM 3058 C CA . LYS B 1 93 ? -14.656 13.188 25.453 1 84.81 93 LYS B CA 1
ATOM 3059 C C . LYS B 1 93 ? -14.859 11.961 26.344 1 84.81 93 LYS B C 1
ATOM 3061 O O . LYS B 1 93 ? -15.797 11.188 26.125 1 84.81 93 LYS B O 1
ATOM 3066 N N . GLY B 1 94 ? -13.898 11.742 27.234 1 85.81 94 GLY B N 1
ATOM 3067 C CA . GLY B 1 94 ? -14.055 10.688 28.219 1 85.81 94 GLY B CA 1
ATOM 3068 C C . GLY B 1 94 ? -13.18 9.477 27.938 1 85.81 94 GLY B C 1
ATOM 3069 O O . GLY B 1 94 ? -12.367 9.492 27.016 1 85.81 94 GLY B O 1
ATOM 3070 N N . PHE B 1 95 ? -13.32 8.5 28.75 1 85.56 95 PHE B N 1
ATOM 3071 C CA . PHE B 1 95 ? -12.469 7.316 28.75 1 85.56 95 PHE B CA 1
ATOM 3072 C C . PHE B 1 95 ? -12.766 6.43 27.547 1 85.56 95 PHE B C 1
ATOM 3074 O O . PHE B 1 95 ? -11.945 5.605 27.156 1 85.56 95 PHE B O 1
ATOM 3081 N N . TRP B 1 96 ? -13.836 6.656 26.875 1 85.62 96 TRP B N 1
ATOM 3082 C CA . TRP B 1 96 ? -14.227 5.816 25.75 1 85.62 96 TRP B CA 1
ATOM 3083 C C . TRP B 1 96 ? -13.562 6.289 24.469 1 85.62 96 TRP B C 1
ATOM 3085 O O . TRP B 1 96 ? -13.539 5.562 23.469 1 85.62 96 TRP B O 1
ATOM 3095 N N . VAL B 1 97 ? -13.039 7.504 24.516 1 87 97 VAL B N 1
ATOM 3096 C CA . VAL B 1 97 ? -12.43 8.07 23.328 1 87 97 VAL B CA 1
ATOM 3097 C C . VAL B 1 97 ? -11.211 7.238 22.922 1 87 97 VAL B C 1
ATOM 3099 O O . VAL B 1 97 ? -11.164 6.711 21.797 1 87 97 VAL B O 1
ATOM 3102 N N . PRO B 1 98 ? -10.32 6.98 23.828 1 86 98 PRO B N 1
ATOM 3103 C CA . PRO B 1 98 ? -9.164 6.168 23.453 1 86 98 PRO B CA 1
ATOM 3104 C C . PRO B 1 98 ? -9.539 4.734 23.078 1 86 98 PRO B C 1
ATOM 3106 O O . PRO B 1 98 ? -8.898 4.125 22.219 1 86 98 PRO B O 1
ATOM 3109 N N . VAL B 1 99 ? -10.484 4.238 23.703 1 83.69 99 VAL B N 1
ATOM 3110 C CA . VAL B 1 99 ? -10.922 2.881 23.406 1 83.69 99 VAL B CA 1
ATOM 3111 C C . VAL B 1 99 ? -11.422 2.803 21.969 1 83.69 99 VAL B C 1
ATOM 3113 O O . VAL B 1 99 ? -11.055 1.89 21.219 1 83.69 99 VAL B O 1
ATOM 3116 N N . CYS B 1 100 ? -12.203 3.801 21.547 1 84.25 100 CYS B N 1
ATOM 3117 C CA . CYS B 1 100 ? -12.727 3.838 20.188 1 84.25 100 CYS B CA 1
ATOM 3118 C C . CYS B 1 100 ? -11.602 4.031 19.172 1 84.25 100 CYS B C 1
ATOM 3120 O O . CYS B 1 100 ? -11.57 3.363 18.141 1 84.25 100 CYS B O 1
ATOM 3122 N N . LEU B 1 101 ? -10.727 4.84 19.547 1 86.06 101 LEU B N 1
ATOM 3123 C CA . LEU B 1 101 ? -9.633 5.145 18.625 1 86.06 101 LEU B CA 1
ATOM 3124 C C . LEU B 1 101 ? -8.734 3.93 18.438 1 86.06 101 LEU B C 1
ATOM 3126 O O . LEU B 1 101 ? -8.359 3.605 17.297 1 86.06 101 LEU B O 1
ATOM 3130 N N . VAL B 1 102 ? -8.453 3.242 19.453 1 81.88 102 VAL B N 1
ATOM 3131 C CA . VAL B 1 102 ? -7.578 2.078 19.391 1 81.88 102 VAL B CA 1
ATOM 3132 C C . VAL B 1 102 ? -8.273 0.949 18.625 1 81.88 102 VAL B C 1
ATOM 3134 O O . VAL B 1 102 ? -7.664 0.301 17.766 1 81.88 102 VAL B O 1
ATOM 3137 N N . THR B 1 103 ? -9.484 0.772 18.953 1 83.06 103 THR B N 1
ATOM 3138 C CA . THR B 1 103 ? -10.234 -0.293 18.297 1 83.06 103 THR B CA 1
ATOM 3139 C C . THR B 1 103 ? -10.352 -0.033 16.797 1 83.06 103 THR B C 1
ATOM 3141 O O . THR B 1 103 ? -10.25 -0.96 15.992 1 83.06 103 THR B O 1
ATOM 3144 N N . MET B 1 104 ? -10.594 1.205 16.438 1 84.62 104 MET B N 1
ATOM 3145 C CA . MET B 1 104 ? -10.711 1.556 15.031 1 84.62 104 MET B CA 1
ATOM 3146 C C . MET B 1 104 ? -9.367 1.447 14.32 1 84.62 104 MET B C 1
ATOM 3148 O O . MET B 1 104 ? -9.305 1.126 13.133 1 84.62 104 MET B O 1
ATOM 3152 N N . ALA B 1 105 ? -8.328 1.594 15.031 1 84.12 105 ALA B N 1
ATOM 3153 C CA . ALA B 1 105 ? -6.996 1.593 14.438 1 84.12 105 ALA B CA 1
ATOM 3154 C C . ALA B 1 105 ? -6.488 0.169 14.234 1 84.12 105 ALA B C 1
ATOM 3156 O O . ALA B 1 105 ? -5.625 -0.073 13.383 1 84.12 105 ALA B O 1
ATOM 3157 N N . LEU B 1 106 ? -6.988 -0.811 14.859 1 83.31 106 LEU B N 1
ATOM 3158 C CA . LEU B 1 106 ? -6.469 -2.172 14.906 1 83.31 106 LEU B CA 1
ATOM 3159 C C . LEU B 1 106 ? -6.449 -2.797 13.516 1 83.31 106 LEU B C 1
ATOM 3161 O O . LEU B 1 106 ? -5.43 -3.354 13.094 1 83.31 106 LEU B O 1
ATOM 3165 N N . PRO B 1 107 ? -7.531 -2.74 12.719 1 85.94 107 PRO B N 1
ATOM 3166 C CA . PRO B 1 107 ? -7.504 -3.359 11.391 1 85.94 107 PRO B CA 1
ATOM 3167 C C . PRO B 1 107 ? -6.422 -2.771 10.492 1 85.94 107 PRO B C 1
ATOM 3169 O O . PRO B 1 107 ? -5.852 -3.484 9.656 1 85.94 107 PRO B O 1
ATOM 3172 N N . MET B 1 108 ? -6.168 -1.529 10.703 1 87.06 108 MET B N 1
ATOM 3173 C CA . MET B 1 108 ? -5.223 -0.839 9.828 1 87.06 108 MET B CA 1
ATOM 3174 C C . MET B 1 108 ? -3.795 -1.307 10.094 1 87.06 108 MET B C 1
ATOM 3176 O O . MET B 1 108 ? -2.906 -1.096 9.266 1 87.06 108 MET B O 1
ATOM 3180 N N . LEU B 1 109 ? -3.602 -1.93 11.234 1 83.88 109 LEU B N 1
ATOM 3181 C CA . LEU B 1 109 ? -2.26 -2.357 11.617 1 83.88 109 LEU B CA 1
ATOM 3182 C C . LEU B 1 109 ? -1.961 -3.752 11.086 1 83.88 109 LEU B C 1
ATOM 3184 O O . LEU B 1 109 ? -0.815 -4.207 11.125 1 83.88 109 LEU B O 1
ATOM 3188 N N . ILE B 1 110 ? -2.953 -4.441 10.562 1 88.5 110 ILE B N 1
ATOM 3189 C CA . ILE B 1 110 ? -2.777 -5.789 10.039 1 88.5 110 ILE B CA 1
ATOM 3190 C C . ILE B 1 110 ? -2.166 -5.723 8.641 1 88.5 110 ILE B C 1
ATOM 3192 O O . ILE B 1 110 ? -2.666 -5.008 7.77 1 88.5 110 ILE B O 1
ATOM 3196 N N . PRO B 1 111 ? -1.061 -6.504 8.422 1 91.75 111 PRO B N 1
ATOM 3197 C CA . PRO B 1 111 ? -0.498 -6.547 7.074 1 91.75 111 PRO B CA 1
ATOM 3198 C C . PRO B 1 111 ? -1.504 -7.031 6.031 1 91.75 111 PRO B C 1
ATOM 3200 O O . PRO B 1 111 ? -2.324 -7.906 6.32 1 91.75 111 PRO B O 1
ATOM 3203 N N . TRP B 1 112 ? -1.374 -6.469 4.871 1 93.94 112 TRP B N 1
ATOM 3204 C CA . TRP B 1 112 ? -2.348 -6.734 3.816 1 93.94 112 TRP B CA 1
ATOM 3205 C C . TRP B 1 112 ? -2.41 -8.219 3.492 1 93.94 112 TRP B C 1
ATOM 3207 O O . TRP B 1 112 ? -3.488 -8.766 3.23 1 93.94 112 TRP B O 1
ATOM 3217 N N . ASN B 1 113 ? -1.238 -8.859 3.492 1 94.56 113 ASN B N 1
ATOM 3218 C CA . ASN B 1 113 ? -1.198 -10.297 3.215 1 94.56 113 ASN B CA 1
ATOM 3219 C C . ASN B 1 113 ? -1.948 -11.094 4.277 1 94.56 113 ASN B C 1
ATOM 3221 O O . ASN B 1 113 ? -2.598 -12.094 3.967 1 94.56 113 ASN B O 1
ATOM 3225 N N . VAL B 1 114 ? -1.789 -10.625 5.465 1 92.19 114 VAL B N 1
ATOM 3226 C CA . VAL B 1 114 ? -2.445 -11.297 6.582 1 92.19 114 VAL B CA 1
ATOM 3227 C C . VAL B 1 114 ? -3.959 -11.125 6.473 1 92.19 114 VAL B C 1
ATOM 3229 O O . VAL B 1 114 ? -4.715 -12.07 6.703 1 92.19 114 VAL B O 1
ATOM 3232 N N . VAL B 1 115 ? -4.371 -9.961 6.078 1 93.06 115 VAL B N 1
ATOM 3233 C CA . VAL B 1 115 ? -5.797 -9.711 5.898 1 93.06 115 VAL B CA 1
ATOM 3234 C C . VAL B 1 115 ? -6.363 -10.672 4.855 1 93.06 115 VAL B C 1
ATOM 3236 O O . VAL B 1 115 ? -7.387 -11.32 5.09 1 93.06 115 VAL B O 1
ATOM 3239 N N . GLY B 1 116 ? -5.684 -10.742 3.764 1 93.81 116 GLY B N 1
ATOM 3240 C CA . GLY B 1 116 ? -6.125 -11.648 2.717 1 93.81 116 GLY B CA 1
ATOM 3241 C C . GLY B 1 116 ? -6.188 -13.094 3.168 1 93.81 116 GLY B C 1
ATOM 3242 O O . GLY B 1 116 ? -7.18 -13.781 2.926 1 93.81 116 GLY B O 1
ATOM 3243 N N . ALA B 1 117 ? -5.199 -13.547 3.828 1 91.38 117 ALA B N 1
ATOM 3244 C CA . ALA B 1 117 ? -5.121 -14.93 4.301 1 91.38 117 ALA B CA 1
ATOM 3245 C C . ALA B 1 117 ? -6.191 -15.211 5.352 1 91.38 117 ALA B C 1
ATOM 3247 O O . ALA B 1 117 ? -6.84 -16.266 5.32 1 91.38 117 ALA B O 1
ATOM 3248 N N . MET B 1 118 ? -6.332 -14.281 6.211 1 90.38 118 MET B N 1
ATOM 3249 C CA . MET B 1 118 ? -7.324 -14.414 7.277 1 90.38 118 MET B CA 1
ATOM 3250 C C . MET B 1 118 ? -8.727 -14.539 6.699 1 90.38 118 MET B C 1
ATOM 3252 O O . MET B 1 118 ? -9.492 -15.422 7.102 1 90.38 118 MET B O 1
ATOM 3256 N N . TRP B 1 119 ? -9.031 -13.742 5.797 1 92.38 119 TRP B N 1
ATOM 3257 C CA . TRP B 1 119 ? -10.375 -13.75 5.223 1 92.38 119 TRP B CA 1
ATOM 3258 C C . TRP B 1 119 ? -10.57 -14.977 4.328 1 92.38 119 TRP B C 1
ATOM 3260 O O . TRP B 1 119 ? -11.695 -15.453 4.164 1 92.38 119 TRP B O 1
ATOM 3270 N N . ASN B 1 120 ? -9.484 -15.438 3.744 1 91.69 120 ASN B N 1
ATOM 3271 C CA . ASN B 1 120 ? -9.57 -16.688 2.984 1 91.69 120 ASN B CA 1
ATOM 3272 C C . ASN B 1 120 ? -10.055 -17.844 3.855 1 91.69 120 ASN B C 1
ATOM 3274 O O . ASN B 1 120 ? -10.922 -18.609 3.443 1 91.69 120 ASN B O 1
ATOM 3278 N N . ILE B 1 121 ? -9.555 -17.938 5.051 1 87.75 121 ILE B N 1
ATOM 3279 C CA . ILE B 1 121 ? -9.938 -18.984 5.984 1 87.75 121 ILE B CA 1
ATOM 3280 C C . ILE B 1 121 ? -11.32 -18.688 6.559 1 87.75 121 ILE B C 1
ATOM 3282 O O . ILE B 1 121 ? -12.172 -19.578 6.637 1 87.75 121 ILE B O 1
ATOM 3286 N N . PHE B 1 122 ? -11.578 -17.5 6.828 1 90.25 122 PHE B N 1
ATOM 3287 C CA . PHE B 1 122 ? -12.797 -17.031 7.473 1 90.25 122 PHE B CA 1
ATOM 3288 C C . PHE B 1 122 ? -14.016 -17.344 6.613 1 90.25 122 PHE B C 1
ATOM 3290 O O . PHE B 1 122 ? -15.086 -17.656 7.137 1 90.25 122 PHE B O 1
ATOM 3297 N N . THR B 1 123 ? -13.836 -17.375 5.324 1 92.06 123 THR B N 1
ATOM 3298 C CA . THR B 1 123 ? -14.992 -17.422 4.441 1 92.06 123 THR B CA 1
ATOM 3299 C C . THR B 1 123 ? -15.156 -18.812 3.836 1 92.06 123 THR B C 1
ATOM 3301 O O . THR B 1 123 ? -16.016 -19.031 2.984 1 92.06 123 THR B O 1
ATOM 3304 N N . LEU B 1 124 ? -14.359 -19.734 4.191 1 88.88 124 LEU B N 1
ATOM 3305 C CA . LEU B 1 124 ? -14.531 -21.094 3.691 1 88.88 124 LEU B CA 1
ATOM 3306 C C . LEU B 1 124 ? -15.93 -21.609 3.996 1 88.88 124 LEU B C 1
ATOM 3308 O O . LEU B 1 124 ? -16.422 -21.469 5.121 1 88.88 124 LEU B O 1
ATOM 3312 N N . PRO B 1 125 ? -16.625 -22.156 3.049 1 89.25 125 PRO B N 1
ATOM 3313 C CA . PRO B 1 125 ? -18.047 -22.453 3.139 1 89.25 125 PRO B CA 1
ATOM 3314 C C . PRO B 1 125 ? -18.375 -23.406 4.281 1 89.25 125 PRO B C 1
ATOM 3316 O O . PRO B 1 125 ? -19.422 -23.266 4.934 1 89.25 125 PRO B O 1
ATOM 3319 N N . ASP B 1 126 ? -17.562 -24.375 4.527 1 85.69 126 ASP B N 1
ATOM 3320 C CA . ASP B 1 126 ? -17.969 -25.406 5.477 1 85.69 126 ASP B CA 1
ATOM 3321 C C . ASP B 1 126 ? -17.141 -25.312 6.766 1 85.69 126 ASP B C 1
ATOM 3323 O O . ASP B 1 126 ? -17.562 -25.844 7.805 1 85.69 126 ASP B O 1
ATOM 3327 N N . ILE B 1 127 ? -16.156 -24.547 6.676 1 83.5 127 ILE B N 1
ATOM 3328 C CA . ILE B 1 127 ? -15.281 -24.656 7.836 1 83.5 127 ILE B CA 1
ATOM 3329 C C . ILE B 1 127 ? -14.977 -23.25 8.375 1 83.5 127 ILE B C 1
ATOM 3331 O O . ILE B 1 127 ? -14.633 -23.094 9.547 1 83.5 127 ILE B O 1
ATOM 3335 N N . GLY B 1 128 ? -15.039 -22.297 7.523 1 86.5 128 GLY B N 1
ATOM 3336 C CA . GLY B 1 128 ? -14.859 -20.938 8.008 1 86.5 128 GLY B CA 1
ATOM 3337 C C . GLY B 1 128 ? -16.062 -20.422 8.766 1 86.5 128 GLY B C 1
ATOM 3338 O O . GLY B 1 128 ? -17.203 -20.781 8.461 1 86.5 128 GLY B O 1
ATOM 3339 N N . LEU B 1 129 ? -15.789 -19.578 9.711 1 86.44 129 LEU B N 1
ATOM 3340 C CA . LEU B 1 129 ? -16.859 -19.094 10.562 1 86.44 129 LEU B CA 1
ATOM 3341 C C . LEU B 1 129 ? -17.953 -18.422 9.734 1 86.44 129 LEU B C 1
ATOM 3343 O O . LEU B 1 129 ? -19.141 -18.703 9.922 1 86.44 129 LEU B O 1
ATOM 3347 N N . LEU B 1 130 ? -17.578 -17.547 8.859 1 88 130 LEU B N 1
ATOM 3348 C CA . LEU B 1 130 ? -18.562 -16.844 8.039 1 88 130 LEU B CA 1
ATOM 3349 C C . LEU B 1 130 ? -19.25 -17.812 7.074 1 88 130 LEU B C 1
ATOM 3351 O O . LEU B 1 130 ? -20.469 -17.797 6.938 1 88 130 LEU B O 1
ATOM 3355 N N . GLY B 1 131 ? -18.469 -18.609 6.387 1 90.38 131 GLY B N 1
ATOM 3356 C CA . GLY B 1 131 ? -19.047 -19.578 5.473 1 90.38 131 GLY B CA 1
ATOM 3357 C C . GLY B 1 131 ? -19.969 -20.562 6.16 1 90.38 131 GLY B C 1
ATOM 3358 O O . GLY B 1 131 ? -21.078 -20.828 5.676 1 90.38 131 GLY B O 1
ATOM 3359 N N . TYR B 1 132 ? -19.5 -21.016 7.273 1 88.31 132 TYR B N 1
ATOM 3360 C CA . TYR B 1 132 ? -20.312 -21.953 8.039 1 88.31 132 TYR B CA 1
ATOM 3361 C C . TYR B 1 132 ? -21.609 -21.312 8.492 1 88.31 132 TYR B C 1
ATOM 3363 O O . TYR B 1 132 ? -22.688 -21.922 8.383 1 88.31 132 TYR B O 1
ATOM 3371 N N . PHE B 1 133 ? -21.516 -20.109 9.047 1 89.62 133 PHE B N 1
ATOM 3372 C CA . PHE B 1 133 ? -22.688 -19.406 9.539 1 89.62 133 PHE B CA 1
ATOM 3373 C C . PHE B 1 133 ? -23.688 -19.172 8.414 1 89.62 133 PHE B C 1
ATOM 3375 O O . PHE B 1 133 ? -24.891 -19.359 8.609 1 89.62 133 PHE B O 1
ATOM 3382 N N . MET B 1 134 ? -23.25 -18.828 7.262 1 93.06 134 MET B N 1
ATOM 3383 C CA . MET B 1 134 ? -24.125 -18.547 6.125 1 93.06 134 MET B CA 1
ATOM 3384 C C . MET B 1 134 ? -24.797 -19.828 5.625 1 93.06 134 MET B C 1
ATOM 3386 O O . MET B 1 134 ? -26 -19.859 5.414 1 93.06 134 MET B O 1
ATOM 3390 N N . ASN B 1 135 ? -24.031 -20.844 5.484 1 93.81 135 ASN B N 1
ATOM 3391 C CA . ASN B 1 135 ? -24.516 -22.062 4.852 1 93.81 135 ASN B CA 1
ATOM 3392 C C . ASN B 1 135 ? -25.312 -22.922 5.82 1 93.81 135 ASN B C 1
ATOM 3394 O O . ASN B 1 135 ? -26.375 -23.453 5.457 1 93.81 135 ASN B O 1
ATOM 3398 N N . HIS B 1 136 ? -24.906 -22.984 7.066 1 92 136 HIS B N 1
ATOM 3399 C CA . HIS B 1 136 ? -25.5 -23.969 7.973 1 92 136 HIS B CA 1
ATOM 3400 C C . HIS B 1 136 ? -26.438 -23.297 8.969 1 92 136 HIS B C 1
ATOM 3402 O O . HIS B 1 136 ? -27.359 -23.938 9.492 1 92 136 HIS B O 1
ATOM 3408 N N . THR B 1 137 ? -26.219 -22.047 9.305 1 91.62 137 THR B N 1
ATOM 3409 C CA . THR B 1 137 ? -27.094 -21.375 10.25 1 91.62 137 THR B CA 1
ATOM 3410 C C . THR B 1 137 ? -28.172 -20.578 9.516 1 91.62 137 THR B C 1
ATOM 3412 O O . THR B 1 137 ? -29.359 -20.734 9.797 1 91.62 137 THR B O 1
ATOM 3415 N N . LEU B 1 138 ? -27.797 -19.828 8.531 1 93.38 138 LEU B N 1
ATOM 3416 C CA . LEU B 1 138 ? -28.75 -18.969 7.82 1 93.38 138 LEU B CA 1
ATOM 3417 C C . LEU B 1 138 ? -29.359 -19.703 6.629 1 93.38 138 LEU B C 1
ATOM 3419 O O . LEU B 1 138 ? -30.406 -19.312 6.113 1 93.38 138 LEU B O 1
ATOM 3423 N N . GLY B 1 139 ? -28.672 -20.703 6.086 1 92.75 139 GLY B N 1
ATOM 3424 C CA . GLY B 1 139 ? -29.172 -21.484 4.965 1 92.75 139 GLY B CA 1
ATOM 3425 C C . GLY B 1 139 ? -28.953 -20.812 3.623 1 92.75 139 GLY B C 1
ATOM 3426 O O . GLY B 1 139 ? -29.672 -21.078 2.66 1 92.75 139 GLY B O 1
ATOM 3427 N N . ILE B 1 140 ? -28.109 -19.922 3.57 1 93.25 140 ILE B N 1
ATOM 3428 C CA . ILE B 1 140 ? -27.75 -19.219 2.332 1 93.25 140 ILE B CA 1
ATOM 3429 C C . ILE B 1 140 ? -26.547 -19.906 1.687 1 93.25 140 ILE B C 1
ATOM 3431 O O . ILE B 1 140 ? -25.516 -20.094 2.334 1 93.25 140 ILE B O 1
ATOM 3435 N N . ASP B 1 141 ? -26.766 -20.391 0.458 1 93.75 141 ASP B N 1
ATOM 3436 C CA . ASP B 1 141 ? -25.656 -21.031 -0.251 1 93.75 141 ASP B CA 1
ATOM 3437 C C . ASP B 1 141 ? -24.531 -20.047 -0.533 1 93.75 141 ASP B C 1
ATOM 3439 O O . ASP B 1 141 ? -24.625 -19.25 -1.47 1 93.75 141 ASP B O 1
ATOM 3443 N N . TYR B 1 142 ? -23.5 -20.156 0.309 1 94.56 142 TYR B N 1
ATOM 3444 C CA . TYR B 1 142 ? -22.375 -19.25 0.218 1 94.56 142 TYR B CA 1
ATOM 3445 C C . TYR B 1 142 ? -21.078 -20 -0.094 1 94.56 142 TYR B C 1
ATOM 3447 O O . TYR B 1 142 ? -20.688 -20.906 0.654 1 94.56 142 TYR B O 1
ATOM 3455 N N . ASN B 1 143 ? -20.469 -19.641 -1.213 1 95.62 143 ASN B N 1
ATOM 3456 C CA . ASN B 1 143 ? -19.172 -20.156 -1.626 1 95.62 143 ASN B CA 1
ATOM 3457 C C . ASN B 1 143 ? -18.438 -19.172 -2.531 1 95.62 143 ASN B C 1
ATOM 3459 O O . ASN B 1 143 ? -18.703 -19.109 -3.734 1 95.62 143 ASN B O 1
ATOM 3463 N N . MET B 1 144 ? -17.547 -18.484 -1.935 1 92.75 144 MET B N 1
ATOM 3464 C CA . MET B 1 144 ? -16.875 -17.438 -2.697 1 92.75 144 MET B CA 1
ATOM 3465 C C . MET B 1 144 ? -15.93 -18.047 -3.734 1 92.75 144 MET B C 1
ATOM 3467 O O . MET B 1 144 ? -15.492 -17.344 -4.656 1 92.75 144 MET B O 1
ATOM 3471 N N . THR B 1 145 ? -15.562 -19.297 -3.6 1 90.31 145 THR B N 1
ATOM 3472 C CA . THR B 1 145 ? -14.664 -19.938 -4.547 1 90.31 145 THR B CA 1
ATOM 3473 C C . THR B 1 145 ? -15.422 -20.391 -5.793 1 90.31 145 THR B C 1
ATOM 3475 O O . THR B 1 145 ? -14.812 -20.672 -6.828 1 90.31 145 THR B O 1
ATOM 3478 N N . ARG B 1 146 ? -16.734 -20.469 -5.684 1 93.62 146 ARG B N 1
ATOM 3479 C CA . ARG B 1 146 ? -17.516 -20.984 -6.797 1 93.62 146 ARG B CA 1
ATOM 3480 C C . ARG B 1 146 ? -18.484 -19.922 -7.328 1 93.62 146 ARG B C 1
ATOM 3482 O O . ARG B 1 146 ? -18.812 -19.906 -8.516 1 93.62 146 ARG B O 1
ATOM 3489 N N . SER B 1 147 ? -18.938 -19.094 -6.473 1 96.19 147 SER B N 1
ATOM 3490 C CA . SER B 1 147 ? -19.953 -18.109 -6.828 1 96.19 147 SER B CA 1
ATOM 3491 C C . SER B 1 147 ? -19.344 -16.734 -7.004 1 96.19 147 SER B C 1
ATOM 3493 O O . SER B 1 147 ? -18.828 -16.141 -6.047 1 96.19 147 SER B O 1
ATOM 3495 N N . PRO B 1 148 ? -19.516 -16.125 -8.203 1 96.75 148 PRO B N 1
ATOM 3496 C CA . PRO B 1 148 ? -19 -14.773 -8.438 1 96.75 148 PRO B CA 1
ATOM 3497 C C . PRO B 1 148 ? -19.625 -13.734 -7.508 1 96.75 148 PRO B C 1
ATOM 3499 O O . PRO B 1 148 ? -18.938 -12.844 -7.02 1 96.75 148 PRO B O 1
ATOM 3502 N N . LEU B 1 149 ? -20.844 -13.867 -7.289 1 96.62 149 LEU B N 1
ATOM 3503 C CA . LEU B 1 149 ? -21.516 -12.914 -6.41 1 96.62 149 LEU B CA 1
ATOM 3504 C C . LEU B 1 149 ? -20.969 -13.016 -4.988 1 96.62 149 LEU B C 1
ATOM 3506 O O . LEU B 1 149 ? -20.688 -11.992 -4.355 1 96.62 149 LEU B O 1
ATOM 3510 N N . ALA B 1 150 ? -20.828 -14.25 -4.504 1 96.12 150 ALA B N 1
ATOM 3511 C CA . ALA B 1 150 ? -20.266 -14.445 -3.17 1 96.12 150 ALA B CA 1
ATOM 3512 C C . ALA B 1 150 ? -18.844 -13.898 -3.086 1 96.12 150 ALA B C 1
ATOM 3514 O O . ALA B 1 150 ? -18.453 -13.312 -2.072 1 96.12 150 ALA B O 1
ATOM 3515 N N . ALA B 1 151 ? -18.109 -14.094 -4.168 1 97.25 151 ALA B N 1
ATOM 3516 C CA . ALA B 1 151 ? -16.734 -13.586 -4.215 1 97.25 151 ALA B CA 1
ATOM 3517 C C . ALA B 1 151 ? -16.703 -12.062 -4.125 1 97.25 151 ALA B C 1
ATOM 3519 O O . ALA B 1 151 ? -15.938 -11.5 -3.352 1 97.25 151 ALA B O 1
ATOM 3520 N N . TRP B 1 152 ? -17.578 -11.414 -4.836 1 97.94 152 TRP B N 1
ATOM 3521 C CA . TRP B 1 152 ? -17.641 -9.953 -4.84 1 97.94 152 TRP B CA 1
ATOM 3522 C C . TRP B 1 152 ? -18.078 -9.422 -3.477 1 97.94 152 TRP B C 1
ATOM 3524 O O . TRP B 1 152 ? -17.469 -8.484 -2.949 1 97.94 152 TRP B O 1
ATOM 3534 N N . VAL B 1 153 ? -19.016 -10 -2.922 1 96.31 153 VAL B N 1
ATOM 3535 C CA . VAL B 1 153 ? -19.5 -9.562 -1.611 1 96.31 153 VAL B CA 1
ATOM 3536 C C . VAL B 1 153 ? -18.375 -9.719 -0.582 1 96.31 153 VAL B C 1
ATOM 3538 O O . VAL B 1 153 ? -18.188 -8.852 0.276 1 96.31 153 VAL B O 1
ATOM 3541 N N . THR B 1 154 ? -17.641 -10.789 -0.745 1 95.81 154 THR B N 1
ATOM 3542 C CA . THR B 1 154 ? -16.578 -11.07 0.203 1 95.81 154 THR B CA 1
ATOM 3543 C C . THR B 1 154 ? -15.453 -10.039 0.082 1 95.81 154 THR B C 1
ATOM 3545 O O . THR B 1 154 ? -15 -9.492 1.087 1 95.81 154 THR B O 1
ATOM 3548 N N . ILE B 1 155 ? -15.031 -9.711 -1.14 1 97.12 155 ILE B N 1
ATOM 3549 C CA . ILE B 1 155 ? -13.922 -8.773 -1.316 1 97.12 155 ILE B CA 1
ATOM 3550 C C . ILE B 1 155 ? -14.344 -7.383 -0.859 1 97.12 155 ILE B C 1
ATOM 3552 O O . ILE B 1 155 ? -13.555 -6.652 -0.26 1 97.12 155 ILE B O 1
ATOM 3556 N N . ILE B 1 156 ? -15.594 -7.008 -1.1 1 96.88 156 ILE B N 1
ATOM 3557 C CA . ILE B 1 156 ? -16.094 -5.703 -0.69 1 96.88 156 ILE B CA 1
ATOM 3558 C C . ILE B 1 156 ? -16.172 -5.633 0.833 1 96.88 156 ILE B C 1
ATOM 3560 O O . ILE B 1 156 ? -15.719 -4.66 1.44 1 96.88 156 ILE B O 1
ATOM 3564 N N . THR B 1 157 ? -16.719 -6.676 1.421 1 93.81 157 THR B N 1
ATOM 3565 C CA . THR B 1 157 ? -16.859 -6.691 2.873 1 93.81 157 THR B CA 1
ATOM 3566 C C . THR B 1 157 ? -15.484 -6.672 3.551 1 93.81 157 THR B C 1
ATOM 3568 O O . THR B 1 157 ? -15.305 -5.996 4.566 1 93.81 157 THR B O 1
ATOM 3571 N N . MET B 1 158 ? -14.578 -7.434 3.012 1 93.94 158 MET B N 1
ATOM 3572 C CA . MET B 1 158 ? -13.219 -7.457 3.555 1 93.94 158 MET B CA 1
ATOM 3573 C C . MET B 1 158 ? -12.594 -6.066 3.51 1 93.94 158 MET B C 1
ATOM 3575 O O . MET B 1 158 ? -12.023 -5.609 4.5 1 93.94 158 MET B O 1
ATOM 3579 N N . ASP B 1 159 ? -12.727 -5.402 2.357 1 95.88 159 ASP B N 1
ATOM 3580 C CA . ASP B 1 159 ? -12.133 -4.078 2.199 1 95.88 159 ASP B CA 1
ATOM 3581 C C . ASP B 1 159 ? -12.805 -3.061 3.117 1 95.88 159 ASP B C 1
ATOM 3583 O O . ASP B 1 159 ? -12.125 -2.246 3.75 1 95.88 159 ASP B O 1
ATOM 3587 N N . VAL B 1 160 ? -14.094 -3.141 3.15 1 93.44 160 VAL B N 1
ATOM 3588 C CA . VAL B 1 160 ? -14.844 -2.229 4.012 1 93.44 160 VAL B CA 1
ATOM 3589 C C . VAL B 1 160 ? -14.422 -2.43 5.465 1 93.44 160 VAL B C 1
ATOM 3591 O O . VAL B 1 160 ? -14.195 -1.46 6.195 1 93.44 160 VAL B O 1
ATOM 3594 N N . TRP B 1 161 ? -14.32 -3.633 5.781 1 90.38 161 TRP B N 1
ATOM 3595 C CA . TRP B 1 161 ? -13.875 -3.963 7.133 1 90.38 161 TRP B CA 1
ATOM 3596 C C . TRP B 1 161 ? -12.477 -3.418 7.398 1 90.38 161 TRP B C 1
ATOM 3598 O O . TRP B 1 161 ? -12.227 -2.828 8.453 1 90.38 161 TRP B O 1
ATOM 3608 N N . HIS B 1 162 ? -11.672 -3.562 6.508 1 91.69 162 HIS B N 1
ATOM 3609 C CA . HIS B 1 162 ? -10.258 -3.244 6.68 1 91.69 162 HIS B CA 1
ATOM 3610 C C . HIS B 1 162 ? -10.023 -1.738 6.625 1 91.69 162 HIS B C 1
ATOM 3612 O O . HIS B 1 162 ? -9.227 -1.202 7.398 1 91.69 162 HIS B O 1
ATOM 3618 N N . TRP B 1 163 ? -10.805 -0.942 5.816 1 93.56 163 TRP B N 1
ATOM 3619 C CA . TRP B 1 163 ? -10.352 0.399 5.469 1 93.56 163 TRP B CA 1
ATOM 3620 C C . TRP B 1 163 ? -11.352 1.452 5.918 1 93.56 163 TRP B C 1
ATOM 3622 O O . TRP B 1 163 ? -11.078 2.652 5.855 1 93.56 163 TRP B O 1
ATOM 3632 N N . THR B 1 164 ? -12.5 1.017 6.359 1 92.94 164 THR B N 1
ATOM 3633 C CA . THR B 1 164 ? -13.43 2.01 6.891 1 92.94 164 THR B CA 1
ATOM 3634 C C . THR B 1 164 ? -12.789 2.791 8.031 1 92.94 164 THR B C 1
ATOM 3636 O O . THR B 1 164 ? -13.086 3.975 8.227 1 92.94 164 THR B O 1
ATOM 3639 N N . SER B 1 165 ? -11.93 2.135 8.766 1 91.06 165 SER B N 1
ATOM 3640 C CA . SER B 1 165 ? -11.25 2.736 9.906 1 91.06 165 SER B CA 1
ATOM 3641 C C . SER B 1 165 ? -10.523 4.02 9.508 1 91.06 165 SER B C 1
ATOM 3643 O O . SER B 1 165 ? -10.5 4.984 10.273 1 91.06 165 SER B O 1
ATOM 3645 N N . LEU B 1 166 ? -9.945 4.02 8.352 1 93.94 166 LEU B N 1
ATOM 3646 C CA . LEU B 1 166 ? -9.234 5.207 7.883 1 93.94 166 LEU B CA 1
ATOM 3647 C C . LEU B 1 166 ? -10.18 6.395 7.758 1 93.94 166 LEU B C 1
ATOM 3649 O O . LEU B 1 166 ? -9.867 7.496 8.211 1 93.94 166 LEU B O 1
ATOM 3653 N N . VAL B 1 167 ? -11.281 6.176 7.195 1 95.12 167 VAL B N 1
ATOM 3654 C CA . VAL B 1 167 ? -12.273 7.23 7.004 1 95.12 167 VAL B CA 1
ATOM 3655 C C . VAL B 1 167 ? -12.805 7.691 8.359 1 95.12 167 VAL B C 1
ATOM 3657 O O . VAL B 1 167 ? -12.969 8.891 8.594 1 95.12 167 VAL B O 1
ATOM 3660 N N . VAL B 1 168 ? -13.023 6.758 9.234 1 93.56 168 VAL B N 1
ATOM 3661 C CA . VAL B 1 168 ? -13.539 7.074 10.562 1 93.56 168 VAL B CA 1
ATOM 3662 C C . VAL B 1 168 ? -12.562 7.992 11.297 1 93.56 168 VAL B C 1
ATOM 3664 O O . VAL B 1 168 ? -12.961 9.023 11.844 1 93.56 168 VAL B O 1
ATOM 3667 N N . LEU B 1 169 ? -11.352 7.633 11.266 1 93.5 169 LEU B N 1
ATOM 3668 C CA . LEU B 1 169 ? -10.359 8.367 12.031 1 93.5 169 LEU B CA 1
ATOM 3669 C C . LEU B 1 169 ? -10.148 9.766 11.453 1 93.5 169 LEU B C 1
ATOM 3671 O O . LEU B 1 169 ? -10.008 10.734 12.203 1 93.5 169 LEU B O 1
ATOM 3675 N N . LEU B 1 170 ? -10.164 9.859 10.172 1 94.12 170 LEU B N 1
ATOM 3676 C CA . LEU B 1 170 ? -10.039 11.164 9.539 1 94.12 170 LEU B CA 1
ATOM 3677 C C . LEU B 1 170 ? -11.25 12.039 9.852 1 94.12 170 LEU B C 1
ATOM 3679 O O . LEU B 1 170 ? -11.102 13.195 10.25 1 94.12 170 LEU B O 1
ATOM 3683 N N . CYS B 1 171 ? -12.383 11.477 9.727 1 95.56 171 CYS B N 1
ATOM 3684 C CA . CYS B 1 171 ? -13.609 12.227 9.992 1 95.56 171 CYS B CA 1
ATOM 3685 C C . CYS B 1 171 ? -13.711 12.602 11.469 1 95.56 171 CYS B C 1
ATOM 3687 O O . CYS B 1 171 ? -14.156 13.703 11.805 1 95.56 171 CYS B O 1
ATOM 3689 N N . TYR B 1 172 ? -13.336 11.672 12.289 1 94.56 172 TYR B N 1
ATOM 3690 C CA . TYR B 1 172 ? -13.367 11.953 13.727 1 94.56 172 TYR B CA 1
ATOM 3691 C C . TYR B 1 172 ? -12.461 13.133 14.07 1 94.56 172 TYR B C 1
ATOM 3693 O O . TYR B 1 172 ? -12.852 14.023 14.82 1 94.56 172 TYR B O 1
ATOM 3701 N N . ALA B 1 173 ? -11.32 13.055 13.531 1 92.88 173 ALA B N 1
ATOM 3702 C CA . ALA B 1 173 ? -10.398 14.164 13.742 1 92.88 173 ALA B CA 1
ATOM 3703 C C . ALA B 1 173 ? -10.984 15.477 13.25 1 92.88 173 ALA B C 1
ATOM 3705 O O . ALA B 1 173 ? -10.828 16.516 13.891 1 92.88 173 ALA B O 1
ATOM 3706 N N . GLY B 1 174 ? -11.633 15.453 12.109 1 93.31 174 GLY B N 1
ATOM 3707 C CA . GLY B 1 174 ? -12.297 16.641 11.586 1 93.31 174 GLY B CA 1
ATOM 3708 C C . GLY B 1 174 ? -13.43 17.125 12.469 1 93.31 174 GLY B C 1
ATOM 3709 O O . GLY B 1 174 ? -13.586 18.328 12.672 1 93.31 174 GLY B O 1
ATOM 3710 N N . LEU B 1 175 ? -14.148 16.281 13.008 1 94 175 LEU B N 1
ATOM 3711 C CA . LEU B 1 175 ? -15.297 16.625 13.844 1 94 175 LEU B CA 1
ATOM 3712 C C . LEU B 1 175 ? -14.852 17.234 15.164 1 94 175 LEU B C 1
ATOM 3714 O O . LEU B 1 175 ? -15.445 18.188 15.648 1 94 175 LEU B O 1
ATOM 3718 N N . VAL B 1 176 ? -13.82 16.641 15.695 1 92.06 176 VAL B N 1
ATOM 3719 C CA . VAL B 1 176 ? -13.32 17.094 17 1 92.06 176 VAL B CA 1
ATOM 3720 C C . VAL B 1 176 ? -12.711 18.484 16.859 1 92.06 176 VAL B C 1
ATOM 3722 O O . VAL B 1 176 ? -12.672 19.25 17.828 1 92.06 176 VAL B O 1
ATOM 3725 N N . SER B 1 177 ? -12.328 18.781 15.648 1 92 177 SER B N 1
ATOM 3726 C CA . SER B 1 177 ? -11.672 20.062 15.43 1 92 177 SER B CA 1
ATOM 3727 C C . SER B 1 177 ? -12.695 21.203 15.344 1 92 177 SER B C 1
ATOM 3729 O O . SER B 1 177 ? -12.328 22.375 15.406 1 92 177 SER B O 1
ATOM 3731 N N . ILE B 1 178 ? -13.969 20.938 15.312 1 93.31 178 ILE B N 1
ATOM 3732 C CA . ILE B 1 178 ? -15.016 21.953 15.242 1 93.31 178 ILE B CA 1
ATOM 3733 C C . ILE B 1 178 ? -15.234 22.578 16.625 1 93.31 178 ILE B C 1
ATOM 3735 O O . ILE B 1 178 ? -15.523 21.859 17.594 1 93.31 178 ILE B O 1
ATOM 3739 N N . PRO B 1 179 ? -15.102 23.859 16.688 1 93.94 179 PRO B N 1
ATOM 3740 C CA . PRO B 1 179 ? -15.273 24.516 17.984 1 93.94 179 PRO B CA 1
ATOM 3741 C C . PRO B 1 179 ? -16.656 24.281 18.594 1 93.94 179 PRO B C 1
ATOM 3743 O O . PRO B 1 179 ? -17.656 24.266 17.859 1 93.94 179 PRO B O 1
ATOM 3746 N N . ASP B 1 180 ? -16.719 24.266 19.844 1 91.31 180 ASP B N 1
ATOM 3747 C CA . ASP B 1 180 ? -17.953 24 20.594 1 91.31 180 ASP B CA 1
ATOM 3748 C C . ASP B 1 180 ? -18.953 25.125 20.406 1 91.31 180 ASP B C 1
ATOM 3750 O O . ASP B 1 180 ? -20.172 24.906 20.531 1 91.31 180 ASP B O 1
ATOM 3754 N N . ALA B 1 181 ? -18.422 26.203 20.094 1 93.75 181 ALA B N 1
ATOM 3755 C CA . ALA B 1 181 ? -19.266 27.375 19.906 1 93.75 181 ALA B CA 1
ATOM 3756 C C . ALA B 1 181 ? -20.328 27.141 18.844 1 93.75 181 ALA B C 1
ATOM 3758 O O . ALA B 1 181 ? -21.453 27.641 18.938 1 93.75 181 ALA B O 1
ATOM 3759 N N . TYR B 1 182 ? -20 26.391 17.844 1 93.19 182 TYR B N 1
ATOM 3760 C CA . TYR B 1 182 ? -20.938 26.094 16.766 1 93.19 182 TYR B CA 1
ATOM 3761 C C . TYR B 1 182 ? -22.078 25.203 17.25 1 93.19 182 TYR B C 1
ATOM 3763 O O . TYR B 1 182 ? -23.234 25.391 16.875 1 93.19 182 TYR B O 1
ATOM 3771 N N . TYR B 1 183 ? -21.781 24.375 18.125 1 90.62 183 TYR B N 1
ATOM 3772 C CA . TYR B 1 183 ? -22.781 23.453 18.641 1 90.62 183 TYR B CA 1
ATOM 3773 C C . TYR B 1 183 ? -23.672 24.141 19.656 1 90.62 183 TYR B C 1
ATOM 3775 O O . TYR B 1 183 ? -24.875 23.859 19.734 1 90.62 183 TYR B O 1
ATOM 3783 N N . GLN B 1 184 ? -23.047 25.016 20.406 1 92.44 184 GLN B N 1
ATOM 3784 C CA . GLN B 1 184 ? -23.828 25.781 21.375 1 92.44 184 GLN B CA 1
ATOM 3785 C C . GLN B 1 184 ? -24.828 26.688 20.672 1 92.44 184 GLN B C 1
ATOM 3787 O O . GLN B 1 184 ? -25.984 26.781 21.078 1 92.44 184 GLN B O 1
ATOM 3792 N N . ALA B 1 185 ? -24.359 27.297 19.656 1 94.25 185 ALA B N 1
ATOM 3793 C CA . ALA B 1 185 ? -25.234 28.156 18.859 1 94.25 185 ALA B CA 1
ATOM 3794 C C . ALA B 1 185 ? -26.375 27.359 18.25 1 94.25 185 ALA B C 1
ATOM 3796 O O . ALA B 1 185 ? -27.516 27.828 18.219 1 94.25 185 ALA B O 1
ATOM 3797 N N . ALA B 1 186 ? -26.078 26.25 17.781 1 93.19 186 ALA B N 1
ATOM 3798 C CA . ALA B 1 186 ? -27.094 25.406 17.188 1 93.19 186 ALA B CA 1
ATOM 3799 C C . ALA B 1 186 ? -28.125 24.953 18.219 1 93.19 186 ALA B C 1
ATOM 3801 O O . ALA B 1 186 ? -29.328 24.875 17.922 1 93.19 186 ALA B O 1
ATOM 3802 N N . LYS B 1 187 ? -27.641 24.719 19.391 1 91.56 187 LYS B N 1
ATOM 3803 C CA . LYS B 1 187 ? -28.531 24.328 20.484 1 91.56 187 LYS B CA 1
ATOM 3804 C C . LYS B 1 187 ? -29.484 25.469 20.844 1 91.56 187 LYS B C 1
ATOM 3806 O O . LYS B 1 187 ? -30.656 25.25 21.094 1 91.56 187 LYS B O 1
ATOM 3811 N N . ILE B 1 188 ? -28.938 26.547 20.891 1 94.06 188 ILE B N 1
ATOM 3812 C CA . ILE B 1 188 ? -29.734 27.734 21.203 1 94.06 188 ILE B CA 1
ATOM 3813 C C . ILE B 1 188 ? -30.812 27.922 20.141 1 94.06 188 ILE B C 1
ATOM 3815 O O . ILE B 1 188 ? -31.938 28.297 20.453 1 94.06 188 ILE B O 1
ATOM 3819 N N . ASP B 1 189 ? -30.562 27.625 18.891 1 93.81 189 ASP B N 1
ATOM 3820 C CA . ASP B 1 189 ? -31.469 27.766 17.766 1 93.81 189 ASP B CA 1
ATOM 3821 C C . ASP B 1 189 ? -32.438 26.578 17.688 1 93.81 189 ASP B C 1
ATOM 3823 O O . ASP B 1 189 ? -33.344 26.578 16.875 1 93.81 189 ASP B O 1
ATOM 3827 N N . GLY B 1 190 ? -32.281 25.656 18.516 1 93.19 190 GLY B N 1
ATOM 3828 C CA . GLY B 1 190 ? -33.125 24.484 18.5 1 93.19 190 GLY B CA 1
ATOM 3829 C C . GLY B 1 190 ? -32.938 23.609 17.266 1 93.19 190 GLY B C 1
ATOM 3830 O O . GLY B 1 190 ? -33.906 23.016 16.781 1 93.19 190 GLY B O 1
ATOM 3831 N N . ALA B 1 191 ? -31.75 23.656 16.781 1 92.56 191 ALA B N 1
ATOM 3832 C CA . ALA B 1 191 ? -31.469 22.891 15.57 1 92.56 191 ALA B CA 1
ATOM 3833 C C . ALA B 1 191 ? -31.484 21.391 15.836 1 92.56 191 ALA B C 1
ATOM 3835 O O . ALA B 1 191 ? -31.047 20.938 16.891 1 92.56 191 ALA B O 1
ATOM 3836 N N . SER B 1 192 ? -31.969 20.641 14.883 1 92.81 192 SER B N 1
ATOM 3837 C CA . SER B 1 192 ? -31.969 19.188 14.961 1 92.81 192 SER B CA 1
ATOM 3838 C C . SER B 1 192 ? -30.594 18.609 14.68 1 92.81 192 SER B C 1
ATOM 3840 O O . SER B 1 192 ? -29.703 19.312 14.18 1 92.81 192 SER B O 1
ATOM 3842 N N . ASN B 1 193 ? -30.453 17.328 15.016 1 89.31 193 ASN B N 1
ATOM 3843 C CA . ASN B 1 193 ? -29.188 16.656 14.742 1 89.31 193 ASN B CA 1
ATOM 3844 C C . ASN B 1 193 ? -28.875 16.625 13.25 1 89.31 193 ASN B C 1
ATOM 3846 O O . ASN B 1 193 ? -27.719 16.766 12.844 1 89.31 193 ASN B O 1
ATOM 3850 N N . TRP B 1 194 ? -29.875 16.438 12.516 1 91.75 194 TRP B N 1
ATOM 3851 C CA . TRP B 1 194 ? -29.688 16.406 11.07 1 91.75 194 TRP B CA 1
ATOM 3852 C C . TRP B 1 194 ? -29.297 17.781 10.539 1 91.75 194 TRP B C 1
ATOM 3854 O O . TRP B 1 194 ? -28.484 17.891 9.625 1 91.75 194 TRP B O 1
ATOM 3864 N N . ALA B 1 195 ? -29.859 18.828 11.141 1 93.94 195 ALA B N 1
ATOM 3865 C CA . ALA B 1 195 ? -29.516 20.188 10.75 1 93.94 195 ALA B CA 1
ATOM 3866 C C . ALA B 1 195 ? -28.062 20.5 11.125 1 93.94 195 ALA B C 1
ATOM 3868 O O . ALA B 1 195 ? -27.344 21.125 10.352 1 93.94 195 ALA B O 1
ATOM 3869 N N . VAL B 1 196 ? -27.703 20.094 12.328 1 94.25 196 VAL B N 1
ATOM 3870 C CA . VAL B 1 196 ? -26.344 20.312 12.781 1 94.25 196 VAL B CA 1
ATOM 3871 C C . VAL B 1 196 ? -25.359 19.594 11.852 1 94.25 196 VAL B C 1
ATOM 3873 O O . VAL B 1 196 ? -24.328 20.156 11.469 1 94.25 196 VAL B O 1
ATOM 3876 N N . PHE B 1 197 ? -25.734 18.297 11.461 1 94.25 197 PHE B N 1
ATOM 3877 C CA . PHE B 1 197 ? -24.891 17.531 10.547 1 94.25 197 PHE B CA 1
ATOM 3878 C C . PHE B 1 197 ? -24.781 18.203 9.195 1 94.25 197 PHE B C 1
ATOM 3880 O O . PHE B 1 197 ? -23.688 18.422 8.68 1 94.25 197 PHE B O 1
ATOM 3887 N N . ARG B 1 198 ? -25.844 18.609 8.641 1 94.56 198 ARG B N 1
ATOM 3888 C CA . ARG B 1 198 ? -25.922 19.109 7.273 1 94.56 198 ARG B CA 1
ATOM 3889 C C . ARG B 1 198 ? -25.344 20.516 7.164 1 94.56 198 ARG B C 1
ATOM 3891 O O . ARG B 1 198 ? -24.672 20.844 6.176 1 94.56 198 ARG B O 1
ATOM 3898 N N . TYR B 1 199 ? -25.453 21.375 8.234 1 94.94 199 TYR B N 1
ATOM 3899 C CA . TYR B 1 199 ? -25.125 22.781 8.078 1 94.94 199 TYR B CA 1
ATOM 3900 C C . TYR B 1 199 ? -23.859 23.141 8.859 1 94.94 199 TYR B C 1
ATOM 3902 O O . TYR B 1 199 ? -23.266 24.203 8.641 1 94.94 199 TYR B O 1
ATOM 3910 N N . ILE B 1 200 ? -23.422 22.328 9.742 1 94.62 200 ILE B N 1
ATOM 3911 C CA . ILE B 1 200 ? -22.25 22.656 10.531 1 94.62 200 ILE B CA 1
ATOM 3912 C C . ILE B 1 200 ? -21.156 21.609 10.305 1 94.62 200 ILE B C 1
ATOM 3914 O O . ILE B 1 200 ? -20.125 21.891 9.711 1 94.62 200 ILE B O 1
ATOM 3918 N N . GLN B 1 201 ? -21.438 20.344 10.617 1 94.81 201 GLN B N 1
ATOM 3919 C CA . GLN B 1 201 ? -20.422 19.297 10.609 1 94.81 201 GLN B CA 1
ATOM 3920 C C . GLN B 1 201 ? -19.953 18.984 9.188 1 94.81 201 GLN B C 1
ATOM 3922 O O . GLN B 1 201 ? -18.75 18.984 8.906 1 94.81 201 GLN B O 1
ATOM 3927 N N . LEU B 1 202 ? -20.875 18.734 8.281 1 94.69 202 LEU B N 1
ATOM 3928 C CA . LEU B 1 202 ? -20.547 18.312 6.922 1 94.69 202 LEU B CA 1
ATOM 3929 C C . LEU B 1 202 ? -19.734 19.391 6.203 1 94.69 202 LEU B C 1
ATOM 3931 O O . LEU B 1 202 ? -18.688 19.109 5.629 1 94.69 202 LEU B O 1
ATOM 3935 N N . PRO B 1 203 ? -20.141 20.625 6.285 1 93.94 203 PRO B N 1
ATOM 3936 C CA . PRO B 1 203 ? -19.359 21.672 5.625 1 93.94 203 PRO B CA 1
ATOM 3937 C C . PRO B 1 203 ? -17.984 21.859 6.242 1 93.94 203 PRO B C 1
ATOM 3939 O O . PRO B 1 203 ? -17.016 22.109 5.527 1 93.94 203 PRO B O 1
ATOM 3942 N N . LYS B 1 204 ? -17.891 21.75 7.516 1 93.81 204 LYS B N 1
ATOM 3943 C CA . LYS B 1 204 ? -16.609 21.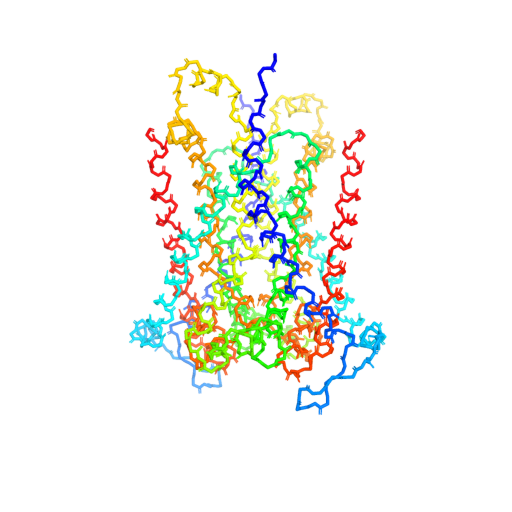938 8.188 1 93.81 204 LYS B CA 1
ATOM 3944 C C . LYS B 1 204 ? -15.688 20.75 7.945 1 93.81 204 LYS B C 1
ATOM 3946 O O . LYS B 1 204 ? -14.469 20.859 8.07 1 93.81 204 LYS B O 1
ATOM 3951 N N . MET B 1 205 ? -16.266 19.625 7.578 1 94.06 205 MET B N 1
ATOM 3952 C CA . MET B 1 205 ? -15.5 18.406 7.328 1 94.06 205 MET B CA 1
ATOM 3953 C C . MET B 1 205 ? -15.164 18.281 5.848 1 94.06 205 MET B C 1
ATOM 3955 O O . MET B 1 205 ? -14.555 17.297 5.438 1 94.06 205 MET B O 1
ATOM 3959 N N . LYS B 1 206 ? -15.477 19.188 5.102 1 92.19 206 LYS B N 1
ATOM 3960 C CA . LYS B 1 206 ? -15.344 19.078 3.652 1 92.19 206 LYS B CA 1
ATOM 3961 C C . LYS B 1 206 ? -13.906 18.75 3.252 1 92.19 206 LYS B C 1
ATOM 3963 O O . LYS B 1 206 ? -13.68 17.859 2.428 1 92.19 206 LYS B O 1
ATOM 3968 N N . GLN B 1 207 ? -13.016 19.453 3.797 1 89.44 207 GLN B N 1
ATOM 3969 C CA . GLN B 1 207 ? -11.617 19.234 3.443 1 89.44 207 GLN B CA 1
ATOM 3970 C C . GLN B 1 207 ? -11.156 17.844 3.848 1 89.44 207 GLN B C 1
ATOM 3972 O O . GLN B 1 207 ? -10.516 17.141 3.061 1 89.44 207 GLN B O 1
ATOM 3977 N N . VAL B 1 208 ? -11.492 17.5 5.004 1 92.56 208 VAL B N 1
ATOM 3978 C CA . VAL B 1 208 ? -11.086 16.203 5.523 1 92.56 208 VAL B CA 1
ATOM 3979 C C . VAL B 1 208 ? -11.758 15.086 4.723 1 92.56 208 VAL B C 1
ATOM 3981 O O . VAL B 1 208 ? -11.141 14.062 4.426 1 92.56 208 VAL B O 1
ATOM 3984 N N . LEU B 1 209 ? -13.016 15.281 4.402 1 94 209 LEU B N 1
ATOM 3985 C CA . LEU B 1 209 ? -13.75 14.297 3.611 1 94 209 LEU B CA 1
ATOM 3986 C C . LEU B 1 209 ? -13.148 14.164 2.219 1 94 209 LEU B C 1
ATOM 3988 O O . LEU B 1 209 ? -13.055 13.062 1.681 1 94 209 LEU B O 1
ATOM 3992 N N . THR B 1 210 ? -12.773 15.312 1.706 1 92.56 210 THR B N 1
ATOM 3993 C CA . THR B 1 210 ? -12.133 15.281 0.396 1 92.56 210 THR B CA 1
ATOM 3994 C C . THR B 1 210 ? -10.852 14.461 0.44 1 92.56 210 THR B C 1
ATOM 3996 O O . THR B 1 210 ? -10.609 13.633 -0.439 1 92.56 210 THR B O 1
ATOM 3999 N N . ILE B 1 211 ? -10.109 14.633 1.43 1 90.62 211 ILE B N 1
ATOM 4000 C CA . ILE B 1 211 ? -8.867 13.898 1.594 1 90.62 211 ILE B CA 1
ATOM 4001 C C . ILE B 1 211 ? -9.164 12.406 1.765 1 90.62 211 ILE B C 1
ATOM 4003 O O . ILE B 1 211 ? -8.516 11.562 1.146 1 90.62 211 ILE B O 1
ATOM 4007 N N . ALA B 1 212 ? -10.133 12.133 2.586 1 94.56 212 ALA B N 1
ATOM 4008 C CA . ALA B 1 212 ? -10.508 10.75 2.84 1 94.56 212 ALA B CA 1
ATOM 4009 C C . ALA B 1 212 ? -10.945 10.055 1.552 1 94.56 212 ALA B C 1
ATOM 4011 O O . ALA B 1 212 ? -10.508 8.938 1.265 1 94.56 212 ALA B O 1
ATOM 4012 N N . VAL B 1 213 ? -11.742 10.727 0.814 1 94.75 213 VAL B N 1
ATOM 4013 C CA . VAL B 1 213 ? -12.266 10.156 -0.424 1 94.75 213 VAL B CA 1
ATOM 4014 C C . VAL B 1 213 ? -11.125 9.977 -1.427 1 94.75 213 VAL B C 1
ATOM 4016 O O . VAL B 1 213 ? -11.047 8.945 -2.105 1 94.75 213 VAL B O 1
ATOM 4019 N N . LEU B 1 214 ? -10.242 10.945 -1.491 1 91.06 214 LEU B N 1
ATOM 4020 C CA . LEU B 1 214 ? -9.117 10.867 -2.414 1 91.06 214 LEU B CA 1
ATOM 4021 C C . LEU B 1 214 ? -8.195 9.711 -2.043 1 91.06 214 LEU B C 1
ATOM 4023 O O . LEU B 1 214 ? -7.781 8.938 -2.908 1 91.06 214 LEU B O 1
ATOM 4027 N N . LEU B 1 215 ? -7.906 9.609 -0.825 1 91.75 215 LEU B N 1
ATOM 4028 C CA . LEU B 1 215 ? -7.016 8.547 -0.362 1 91.75 215 LEU B CA 1
ATOM 4029 C C . LEU B 1 215 ? -7.629 7.172 -0.614 1 91.75 215 LEU B C 1
ATOM 4031 O O . LEU B 1 215 ? -6.949 6.266 -1.097 1 91.75 215 LEU B O 1
ATOM 4035 N N . ARG B 1 216 ? -8.859 7.074 -0.303 1 95.44 216 ARG B N 1
ATOM 4036 C CA . ARG B 1 216 ? -9.523 5.789 -0.49 1 95.44 216 ARG B CA 1
ATOM 4037 C C . ARG B 1 216 ? -9.672 5.461 -1.972 1 95.44 216 ARG B C 1
ATOM 4039 O O . ARG B 1 216 ? -9.594 4.297 -2.367 1 95.44 216 ARG B O 1
ATOM 4046 N N . PHE B 1 217 ? -9.938 6.441 -2.732 1 93.56 217 PHE B N 1
ATOM 4047 C CA . PHE B 1 217 ? -10.023 6.238 -4.172 1 93.56 217 PHE B CA 1
ATOM 4048 C C . PHE B 1 217 ? -8.711 5.688 -4.723 1 93.56 217 PHE B C 1
ATOM 4050 O O . PHE B 1 217 ? -8.703 4.668 -5.414 1 93.56 217 PHE B O 1
ATOM 4057 N N . MET B 1 218 ? -7.633 6.324 -4.391 1 90.62 218 MET B N 1
ATOM 4058 C CA . MET B 1 218 ? -6.328 5.91 -4.898 1 90.62 218 MET B CA 1
ATOM 4059 C C . MET B 1 218 ? -5.969 4.512 -4.406 1 90.62 218 MET B C 1
ATOM 4061 O O . MET B 1 218 ? -5.504 3.678 -5.184 1 90.62 218 MET B O 1
ATOM 4065 N N . ASP B 1 219 ? -6.254 4.293 -3.197 1 92.25 219 ASP B N 1
ATOM 4066 C CA . ASP B 1 219 ? -5.914 3.006 -2.6 1 92.25 219 ASP B CA 1
ATOM 4067 C C . ASP B 1 219 ? -6.758 1.883 -3.197 1 92.25 219 ASP B C 1
ATOM 4069 O O . ASP B 1 219 ? -6.242 0.803 -3.494 1 92.25 219 ASP B O 1
ATOM 4073 N N . SER B 1 220 ? -8.016 2.115 -3.34 1 94.81 220 SER B N 1
ATOM 4074 C CA . SER B 1 220 ? -8.914 1.086 -3.861 1 94.81 220 SER B CA 1
ATOM 4075 C C . SER B 1 220 ? -8.641 0.815 -5.34 1 94.81 220 SER B C 1
ATOM 4077 O O . SER B 1 220 ? -8.758 -0.322 -5.801 1 94.81 220 SER B O 1
ATOM 4079 N N . PHE B 1 221 ? -8.305 1.834 -6.043 1 92.69 221 PHE B N 1
ATOM 4080 C CA . PHE B 1 221 ? -8.07 1.679 -7.473 1 92.69 221 PHE B CA 1
ATOM 4081 C C . PHE B 1 221 ? -6.785 0.893 -7.723 1 92.69 221 PHE B C 1
ATOM 4083 O O . PHE B 1 221 ? -6.645 0.242 -8.758 1 92.69 221 PHE B O 1
ATOM 4090 N N . ASN B 1 222 ? -5.875 0.893 -6.812 1 92.31 222 ASN B N 1
ATOM 4091 C CA . ASN B 1 222 ? -4.598 0.209 -6.973 1 92.31 222 ASN B CA 1
ATOM 4092 C C . ASN B 1 222 ? -4.516 -1.042 -6.102 1 92.31 222 ASN B C 1
ATOM 4094 O O . ASN B 1 222 ? -3.43 -1.581 -5.883 1 92.31 222 ASN B O 1
ATOM 4098 N N . ILE B 1 223 ? -5.613 -1.494 -5.629 1 95.12 223 ILE B N 1
ATOM 4099 C CA . ILE B 1 223 ? -5.621 -2.619 -4.699 1 95.12 223 ILE B CA 1
ATOM 4100 C C . ILE B 1 223 ? -5.117 -3.875 -5.406 1 95.12 223 ILE B C 1
ATOM 4102 O O . ILE B 1 223 ? -5.426 -4.105 -6.578 1 95.12 223 ILE B O 1
ATOM 4106 N N . TYR B 1 224 ? -4.352 -4.715 -4.676 1 95.62 224 TYR B N 1
ATOM 4107 C CA . TYR B 1 224 ? -3.822 -5.938 -5.27 1 95.62 224 TYR B CA 1
ATOM 4108 C C . TYR B 1 224 ? -3.678 -7.035 -4.227 1 95.62 224 TYR B C 1
ATOM 4110 O O . TYR B 1 224 ? -4.34 -8.07 -4.309 1 95.62 224 TYR B O 1
ATOM 4118 N N . THR B 1 225 ? -2.957 -6.816 -3.123 1 95.12 225 THR B N 1
ATOM 4119 C CA . THR B 1 225 ? -2.479 -7.855 -2.219 1 95.12 225 THR B CA 1
ATOM 4120 C C . THR B 1 225 ? -3.648 -8.594 -1.57 1 95.12 225 THR B C 1
ATOM 4122 O O . THR B 1 225 ? -3.717 -9.82 -1.617 1 95.12 225 THR B O 1
ATOM 4125 N N . GLU B 1 226 ? -4.574 -7.828 -1.094 1 95.56 226 GLU B N 1
ATOM 4126 C CA . GLU B 1 226 ? -5.652 -8.438 -0.324 1 95.56 226 GLU B CA 1
ATOM 4127 C C . GLU B 1 226 ? -6.551 -9.289 -1.215 1 95.56 226 GLU B C 1
ATOM 4129 O O . GLU B 1 226 ? -6.738 -10.484 -0.957 1 95.56 226 GLU B O 1
ATOM 4134 N N . PRO B 1 227 ? -7.02 -8.688 -2.287 1 96.31 227 PRO B N 1
ATOM 4135 C CA . PRO B 1 227 ? -7.879 -9.531 -3.127 1 96.31 227 PRO B CA 1
ATOM 4136 C C . PRO B 1 227 ? -7.117 -10.68 -3.787 1 96.31 227 PRO B C 1
ATOM 4138 O O . PRO B 1 227 ? -7.695 -11.742 -4.035 1 96.31 227 PRO B O 1
ATOM 4141 N N . PHE B 1 228 ? -5.934 -10.523 -4.062 1 95.19 228 PHE B N 1
ATOM 4142 C CA . PHE B 1 228 ? -5.156 -11.602 -4.66 1 95.19 228 PHE B CA 1
ATOM 4143 C C . PHE B 1 228 ? -5.023 -12.773 -3.691 1 95.19 228 PHE B C 1
ATOM 4145 O O . PHE B 1 228 ? -5.223 -13.922 -4.074 1 95.19 228 PHE B O 1
ATOM 4152 N N . VAL B 1 229 ? -4.684 -12.469 -2.463 1 93.19 229 VAL B N 1
ATOM 4153 C CA . VAL B 1 229 ? -4.5 -13.523 -1.465 1 93.19 229 VAL B CA 1
ATOM 4154 C C . VAL B 1 229 ? -5.848 -14.156 -1.133 1 93.19 229 VAL B C 1
ATOM 4156 O O . VAL B 1 229 ? -5.918 -15.352 -0.826 1 93.19 229 VAL B O 1
ATOM 4159 N N . LEU B 1 230 ? -6.891 -13.398 -1.331 1 93.75 230 LEU B N 1
ATOM 4160 C CA . LEU B 1 230 ? -8.219 -13.867 -0.952 1 93.75 230 LEU B CA 1
ATOM 4161 C C . LEU B 1 230 ? -8.805 -14.773 -2.027 1 93.75 230 LEU B C 1
ATOM 4163 O O . LEU B 1 230 ? -9.195 -15.914 -1.742 1 93.75 230 LEU B O 1
ATOM 4167 N N . THR B 1 231 ? -8.836 -14.281 -3.307 1 93.38 231 THR B N 1
ATOM 4168 C CA . THR B 1 231 ? -9.539 -15.023 -4.348 1 93.38 231 THR B CA 1
ATOM 4169 C C . THR B 1 231 ? -8.602 -15.352 -5.504 1 93.38 231 THR B C 1
ATOM 4171 O O . THR B 1 231 ? -8.914 -16.188 -6.352 1 93.38 231 THR B O 1
ATOM 4174 N N . GLY B 1 232 ? -7.492 -14.609 -5.598 1 91 232 GLY B N 1
ATOM 4175 C CA . GLY B 1 232 ? -6.617 -14.766 -6.75 1 91 232 GLY B CA 1
ATOM 4176 C C . GLY B 1 232 ? -7.254 -14.305 -8.047 1 91 232 GLY B C 1
ATOM 4177 O O . GLY B 1 232 ? -6.785 -14.656 -9.133 1 91 232 GLY B O 1
ATOM 4178 N N . GLY B 1 233 ? -8.359 -13.609 -7.949 1 94.19 233 GLY B N 1
ATOM 4179 C CA . GLY B 1 233 ? -9.086 -13.156 -9.125 1 94.19 233 GLY B CA 1
ATOM 4180 C C . GLY B 1 233 ? -10.273 -14.039 -9.469 1 94.19 233 GLY B C 1
ATOM 4181 O O . GLY B 1 233 ? -10.992 -13.781 -10.438 1 94.19 233 GLY B O 1
ATOM 4182 N N . GLY B 1 234 ? -10.57 -15.031 -8.617 1 94.19 234 GLY B N 1
ATOM 4183 C CA . GLY B 1 234 ? -11.609 -16 -8.914 1 94.19 234 GLY B CA 1
ATOM 4184 C C . GLY B 1 234 ? -12.914 -15.719 -8.195 1 94.19 234 GLY B C 1
ATOM 4185 O O . GLY B 1 234 ? -13.023 -14.742 -7.457 1 94.19 234 GLY B O 1
ATOM 4186 N N . PRO B 1 235 ? -13.836 -16.656 -8.523 1 94.81 235 PRO B N 1
ATOM 4187 C CA . PRO B 1 235 ? -13.82 -17.781 -9.469 1 94.81 235 PRO B CA 1
ATOM 4188 C C . PRO B 1 235 ? -13.68 -17.312 -10.922 1 94.81 235 PRO B C 1
ATOM 4190 O O . PRO B 1 235 ? -14.227 -16.266 -11.289 1 94.81 235 PRO B O 1
ATOM 4193 N N . GLY B 1 236 ? -12.938 -18.188 -11.695 1 93 236 GLY B N 1
ATOM 4194 C CA . GLY B 1 236 ? -12.633 -17.672 -13.023 1 93 236 GLY B CA 1
ATOM 4195 C C . GLY B 1 236 ? -11.914 -16.328 -13 1 93 236 GLY B C 1
ATOM 4196 O O . GLY B 1 236 ? -10.867 -16.203 -12.359 1 93 236 GLY B O 1
ATOM 4197 N N . ASN B 1 237 ? -12.531 -15.336 -13.57 1 94.81 237 ASN B N 1
ATOM 4198 C CA . ASN B 1 237 ? -11.984 -13.984 -13.586 1 94.81 237 ASN B CA 1
ATOM 4199 C C . ASN B 1 237 ? -12.953 -12.992 -12.945 1 94.81 237 ASN B C 1
ATOM 4201 O O . ASN B 1 237 ? -12.844 -11.781 -13.172 1 94.81 237 ASN B O 1
ATOM 4205 N N . SER B 1 238 ? -13.773 -13.492 -12.125 1 96.31 238 SER B N 1
ATOM 4206 C CA . SER B 1 238 ? -14.898 -12.688 -11.656 1 96.31 238 SER B CA 1
ATOM 4207 C C . SER B 1 238 ? -14.43 -11.562 -10.734 1 96.31 238 SER B C 1
ATOM 4209 O O . SER B 1 238 ? -15.125 -10.555 -10.586 1 96.31 238 SER B O 1
ATOM 4211 N N . THR B 1 239 ? -13.242 -11.727 -10.109 1 97 239 THR B N 1
ATOM 4212 C CA . THR B 1 239 ? -12.719 -10.672 -9.25 1 97 239 THR B CA 1
ATOM 4213 C C . THR B 1 239 ? -11.328 -10.25 -9.695 1 97 239 THR B C 1
ATOM 4215 O O . THR B 1 239 ? -10.523 -9.773 -8.891 1 97 239 THR B O 1
ATOM 4218 N N . THR B 1 240 ? -11.031 -10.555 -10.961 1 97.25 240 THR B N 1
ATOM 4219 C CA . THR B 1 240 ? -9.758 -10.117 -11.531 1 97.25 240 THR B CA 1
ATOM 4220 C C . THR B 1 240 ? -9.781 -8.617 -11.82 1 97.25 240 THR B C 1
ATOM 4222 O O . THR B 1 240 ? -10.352 -8.18 -12.828 1 97.25 240 THR B O 1
ATOM 4225 N N . LEU B 1 241 ? -9.164 -7.879 -10.945 1 97.38 241 LEU B N 1
ATOM 4226 C CA . LEU B 1 241 ? -9.023 -6.438 -11.125 1 97.38 241 LEU B CA 1
ATOM 4227 C C . LEU B 1 241 ? -7.828 -6.113 -12.016 1 97.38 241 LEU B C 1
ATOM 4229 O O . LEU B 1 241 ? -7.102 -7.016 -12.445 1 97.38 241 LEU B O 1
ATOM 4233 N N . LEU B 1 242 ? -7.617 -4.879 -12.312 1 95.12 242 LEU B N 1
ATOM 4234 C CA . LEU B 1 242 ? -6.57 -4.457 -13.242 1 95.12 242 LEU B CA 1
ATOM 4235 C C . LEU B 1 242 ? -5.195 -4.879 -12.742 1 95.12 242 LEU B C 1
ATOM 4237 O O . LEU B 1 242 ? -4.383 -5.395 -13.508 1 95.12 242 LEU B O 1
ATOM 4241 N N . SER B 1 243 ? -4.945 -4.672 -11.492 1 94.94 243 SER B N 1
ATOM 4242 C CA . SER B 1 243 ? -3.656 -4.992 -10.891 1 94.94 243 SER B CA 1
ATOM 4243 C C . SER B 1 243 ? -3.365 -6.484 -10.969 1 94.94 243 SER B C 1
ATOM 4245 O O . SER B 1 243 ? -2.242 -6.887 -11.281 1 94.94 243 SER B O 1
ATOM 4247 N N . ILE B 1 244 ? -4.355 -7.289 -10.75 1 94.62 244 ILE B N 1
ATOM 4248 C CA . ILE B 1 244 ? -4.207 -8.742 -10.797 1 94.62 244 ILE B CA 1
ATOM 4249 C C . ILE B 1 244 ? -3.994 -9.188 -12.242 1 94.62 244 ILE B C 1
ATOM 4251 O O . ILE B 1 244 ? -3.168 -10.062 -12.508 1 94.62 244 ILE B O 1
ATOM 4255 N N . ASP B 1 245 ? -4.742 -8.617 -13.156 1 93.94 245 ASP B N 1
ATOM 4256 C CA . ASP B 1 245 ? -4.602 -8.953 -14.562 1 93.94 245 ASP B CA 1
ATOM 4257 C C . ASP B 1 245 ? -3.188 -8.664 -15.062 1 93.94 245 ASP B C 1
ATOM 4259 O O . ASP B 1 245 ? -2.609 -9.453 -15.805 1 93.94 245 ASP B O 1
ATOM 4263 N N . LEU B 1 246 ? -2.654 -7.578 -14.664 1 92.5 246 LEU B N 1
ATOM 4264 C CA . LEU B 1 246 ? -1.289 -7.23 -15.047 1 92.5 246 LEU B CA 1
ATOM 4265 C C . LEU B 1 246 ? -0.307 -8.305 -14.586 1 92.5 246 LEU B C 1
ATOM 4267 O O . LEU B 1 246 ? 0.566 -8.719 -15.344 1 92.5 246 LEU B O 1
ATOM 4271 N N . VAL B 1 247 ? -0.445 -8.719 -13.367 1 90.62 247 VAL B N 1
ATOM 4272 C CA . VAL B 1 247 ? 0.48 -9.695 -12.805 1 90.62 247 VAL B CA 1
ATOM 4273 C C . VAL B 1 247 ? 0.331 -11.031 -13.531 1 90.62 247 VAL B C 1
ATOM 4275 O O . VAL B 1 247 ? 1.319 -11.727 -13.773 1 90.62 247 VAL B O 1
ATOM 4278 N N . LYS B 1 248 ? -0.875 -11.352 -13.898 1 90.38 248 LYS B N 1
ATOM 4279 C CA . LYS B 1 248 ? -1.107 -12.578 -14.656 1 90.38 248 LYS B CA 1
ATOM 4280 C C . LYS B 1 248 ? -0.395 -12.523 -16.016 1 90.38 248 LYS B C 1
ATOM 4282 O O . LYS B 1 248 ? 0.197 -13.516 -16.438 1 90.38 248 LYS B O 1
ATOM 4287 N N . ILE B 1 249 ? -0.41 -11.391 -16.656 1 88.44 249 ILE B N 1
ATOM 4288 C CA . ILE B 1 249 ? 0.236 -11.219 -17.953 1 88.44 249 ILE B CA 1
ATOM 4289 C C . ILE B 1 249 ? 1.752 -11.203 -17.781 1 88.44 249 ILE B C 1
ATOM 4291 O O . ILE B 1 249 ? 2.48 -11.859 -18.531 1 88.44 249 ILE B O 1
ATOM 4295 N N . ALA B 1 250 ? 2.189 -10.469 -16.797 1 83.31 250 ALA B N 1
ATOM 4296 C CA . ALA B 1 250 ? 3.617 -10.242 -16.594 1 83.31 250 ALA B CA 1
ATOM 4297 C C . ALA B 1 250 ? 4.305 -11.5 -16.078 1 83.31 250 ALA B C 1
ATOM 4299 O O . ALA B 1 250 ? 5.395 -11.859 -16.547 1 83.31 250 ALA B O 1
ATOM 4300 N N . LEU B 1 251 ? 3.742 -12.258 -15.148 1 79.88 251 LEU B N 1
ATOM 4301 C CA . LEU B 1 251 ? 4.387 -13.391 -14.492 1 79.88 251 LEU B CA 1
ATOM 4302 C C . LEU B 1 251 ? 3.826 -14.711 -15.016 1 79.88 251 LEU B C 1
ATOM 4304 O O . LEU B 1 251 ? 4.543 -15.711 -15.086 1 79.88 251 LEU B O 1
ATOM 4308 N N . GLY B 1 252 ? 2.619 -14.734 -15.289 1 73.69 252 GLY B N 1
ATOM 4309 C CA . GLY B 1 252 ? 1.997 -15.969 -15.727 1 73.69 252 GLY B CA 1
ATOM 4310 C C . GLY B 1 252 ? 2.332 -16.328 -17.156 1 73.69 252 GLY B C 1
ATOM 4311 O O . GLY B 1 252 ? 2.793 -17.438 -17.438 1 73.69 252 GLY B O 1
ATOM 4312 N N . GLN B 1 253 ? 2.262 -15.344 -17.938 1 73.12 253 GLN B N 1
ATOM 4313 C CA . GLN B 1 253 ? 2.438 -15.602 -19.375 1 73.12 253 GLN B CA 1
ATOM 4314 C C . GLN B 1 253 ? 3.852 -15.242 -19.828 1 73.12 253 GLN B C 1
ATOM 4316 O O . GLN B 1 253 ? 4.316 -15.727 -20.859 1 73.12 253 GLN B O 1
ATOM 4321 N N . PHE B 1 254 ? 4.543 -14.539 -19.031 1 73.44 254 PHE B N 1
ATOM 4322 C CA . PHE B 1 254 ? 5.891 -14.062 -19.312 1 73.44 254 PHE B CA 1
ATOM 4323 C C . PHE B 1 254 ? 5.965 -13.461 -20.719 1 73.44 254 PHE B C 1
ATOM 4325 O O . PHE B 1 254 ? 6.906 -13.727 -21.469 1 73.44 254 PHE B O 1
ATOM 4332 N N . ASP B 1 255 ? 4.891 -12.773 -21.156 1 80.94 255 ASP B N 1
ATOM 4333 C CA . ASP B 1 255 ? 4.871 -12.047 -22.422 1 80.94 255 ASP B CA 1
ATOM 4334 C C . ASP B 1 255 ? 5.371 -10.617 -22.234 1 80.94 255 ASP B C 1
ATOM 4336 O O . ASP B 1 255 ? 4.648 -9.758 -21.734 1 80.94 255 ASP B O 1
ATOM 4340 N N . LEU B 1 256 ? 6.527 -10.383 -22.766 1 83.75 256 LEU B N 1
ATOM 4341 C CA . LEU B 1 256 ? 7.199 -9.117 -22.484 1 83.75 256 LEU B CA 1
ATOM 4342 C C . LEU B 1 256 ? 6.441 -7.953 -23.109 1 83.75 256 LEU B C 1
ATOM 4344 O O . LEU B 1 256 ? 6.203 -6.938 -22.453 1 83.75 256 LEU B O 1
ATOM 4348 N N . GLY B 1 257 ? 6.055 -8.094 -24.391 1 86.81 257 GLY B N 1
ATOM 4349 C CA . GLY B 1 257 ? 5.375 -7.023 -25.109 1 86.81 257 GLY B CA 1
ATOM 4350 C C . GLY B 1 257 ? 4.059 -6.621 -24.469 1 86.81 257 GLY B C 1
ATOM 4351 O O . GLY B 1 257 ? 3.904 -5.488 -24.016 1 86.81 257 GLY B O 1
ATOM 4352 N N . PRO B 1 258 ? 3.215 -7.609 -24.312 1 89.06 258 PRO B N 1
ATOM 4353 C CA . PRO B 1 258 ? 1.925 -7.316 -23.688 1 89.06 258 PRO B CA 1
ATOM 4354 C C . PRO B 1 258 ? 2.066 -6.844 -22.234 1 89.06 258 PRO B C 1
ATOM 4356 O O . PRO B 1 258 ? 1.314 -5.977 -21.797 1 89.06 258 PRO B O 1
ATOM 4359 N N . ALA B 1 259 ? 2.988 -7.391 -21.547 1 89.38 259 ALA B N 1
ATOM 4360 C CA . ALA B 1 259 ? 3.201 -6.984 -20.156 1 89.38 259 ALA B CA 1
ATOM 4361 C C . ALA B 1 259 ? 3.65 -5.527 -20.078 1 89.38 259 ALA B C 1
ATOM 4363 O O . ALA B 1 259 ? 3.184 -4.777 -19.219 1 89.38 259 ALA B O 1
ATOM 4364 N N . ALA B 1 260 ? 4.539 -5.16 -20.938 1 91.5 260 ALA B N 1
ATOM 4365 C CA . ALA B 1 260 ? 5.023 -3.783 -20.984 1 91.5 260 ALA B CA 1
ATOM 4366 C C . ALA B 1 260 ? 3.902 -2.82 -21.359 1 91.5 260 ALA B C 1
ATOM 4368 O O . ALA B 1 260 ? 3.709 -1.794 -20.703 1 91.5 260 ALA B O 1
ATOM 4369 N N . ALA B 1 261 ? 3.191 -3.178 -22.359 1 92.38 261 ALA B N 1
ATOM 4370 C CA . ALA B 1 261 ? 2.086 -2.332 -22.797 1 92.38 261 ALA B CA 1
ATOM 4371 C C . ALA B 1 261 ? 1.029 -2.199 -21.703 1 92.38 261 ALA B C 1
ATOM 4373 O O . ALA B 1 261 ? 0.545 -1.097 -21.438 1 92.38 261 ALA B O 1
ATOM 4374 N N . MET B 1 262 ? 0.706 -3.322 -21.109 1 93.25 262 MET B N 1
ATOM 4375 C CA . MET B 1 262 ? -0.29 -3.316 -20.031 1 93.25 262 MET B CA 1
ATOM 4376 C C . MET B 1 262 ? 0.173 -2.457 -18.859 1 93.25 262 MET B C 1
ATOM 4378 O O . MET B 1 262 ? -0.631 -1.758 -18.25 1 93.25 262 MET B O 1
ATOM 4382 N N . SER B 1 263 ? 1.409 -2.549 -18.531 1 92 263 SER B N 1
ATOM 4383 C CA . SER B 1 263 ? 1.961 -1.743 -17.453 1 92 263 SER B CA 1
ATOM 4384 C C . SER B 1 263 ? 1.786 -0.253 -17.719 1 92 263 SER B C 1
ATOM 4386 O O . SER B 1 263 ? 1.362 0.5 -16.844 1 92 263 SER B O 1
ATOM 4388 N N . LEU B 1 264 ? 2.059 0.165 -18.906 1 91.5 264 LEU B N 1
ATOM 4389 C CA . LEU B 1 264 ? 1.959 1.573 -19.281 1 91.5 264 LEU B CA 1
ATOM 4390 C C . LEU B 1 264 ? 0.502 2.023 -19.312 1 91.5 264 LEU B C 1
ATOM 4392 O O . LEU B 1 264 ? 0.18 3.135 -18.891 1 91.5 264 LEU B O 1
ATOM 4396 N N . ILE B 1 265 ? -0.299 1.183 -19.828 1 93.69 265 ILE B N 1
ATOM 4397 C CA . ILE B 1 265 ? -1.723 1.493 -19.891 1 93.69 265 ILE B CA 1
ATOM 4398 C C . ILE B 1 265 ? -2.281 1.628 -18.469 1 93.69 265 ILE B C 1
ATOM 4400 O O . ILE B 1 265 ? -2.979 2.598 -18.156 1 93.69 265 ILE B O 1
ATOM 4404 N N . TYR B 1 266 ? -2.008 0.612 -17.672 1 92.88 266 TYR B N 1
ATOM 4405 C CA . TYR B 1 266 ? -2.475 0.625 -16.297 1 92.88 266 TYR B CA 1
ATOM 4406 C C . TYR B 1 266 ? -1.962 1.856 -15.555 1 92.88 266 TYR B C 1
ATOM 4408 O O . TYR B 1 266 ? -2.715 2.51 -14.828 1 92.88 266 TYR B O 1
ATOM 4416 N N . PHE B 1 267 ? -0.735 2.205 -15.75 1 91.19 267 PHE B N 1
ATOM 4417 C CA . PHE B 1 267 ? -0.157 3.395 -15.141 1 91.19 267 PHE B CA 1
ATOM 4418 C C . PHE B 1 267 ? -0.867 4.652 -15.625 1 91.19 267 PHE B C 1
ATOM 4420 O O . PHE B 1 267 ? -1.223 5.52 -14.828 1 91.19 267 PHE B O 1
ATOM 4427 N N . ALA B 1 268 ? -1.059 4.762 -16.891 1 91.75 268 ALA B N 1
ATOM 4428 C CA . ALA B 1 268 ? -1.717 5.922 -17.484 1 91.75 268 ALA B CA 1
ATOM 4429 C C . ALA B 1 268 ? -3.137 6.082 -16.953 1 91.75 268 ALA B C 1
ATOM 4431 O O . ALA B 1 268 ? -3.568 7.195 -16.641 1 91.75 268 ALA B O 1
ATOM 4432 N N . ILE B 1 269 ? -3.812 5.02 -16.812 1 93.31 269 ILE B N 1
ATOM 4433 C CA . ILE B 1 269 ? -5.18 5.051 -16.312 1 93.31 269 ILE B CA 1
ATOM 4434 C C . ILE B 1 269 ? -5.176 5.516 -14.859 1 93.31 269 ILE B C 1
ATOM 4436 O O . ILE B 1 269 ? -5.977 6.375 -14.469 1 93.31 269 ILE B O 1
ATOM 4440 N N . THR B 1 270 ? -4.285 4.938 -14.125 1 89.75 270 THR B N 1
ATOM 4441 C CA . THR B 1 270 ? -4.195 5.312 -12.719 1 89.75 270 THR B CA 1
ATOM 4442 C C . THR B 1 270 ? -3.898 6.801 -12.578 1 89.75 270 THR B C 1
ATOM 4444 O O . THR B 1 270 ? -4.535 7.488 -11.773 1 89.75 270 THR B O 1
ATOM 4447 N N . LEU B 1 271 ? -2.957 7.285 -13.344 1 87.69 271 LEU B N 1
ATOM 4448 C CA . LEU B 1 271 ? -2.602 8.703 -13.297 1 87.69 271 LEU B CA 1
ATOM 4449 C C . LEU B 1 271 ? -3.781 9.57 -13.719 1 87.69 271 LEU B C 1
ATOM 4451 O O . LEU B 1 271 ? -4.066 10.586 -13.078 1 87.69 271 LEU B O 1
ATOM 4455 N N . PHE B 1 272 ? -4.434 9.164 -14.742 1 91.06 272 PHE B N 1
ATOM 4456 C CA . PHE B 1 272 ? -5.539 9.938 -15.297 1 91.06 272 PHE B CA 1
ATOM 4457 C C . PHE B 1 272 ? -6.707 9.984 -14.32 1 91.06 272 PHE B C 1
ATOM 4459 O O . PHE B 1 272 ? -7.242 11.062 -14.039 1 91.06 272 PHE B O 1
ATOM 4466 N N . VAL B 1 273 ? -7.039 8.875 -13.82 1 90 273 VAL B N 1
ATOM 4467 C CA . VAL B 1 273 ? -8.188 8.805 -12.93 1 90 273 VAL B CA 1
ATOM 4468 C C . VAL B 1 273 ? -7.879 9.523 -11.617 1 90 273 VAL B C 1
ATOM 4470 O O . VAL B 1 273 ? -8.734 10.211 -11.055 1 90 273 VAL B O 1
ATOM 4473 N N . SER B 1 274 ? -6.664 9.359 -11.148 1 84.31 274 SER B N 1
ATOM 4474 C CA . SER B 1 274 ? -6.258 10.07 -9.938 1 84.31 274 SER B CA 1
ATOM 4475 C C . SER B 1 274 ? -6.277 11.578 -10.156 1 84.31 274 SER B C 1
ATOM 4477 O O . SER B 1 274 ? -6.719 12.336 -9.289 1 84.31 274 SER B O 1
ATOM 4479 N N . TRP B 1 275 ? -5.801 12.008 -11.266 1 85.94 275 TRP B N 1
ATOM 4480 C CA . TRP B 1 275 ? -5.805 13.43 -11.609 1 85.94 275 TRP B CA 1
ATOM 4481 C C . TRP B 1 275 ? -7.23 13.953 -11.727 1 85.94 275 TRP B C 1
ATOM 4483 O O . TRP B 1 275 ? -7.547 15.023 -11.195 1 85.94 275 TRP B O 1
ATOM 4493 N N . LEU B 1 276 ? -8.016 13.227 -12.414 1 88.62 276 LEU B N 1
ATOM 4494 C CA . LEU B 1 276 ? -9.406 13.617 -12.609 1 88.62 276 LEU B CA 1
ATOM 4495 C C . LEU B 1 276 ? -10.133 13.727 -11.266 1 88.62 276 LEU B C 1
ATOM 4497 O O . LEU B 1 276 ? -10.828 14.711 -11.008 1 88.62 276 LEU B O 1
ATOM 4501 N N . PHE B 1 277 ? -9.938 12.727 -10.5 1 85.69 277 PHE B N 1
ATOM 4502 C CA . PHE B 1 277 ? -10.586 12.719 -9.203 1 85.69 277 PHE B CA 1
ATOM 4503 C C . PHE B 1 277 ? -10.07 13.852 -8.328 1 85.69 277 PHE B C 1
ATOM 4505 O O . PHE B 1 277 ? -10.844 14.531 -7.652 1 85.69 277 PHE B O 1
ATOM 4512 N N . TYR B 1 278 ? -8.812 14.102 -8.367 1 82 278 TYR B N 1
ATOM 4513 C CA . TYR B 1 278 ? -8.211 15.188 -7.598 1 82 278 TYR B CA 1
ATOM 4514 C C . TYR B 1 278 ? -8.75 16.547 -8.047 1 82 278 TYR B C 1
ATOM 4516 O O . TYR B 1 278 ? -9.148 17.359 -7.215 1 82 278 TYR B O 1
ATOM 4524 N N . THR B 1 279 ? -8.844 16.797 -9.32 1 86 279 THR B N 1
ATOM 4525 C CA . THR B 1 279 ? -9.289 18.062 -9.891 1 86 279 THR B CA 1
ATOM 4526 C C . THR B 1 279 ? -10.773 18.297 -9.602 1 86 279 THR B C 1
ATOM 4528 O O . THR B 1 279 ? -11.18 19.406 -9.25 1 86 279 THR B O 1
ATOM 4531 N N . LEU B 1 280 ? -11.508 17.281 -9.672 1 84.62 280 LEU B N 1
ATOM 4532 C CA . LEU B 1 280 ? -12.938 17.375 -9.422 1 84.62 280 LEU B CA 1
ATOM 4533 C C . LEU B 1 280 ? -13.211 17.672 -7.949 1 84.62 280 LEU B C 1
ATOM 4535 O O . LEU B 1 280 ? -14.133 18.422 -7.625 1 84.62 280 LEU B O 1
ATOM 4539 N N . MET B 1 281 ? -12.383 17.141 -7.121 1 81.06 281 MET B N 1
ATOM 4540 C CA . MET B 1 281 ? -12.602 17.297 -5.688 1 81.06 281 MET B CA 1
ATOM 4541 C C . MET B 1 281 ? -12.07 18.625 -5.191 1 81.06 281 MET B C 1
ATOM 4543 O O . MET B 1 281 ? -12.594 19.203 -4.23 1 81.06 281 MET B O 1
ATOM 4547 N N . THR B 1 282 ? -10.969 19.141 -5.77 1 76.19 282 THR B N 1
ATOM 4548 C CA . THR B 1 282 ? -10.344 20.359 -5.285 1 76.19 282 THR B CA 1
ATOM 4549 C C . THR B 1 282 ? -10.891 21.578 -6.031 1 76.19 282 THR B C 1
ATOM 4551 O O . THR B 1 282 ? -10.695 22.719 -5.602 1 76.19 282 THR B O 1
ATOM 4554 N N . ARG B 1 283 ? -11.344 21.438 -7.184 1 71.38 283 ARG B N 1
ATOM 4555 C CA . ARG B 1 283 ? -11.922 22.562 -7.906 1 71.38 283 ARG B CA 1
ATOM 4556 C C . ARG B 1 283 ? -12.969 23.281 -7.059 1 71.38 283 ARG B C 1
ATOM 4558 O O . ARG B 1 283 ? -13.109 24.5 -7.133 1 71.38 283 ARG B O 1
ATOM 4565 N N . HIS B 1 284 ? -13.602 22.562 -6.238 1 59.97 284 HIS B N 1
ATOM 4566 C CA . HIS B 1 284 ? -14.656 23.203 -5.469 1 59.97 284 HIS B CA 1
ATOM 4567 C C . HIS B 1 284 ? -14.078 23.938 -4.262 1 59.97 284 HIS B C 1
ATOM 4569 O O . HIS B 1 284 ? -14.766 24.766 -3.654 1 59.97 284 HIS B O 1
ATOM 4575 N N . ASP B 1 285 ? -12.875 23.562 -3.818 1 55.66 285 ASP B N 1
ATOM 4576 C CA . ASP B 1 285 ? -12.336 24.266 -2.66 1 55.66 285 ASP B CA 1
ATOM 4577 C C . ASP B 1 285 ? -11.805 25.641 -3.051 1 55.66 285 ASP B C 1
ATOM 4579 O O . ASP B 1 285 ? -11.773 26.547 -2.225 1 55.66 285 ASP B O 1
ATOM 4583 N N . VAL B 1 286 ? -11.156 25.906 -4.156 1 49.59 286 VAL B N 1
ATOM 4584 C CA . VAL B 1 286 ? -10.641 27.219 -4.555 1 49.59 286 VAL B CA 1
ATOM 4585 C C . VAL B 1 286 ? -11.805 28.172 -4.777 1 49.59 286 VAL B C 1
ATOM 4587 O O . VAL B 1 286 ? -11.609 29.391 -4.867 1 49.59 286 VAL B O 1
ATOM 4590 N N . LYS B 1 287 ? -13.008 27.812 -4.711 1 42.16 287 LYS B N 1
ATOM 4591 C CA . LYS B 1 287 ? -13.93 28.938 -4.762 1 42.16 287 LYS B CA 1
ATOM 4592 C C . LYS B 1 287 ? -14.305 29.406 -3.357 1 42.16 287 LYS B C 1
ATOM 4594 O O . LYS B 1 287 ? -14.562 28.594 -2.473 1 42.16 287 LYS B O 1
#

Organism: NCBI:txid2984134

Sequence (574 aa):
MRKVNQKAWFFVLPVLVLVAFNALVPMMTVVNYSVQETFGNNQFFWHGLGWFQDILRSERFHAALGRQFLFTFLILVIEVPLGVIIALSMPRKGFWVPVCLVTMALPMLIPWNVVGAMWNIFTLPDIGLLGYFMNHTLGIDYNMTRSPLAAWVTIITMDVWHWTSLVVLLCYAGLVSIPDAYYQAAKIDGASNWAVFRYIQLPKMKQVLTIAVLLRFMDSFNIYTEPFVLTGGGPGNSTTLLSIDLVKIALGQFDLGPAAAMSLIYFAITLFVSWLFYTLMTRHDVKMRKVNQKAWFFVLPVLVLVAFNALVPMMTVVNYSVQETFGNNQFFWHGLGWFQDILRSERFHAALGRQFLFTFLILVIEVPLGVIIALSMPRKGFWVPVCLVTMALPMLIPWNVVGAMWNIFTLPDIGLLGYFMNHTLGIDYNMTRSPLAAWVTIITMDVWHWTSLVVLLCYAGLVSIPDAYYQAAKIDGASNWAVFRYIQLPKMKQVLTIAVLLRFMDSFNIYTEPFVLTGGGPGNSTTLLSIDLVKIALGQFDLGPAAAMSLIYFAITLFVSWLFYTLMTRHDVK

pLDDT: mean 86.83, std 13.3, range [32.06, 98.25]

InterPro domains:
  IPR000515 ABC transporter type 1, transmembrane domain MetI-like [PF00528] (80-279)
  IPR000515 ABC transporter type 1, transmembrane domain MetI-like [PS50928] (65-277)
  IPR000515 ABC transporter type 1, transmembrane domain MetI-like [cd06261] (69-271)
  IPR035906 MetI-like superfamily [G3DSA:1.10.3720.10] (45-286)
  IPR035906 MetI-like superfamily [SSF161098] (49-276)
  IPR052730 Sugar-specific ABC transporter permease [PTHR43759] (1-283)